Protein AF-A0A377GB53-F1 (afdb_monomer)

Solvent-accessible surface area (backbone atoms only — not comparable to full-atom values): 26520 Å² total; per-residue (Å²): 122,55,71,33,37,38,39,39,39,26,26,33,42,77,39,54,39,92,40,83,65,31,49,62,21,49,36,63,75,61,46,37,37,53,51,81,44,90,47,50,76,48,56,75,79,45,80,87,61,54,32,32,26,34,76,34,53,3,27,20,68,83,43,42,70,50,8,66,66,71,41,43,53,32,64,60,56,16,50,47,51,47,47,32,54,52,52,42,30,51,73,57,28,21,36,38,39,35,28,35,10,27,24,38,14,16,40,18,37,43,42,27,49,52,72,46,14,41,31,48,56,77,49,28,39,34,33,38,40,29,40,42,25,19,56,49,47,43,85,63,52,51,80,71,36,89,80,50,77,42,59,50,56,61,46,32,61,39,33,79,27,53,16,51,46,40,38,40,34,42,35,46,69,37,51,47,26,70,85,71,70,40,69,70,38,48,60,52,26,50,28,61,35,31,53,47,54,42,64,26,58,79,33,49,75,48,80,43,38,40,66,44,29,70,65,64,26,48,26,34,71,87,55,81,77,72,93,69,84,56,98,64,85,55,88,54,56,62,58,31,15,50,51,48,50,48,51,51,50,52,49,29,51,76,73,71,34,46,39,93,54,92,68,59,55,62,61,52,46,56,56,47,46,54,60,74,42,35,72,60,48,52,54,50,51,52,54,41,40,65,60,54,78,77,56,75,48,66,34,49,39,94,80,70,29,27,36,44,52,39,59,84,31,83,23,59,18,68,67,54,34,54,73,65,73,49,89,75,80,63,68,76,40,32,14,31,38,55,40,77,69,83,78,89,53,87,73,87,83,60,78,61,52,72,67,59,54,51,52,50,50,51,57,50,60,73,68,46,53,69,70,46,48,78,32,72,56,29,51,51,53,49,52,49,46,58,60,62,70,42,102,68,90,73,54,60,67,25,48,52,36,38,50,35,51,55,47,52,52,53,50,42,36,55,85,85,73,82,42,100,80,70,57,42,76,54,35,56,47,46,35,62,52,44,60,34,80,93,31,44,36,58,32,49,77,52,38,64,71,86,57,80,57,45,65,59,39,54,35,12,52,52,42,35,38,91,49,76,65,68,46,36,47,86,43,33,69,62,58,56,47,56,62,67,76,50,60,90,44,42,84,53,52,40,82,61,97

Organism: NCBI:txid463

Mean predicted aligned error: 7.35 Å

pLDDT: mean 85.86, std 11.63, range [42.31, 98.81]

Nearest PDB structures (foldseek):
  3lp5-assembly1_A  TM=4.871E-01  e=1.507E-02  Lactiplantibacillus plantarum
  6y1v-assembly1_A  TM=3.723E-01  e=1.341E+00  Mycobacterium tuberculosis CDC1551
  3tx2-assembly1_A  TM=6.033E-01  e=9.621E+00  Mycobacteroides abscessus ATCC 19977
  6r29-assembly1_B  TM=1.777E-01  e=2.078E+00  Mycolicibacterium smegmatis MC2 155
  6l7l-assembly2_E  TM=2.299E-01  e=4.471E+00  Homo sapiens

Radius of gyration: 25.06 Å; Cα contacts (8 Å, |Δi|>4): 929; chains: 1; bounding box: 63×48×69 Å

Structure (mmCIF, N/CA/C/O backbone):
data_AF-A0A377GB53-F1
#
_entry.id   AF-A0A377GB53-F1
#
loop_
_atom_site.group_PDB
_atom_site.id
_atom_site.type_symbol
_atom_site.label_atom_id
_atom_site.label_alt_id
_atom_site.label_comp_id
_atom_site.label_asym_id
_atom_site.label_entity_id
_atom_site.label_seq_id
_atom_site.pdbx_PDB_ins_code
_atom_site.Cartn_x
_atom_site.Cartn_y
_atom_site.Cartn_z
_atom_site.occupancy
_atom_site.B_iso_or_equiv
_atom_site.auth_seq_id
_atom_site.auth_comp_id
_atom_site.auth_asym_id
_atom_site.auth_atom_id
_atom_site.pdbx_PDB_model_num
ATOM 1 N N . MET A 1 1 ? -4.183 3.406 -19.493 1.00 86.50 1 MET A N 1
ATOM 2 C CA . MET A 1 1 ? -4.784 2.035 -19.412 1.00 86.50 1 MET A CA 1
ATOM 3 C C . MET A 1 1 ? -6.219 2.073 -18.859 1.00 86.50 1 MET A C 1
ATOM 5 O O . MET A 1 1 ? -6.615 3.114 -18.349 1.00 86.50 1 MET A O 1
ATOM 9 N N . LYS A 1 2 ? -7.015 0.985 -18.943 1.00 92.00 2 LYS A N 1
ATOM 10 C CA . LYS A 1 2 ? -8.310 0.899 -18.220 1.00 92.00 2 LYS A CA 1
ATOM 11 C C . LYS A 1 2 ? -8.056 0.663 -16.729 1.00 92.00 2 LYS A C 1
ATOM 13 O O . LYS A 1 2 ? -7.195 -0.144 -16.393 1.00 92.00 2 LYS A O 1
ATOM 18 N N . GLU A 1 3 ? -8.810 1.330 -15.862 1.00 95.50 3 GLU A N 1
ATOM 19 C CA . GLU A 1 3 ? -8.701 1.155 -14.409 1.00 95.50 3 GLU A CA 1
ATOM 20 C C . GLU A 1 3 ? -9.612 0.024 -13.908 1.00 95.50 3 GLU A C 1
ATOM 22 O O . GLU A 1 3 ? -10.731 -0.148 -14.401 1.00 95.50 3 GLU A O 1
ATOM 27 N N . ILE A 1 4 ? -9.130 -0.738 -12.926 1.00 97.62 4 ILE A N 1
ATOM 28 C CA . ILE A 1 4 ? -9.895 -1.752 -12.202 1.00 97.62 4 ILE A CA 1
ATOM 29 C C . ILE A 1 4 ? -9.610 -1.670 -10.703 1.00 97.62 4 ILE A C 1
ATOM 31 O O . ILE A 1 4 ? -8.466 -1.474 -10.297 1.00 97.62 4 ILE A O 1
ATOM 35 N N . THR A 1 5 ? -10.630 -1.863 -9.874 1.00 98.44 5 THR A N 1
ATOM 36 C CA . THR A 1 5 ? -10.499 -1.792 -8.414 1.00 98.44 5 THR A CA 1
ATOM 37 C C . THR A 1 5 ? -10.519 -3.186 -7.793 1.00 98.44 5 THR A C 1
ATOM 39 O O . THR A 1 5 ? -11.377 -4.001 -8.128 1.00 98.44 5 THR A O 1
ATOM 42 N N . LEU A 1 6 ? -9.610 -3.452 -6.855 1.00 98.69 6 LEU A N 1
ATOM 43 C CA . LEU A 1 6 ? -9.619 -4.625 -5.982 1.00 98.69 6 LEU A CA 1
ATOM 44 C C . LEU A 1 6 ? -9.659 -4.168 -4.523 1.00 98.69 6 LEU A C 1
ATOM 46 O O . LEU A 1 6 ? -8.695 -3.580 -4.042 1.00 98.69 6 LEU A O 1
ATOM 50 N N . THR A 1 7 ? -10.722 -4.512 -3.802 1.00 98.69 7 THR A N 1
ATOM 51 C CA . THR A 1 7 ? -10.842 -4.245 -2.362 1.00 98.69 7 THR A CA 1
ATOM 52 C C . THR A 1 7 ? -10.674 -5.538 -1.570 1.00 98.69 7 THR A C 1
ATOM 54 O O . THR A 1 7 ? -11.533 -6.417 -1.618 1.00 98.69 7 THR A O 1
ATOM 57 N N . ALA A 1 8 ? -9.566 -5.678 -0.845 1.00 98.69 8 ALA A N 1
ATOM 58 C CA . ALA A 1 8 ? -9.309 -6.828 0.018 1.00 98.69 8 ALA A CA 1
ATOM 59 C C . ALA A 1 8 ? -9.570 -6.470 1.480 1.00 98.69 8 ALA A C 1
ATOM 61 O O . ALA A 1 8 ? -9.051 -5.474 1.984 1.00 98.69 8 ALA A O 1
ATOM 62 N N . ILE A 1 9 ? -10.365 -7.297 2.153 1.00 98.56 9 ILE A N 1
ATOM 63 C CA . ILE A 1 9 ? -10.838 -7.064 3.514 1.00 98.56 9 ILE A CA 1
ATOM 64 C C . ILE A 1 9 ? -10.338 -8.205 4.397 1.00 98.56 9 ILE A C 1
ATOM 66 O O . ILE A 1 9 ? -10.679 -9.368 4.174 1.00 98.56 9 ILE A O 1
ATOM 70 N N . PHE A 1 10 ? -9.517 -7.869 5.388 1.00 98.19 10 PHE A N 1
ATOM 71 C CA . PHE A 1 10 ? -8.841 -8.816 6.267 1.00 98.19 10 PHE A CA 1
ATOM 72 C C . PHE A 1 10 ? -9.349 -8.677 7.700 1.00 98.19 10 PHE A C 1
ATOM 74 O O . PHE A 1 10 ? -9.144 -7.655 8.361 1.00 98.19 10 PHE A O 1
ATOM 81 N N . GLU A 1 11 ? -9.999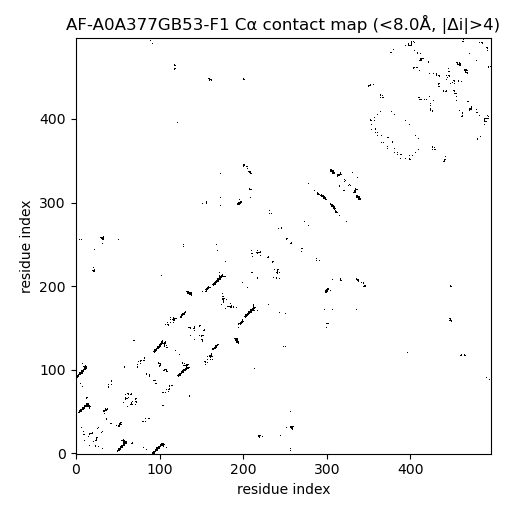 -9.725 8.186 1.00 96.12 11 GLU A N 1
ATOM 82 C CA . GLU A 1 11 ? -10.571 -9.753 9.524 1.00 96.12 11 GLU A CA 1
ATOM 83 C C . GLU A 1 11 ? -9.499 -9.855 10.632 1.00 96.12 11 GLU A C 1
ATOM 85 O O . GLU A 1 11 ? -8.357 -10.272 10.409 1.00 96.12 11 GLU A O 1
ATOM 90 N N . GLY A 1 12 ? -9.866 -9.463 11.856 1.00 91.62 12 GLY A N 1
ATOM 91 C CA . GLY A 1 12 ? -9.026 -9.618 13.040 1.00 91.62 12 GLY A CA 1
ATOM 92 C C . GLY A 1 12 ? -8.784 -11.083 13.411 1.00 91.62 12 GLY A C 1
ATOM 93 O O . GLY A 1 12 ? -9.568 -11.963 13.076 1.00 91.62 12 GLY A O 1
ATOM 94 N N . THR A 1 13 ? -7.712 -11.343 14.167 1.00 89.50 13 THR A N 1
ATOM 95 C CA . THR A 1 13 ? -7.124 -12.669 14.458 1.00 89.50 13 THR A CA 1
ATOM 96 C C . THR A 1 13 ? -8.112 -13.825 14.643 1.00 89.50 13 THR A C 1
ATOM 98 O O . THR A 1 13 ? -7.845 -14.914 14.144 1.00 89.50 13 THR A O 1
ATOM 101 N N . ILE A 1 14 ? -9.217 -13.615 15.362 1.00 90.06 14 ILE A N 1
ATOM 102 C CA . ILE A 1 14 ? -10.118 -14.674 15.847 1.00 90.06 14 ILE A CA 1
ATOM 103 C C . ILE A 1 14 ? -11.512 -14.673 15.212 1.00 90.06 14 ILE A C 1
ATOM 105 O O . ILE A 1 14 ? -12.341 -15.480 15.619 1.00 90.06 14 ILE A O 1
ATOM 109 N N . TYR A 1 15 ? -11.806 -13.770 14.275 1.00 91.56 15 TYR A N 1
ATOM 110 C CA . TYR A 1 15 ? -13.145 -13.666 13.695 1.00 91.56 15 TYR A CA 1
ATOM 111 C C . TYR A 1 15 ? -13.179 -14.195 12.266 1.00 91.56 15 TYR A C 1
ATOM 113 O O . TYR A 1 15 ? -12.224 -14.057 11.505 1.00 91.56 15 TYR A O 1
ATOM 121 N N . SER A 1 16 ? -14.296 -14.821 11.904 1.00 94.38 16 SER A N 1
ATOM 122 C CA . SER A 1 16 ? -14.578 -15.142 10.509 1.00 94.38 16 SER A CA 1
ATOM 123 C C . SER A 1 16 ? -15.167 -13.924 9.816 1.00 94.38 16 SER A C 1
ATOM 125 O O . SER A 1 16 ? -16.060 -13.280 10.368 1.00 94.38 16 SER A O 1
ATOM 127 N N . ILE A 1 17 ? -14.714 -13.667 8.588 1.00 95.31 17 ILE A N 1
ATOM 128 C CA . ILE A 1 17 ? -15.265 -12.611 7.734 1.00 95.31 17 ILE A CA 1
ATOM 129 C C . ILE A 1 17 ? -16.693 -12.938 7.260 1.00 95.31 17 ILE A C 1
ATOM 131 O O . ILE A 1 17 ? -17.423 -12.058 6.813 1.00 95.31 17 ILE A O 1
ATOM 135 N N . GLU A 1 18 ? -17.127 -14.196 7.392 1.00 94.69 18 GLU A N 1
ATOM 136 C CA . GLU A 1 18 ? -18.490 -14.636 7.061 1.00 94.69 18 GLU A CA 1
ATOM 137 C C . GLU A 1 18 ? -19.497 -14.381 8.184 1.00 94.69 18 GLU A C 1
ATOM 139 O O . GLU A 1 18 ? -20.688 -14.617 8.004 1.00 94.69 18 GLU A O 1
ATOM 144 N N . SER A 1 19 ? -19.046 -13.937 9.358 1.00 91.94 19 SER A N 1
ATOM 145 C CA . SER A 1 19 ? -19.912 -13.691 10.510 1.00 91.94 19 SER A CA 1
ATOM 146 C C . SER A 1 19 ? -19.934 -12.208 10.888 1.00 91.94 19 SER A C 1
ATOM 148 O O . SER A 1 19 ? -18.870 -11.589 10.895 1.00 91.94 19 SER A O 1
ATOM 150 N N . PRO A 1 20 ? -21.091 -11.648 11.296 1.00 90.44 20 PRO A N 1
ATOM 151 C CA . PRO A 1 20 ? -21.254 -10.236 11.665 1.00 90.44 20 PRO A CA 1
ATOM 152 C C . PRO A 1 20 ? -20.648 -9.915 13.046 1.00 90.44 20 PRO A C 1
ATOM 154 O O . PRO A 1 20 ? -21.307 -9.432 13.962 1.00 90.44 20 PRO A O 1
ATOM 157 N N . ASN A 1 21 ? -19.366 -10.232 13.232 1.00 86.94 21 ASN A N 1
ATOM 158 C CA . ASN A 1 21 ? -18.635 -9.966 14.470 1.00 86.94 21 ASN A CA 1
ATOM 159 C C . ASN A 1 21 ? -18.079 -8.541 14.519 1.00 86.94 21 ASN A C 1
ATOM 161 O O . ASN A 1 21 ? -17.989 -7.958 15.603 1.00 86.94 21 ASN A O 1
ATOM 165 N N . THR A 1 22 ? -17.683 -8.017 13.360 1.00 91.00 22 THR A N 1
ATOM 166 C CA . THR A 1 22 ? -17.086 -6.693 13.167 1.00 91.00 22 THR A CA 1
ATOM 167 C C . THR A 1 22 ? -17.749 -5.998 11.984 1.00 91.00 22 THR A C 1
ATOM 169 O O . THR A 1 22 ? -18.413 -6.642 11.167 1.00 91.00 22 THR A O 1
ATOM 172 N N . HIS A 1 23 ? -17.510 -4.694 11.841 1.00 90.12 23 HIS A N 1
ATOM 173 C CA . HIS A 1 23 ? -17.967 -3.938 10.675 1.00 90.12 23 HIS A CA 1
ATOM 174 C C . HIS A 1 23 ? -17.476 -4.515 9.336 1.00 90.12 23 HIS A C 1
ATOM 176 O O . HIS A 1 23 ? -18.085 -4.233 8.303 1.00 90.12 23 HIS A O 1
ATOM 182 N N . LEU A 1 24 ? -16.378 -5.286 9.328 1.00 94.62 24 LEU A N 1
ATOM 183 C CA . LEU A 1 24 ? -15.746 -5.788 8.107 1.00 94.62 24 LEU A CA 1
ATOM 184 C C . LEU A 1 24 ? -16.602 -6.818 7.372 1.00 94.62 24 LEU A C 1
ATOM 186 O O . LEU A 1 24 ? -16.560 -6.847 6.143 1.00 94.62 24 LEU A O 1
ATOM 190 N N . HIS A 1 25 ? -17.415 -7.598 8.090 1.00 93.88 25 HIS A N 1
ATOM 191 C CA . HIS A 1 25 ? -18.379 -8.507 7.469 1.00 93.88 25 HIS A CA 1
ATOM 192 C C . HIS A 1 25 ? -19.313 -7.745 6.530 1.00 93.88 25 HIS A C 1
ATOM 194 O O . HIS A 1 25 ? -19.392 -8.052 5.343 1.00 93.88 25 HIS A O 1
ATOM 200 N N . ARG A 1 26 ? -19.945 -6.686 7.046 1.00 91.44 26 ARG A N 1
ATOM 201 C CA . ARG A 1 26 ? -20.865 -5.854 6.272 1.00 91.44 26 ARG A CA 1
ATOM 202 C C . ARG A 1 26 ? -20.164 -5.071 5.170 1.00 91.44 26 ARG A C 1
ATOM 204 O O . ARG A 1 26 ? -20.696 -4.949 4.071 1.00 91.44 26 ARG A O 1
ATOM 211 N N . VAL A 1 27 ? -18.926 -4.633 5.410 1.00 92.56 27 VAL A N 1
ATOM 212 C CA . VAL A 1 27 ? -18.116 -4.033 4.342 1.00 92.56 27 VAL A CA 1
ATOM 213 C C . VAL A 1 27 ? -17.900 -5.015 3.198 1.00 92.56 27 VAL A C 1
ATOM 215 O O . VAL A 1 27 ? -18.019 -4.635 2.037 1.00 92.56 27 VAL A O 1
ATOM 218 N N . LEU A 1 28 ? -17.642 -6.287 3.492 1.00 95.25 28 LEU A N 1
ATOM 219 C CA . LEU A 1 28 ? -17.498 -7.296 2.453 1.00 95.25 28 LEU A CA 1
ATOM 220 C C . LEU A 1 28 ? -18.824 -7.619 1.764 1.00 95.25 28 LEU A C 1
ATOM 222 O O . LEU A 1 28 ? -18.834 -7.778 0.543 1.00 95.25 28 LEU A O 1
ATOM 226 N N . THR A 1 29 ? -19.923 -7.770 2.497 1.00 92.38 29 THR A N 1
ATOM 227 C CA . THR A 1 29 ? -21.191 -8.251 1.931 1.00 92.38 29 THR A CA 1
ATOM 228 C C . THR A 1 29 ? -21.964 -7.147 1.215 1.00 92.38 29 THR A C 1
ATOM 230 O O . THR A 1 29 ? -22.415 -7.367 0.089 1.00 92.38 29 THR A O 1
ATOM 233 N N . GLU A 1 30 ? -22.026 -5.952 1.799 1.00 90.06 30 GLU A N 1
ATOM 234 C CA . GLU A 1 30 ? -22.932 -4.871 1.400 1.00 90.06 30 GLU A CA 1
ATOM 235 C C . GLU A 1 30 ? -22.190 -3.598 0.977 1.00 90.06 30 GLU A C 1
ATOM 237 O O . GLU A 1 30 ? -22.413 -3.108 -0.130 1.00 90.06 30 GLU A O 1
ATOM 242 N N . ASP A 1 31 ? -21.292 -3.075 1.819 1.00 90.19 31 ASP A N 1
ATOM 243 C CA . ASP A 1 31 ? -20.837 -1.683 1.667 1.00 90.19 31 ASP A CA 1
ATOM 244 C C . ASP A 1 31 ? -19.781 -1.504 0.571 1.00 90.19 31 ASP A C 1
ATOM 246 O O . ASP A 1 31 ? -19.713 -0.447 -0.060 1.00 90.19 31 ASP A O 1
ATOM 250 N N . ALA A 1 32 ? -18.932 -2.511 0.337 1.00 92.88 32 ALA A N 1
ATOM 251 C CA . ALA A 1 32 ? -17.928 -2.467 -0.718 1.00 92.88 32 ALA A CA 1
ATOM 252 C C . ALA A 1 32 ? -18.501 -2.957 -2.055 1.00 92.88 32 ALA A C 1
ATOM 254 O O . ALA A 1 32 ? -19.017 -4.078 -2.183 1.00 92.88 32 ALA A O 1
ATOM 255 N N . LYS A 1 33 ? -18.330 -2.131 -3.087 1.00 93.19 33 LYS A N 1
ATOM 256 C CA . LYS A 1 33 ? -18.655 -2.443 -4.476 1.00 93.19 33 LYS A CA 1
ATOM 257 C C . LYS A 1 33 ? -17.800 -3.597 -4.990 1.00 93.19 33 LYS A C 1
ATOM 259 O O . LYS A 1 33 ? -16.610 -3.696 -4.701 1.00 93.19 33 LYS A O 1
ATOM 264 N N . GLY A 1 34 ? -18.403 -4.414 -5.844 1.00 94.50 34 GLY A N 1
ATOM 265 C CA . GLY A 1 34 ? -17.678 -5.352 -6.689 1.00 94.50 34 GLY A CA 1
ATOM 266 C C . GLY A 1 34 ? -18.108 -6.799 -6.543 1.00 94.50 34 GLY A C 1
ATOM 267 O O . GLY A 1 34 ? -18.869 -7.171 -5.651 1.00 94.50 34 GLY A O 1
ATOM 268 N N . VAL A 1 35 ? -17.607 -7.620 -7.459 1.00 96.38 35 VAL A N 1
ATOM 269 C CA . VAL A 1 35 ? -17.836 -9.063 -7.462 1.00 96.38 35 VAL A CA 1
ATOM 270 C C . VAL A 1 35 ? -16.859 -9.721 -6.500 1.00 96.38 35 VAL A C 1
ATOM 272 O O . VAL A 1 35 ? -15.656 -9.453 -6.535 1.00 96.38 35 VAL A O 1
ATOM 275 N N . ARG A 1 36 ? -17.381 -10.588 -5.633 1.00 96.88 36 ARG A N 1
ATOM 276 C CA . ARG A 1 36 ? -16.561 -11.344 -4.693 1.00 96.88 36 ARG A CA 1
ATOM 277 C C . ARG A 1 36 ? -15.772 -12.426 -5.432 1.00 96.88 36 ARG A C 1
ATOM 279 O O . ARG A 1 36 ? -16.365 -13.255 -6.114 1.00 96.88 36 ARG A O 1
ATOM 286 N N . ILE A 1 37 ? -14.455 -12.428 -5.258 1.00 97.81 37 ILE A N 1
ATOM 287 C CA . ILE A 1 37 ? -13.537 -13.450 -5.774 1.00 97.81 37 ILE A CA 1
ATOM 288 C C . ILE A 1 37 ? -12.705 -14.032 -4.629 1.00 97.81 37 ILE A C 1
ATOM 290 O O . ILE A 1 37 ? -12.553 -13.403 -3.582 1.00 97.81 37 ILE A O 1
ATOM 294 N N . THR A 1 38 ? -12.173 -15.239 -4.819 1.00 95.69 38 THR A N 1
ATOM 295 C CA . THR A 1 38 ? -11.352 -15.932 -3.807 1.00 95.69 38 THR A CA 1
ATOM 296 C C . THR A 1 38 ? -9.915 -16.160 -4.257 1.00 95.69 38 THR A C 1
ATOM 298 O O . THR A 1 38 ? -9.039 -16.391 -3.433 1.00 95.69 38 THR A O 1
ATOM 301 N N . SER A 1 39 ? -9.6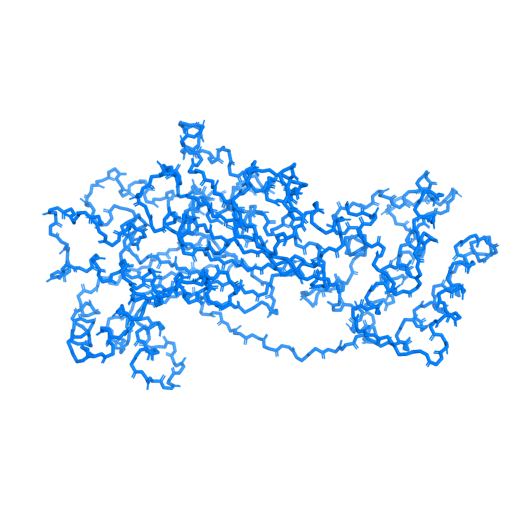42 -16.068 -5.559 1.00 96.31 39 SER A N 1
ATOM 302 C CA . SER A 1 39 ? -8.309 -16.297 -6.112 1.00 96.31 39 SER A CA 1
ATOM 303 C C . SER A 1 39 ? -8.093 -15.557 -7.432 1.00 96.31 39 SER A C 1
ATOM 305 O O . SER A 1 39 ? -9.034 -15.078 -8.068 1.00 96.31 39 SER A O 1
ATOM 307 N N . SER A 1 40 ? -6.844 -15.527 -7.902 1.00 96.19 40 SER A N 1
ATOM 308 C CA . SER A 1 40 ? -6.495 -14.999 -9.229 1.00 96.19 40 SER A CA 1
ATOM 309 C C . SER A 1 40 ? -7.138 -15.777 -10.383 1.00 96.19 40 SER A C 1
ATOM 311 O O . SER A 1 40 ? -7.317 -15.214 -11.461 1.00 96.19 40 SER A O 1
ATOM 313 N N . ALA A 1 41 ? -7.536 -17.035 -10.167 1.00 94.75 41 ALA A N 1
ATOM 314 C CA . ALA A 1 41 ? -8.240 -17.841 -11.164 1.00 94.75 41 ALA A CA 1
ATOM 315 C C . ALA A 1 41 ? -9.687 -17.367 -11.394 1.00 94.75 41 ALA A C 1
ATOM 317 O O . ALA A 1 41 ? -10.231 -17.536 -12.485 1.00 94.75 41 ALA A O 1
ATOM 318 N N . ASP A 1 42 ? -10.311 -16.733 -10.398 1.00 95.88 42 ASP A N 1
ATOM 319 C CA . ASP A 1 42 ? -11.682 -16.223 -10.518 1.00 95.88 42 ASP A CA 1
ATOM 320 C C . ASP A 1 42 ? -11.766 -14.956 -11.382 1.00 95.88 42 ASP A C 1
ATOM 322 O O . ASP A 1 42 ? -12.814 -14.667 -11.955 1.00 95.88 42 ASP A O 1
ATOM 326 N N . VAL A 1 43 ? -10.652 -14.235 -11.552 1.00 94.94 43 VAL A N 1
ATOM 327 C CA . VAL A 1 43 ? -10.560 -13.035 -12.405 1.00 94.94 43 VAL A CA 1
ATOM 328 C C . VAL A 1 43 ? -10.954 -13.340 -13.856 1.00 94.94 43 VAL A C 1
ATOM 330 O O . VAL A 1 43 ? -11.491 -12.486 -14.559 1.00 94.94 43 VAL A O 1
ATOM 333 N N . ASP A 1 44 ? -10.695 -14.558 -14.335 1.00 93.38 44 ASP A N 1
ATOM 334 C CA . ASP A 1 44 ? -11.023 -14.977 -15.702 1.00 93.38 44 ASP A CA 1
ATOM 335 C C . ASP A 1 44 ? -12.529 -15.237 -15.906 1.00 93.38 44 ASP A C 1
ATOM 337 O O . ASP A 1 44 ? -13.008 -15.169 -17.039 1.00 93.38 44 ASP A O 1
ATOM 341 N N . LYS A 1 45 ? -13.287 -15.446 -14.820 1.00 93.69 45 LYS A N 1
ATOM 342 C CA . LYS A 1 45 ? -14.738 -15.712 -14.841 1.00 93.69 45 LYS A CA 1
ATOM 343 C C . LYS A 1 45 ? -15.589 -14.439 -14.959 1.00 93.69 45 LYS A C 1
ATOM 345 O O . LYS A 1 45 ? -16.792 -14.529 -15.181 1.00 93.69 45 LYS A O 1
ATOM 350 N N . HIS A 1 46 ? -14.978 -13.263 -14.810 1.00 91.81 46 HIS A N 1
ATOM 351 C CA . HIS A 1 46 ? -15.670 -11.982 -14.649 1.00 91.81 46 HIS A CA 1
ATOM 352 C C . HIS A 1 46 ? -15.022 -10.874 -15.500 1.00 91.81 46 HIS A C 1
ATOM 354 O O . HIS A 1 46 ? -14.488 -9.902 -14.972 1.00 91.81 46 HIS A O 1
ATOM 360 N N . GLN A 1 47 ? -15.031 -11.033 -16.827 1.00 82.50 47 GLN A N 1
ATOM 361 C CA . GLN A 1 47 ? -14.257 -10.182 -17.749 1.00 82.50 47 GLN A CA 1
ATOM 362 C C . GLN A 1 47 ? -14.754 -8.728 -17.851 1.00 82.50 47 GLN A C 1
ATOM 364 O O . GLN A 1 47 ? -13.946 -7.830 -18.077 1.00 82.50 47 GLN A O 1
ATOM 369 N N . ASP A 1 48 ? -16.050 -8.492 -17.629 1.00 87.12 48 ASP A N 1
ATOM 370 C CA . ASP A 1 48 ? -16.663 -7.155 -17.705 1.00 87.12 48 ASP A CA 1
ATOM 371 C C . ASP A 1 48 ? -16.695 -6.420 -16.354 1.00 87.12 48 ASP A C 1
ATOM 373 O O . ASP A 1 48 ? -17.180 -5.292 -16.245 1.00 87.12 48 ASP A O 1
ATOM 377 N N . THR A 1 49 ? -16.180 -7.052 -15.300 1.00 93.12 49 THR A N 1
ATOM 378 C CA . THR A 1 49 ? -16.187 -6.487 -13.954 1.00 93.12 49 THR A CA 1
ATOM 379 C C . THR A 1 49 ? -15.101 -5.428 -13.804 1.00 93.12 49 THR A C 1
ATOM 381 O O . THR A 1 49 ? -13.935 -5.664 -14.102 1.00 93.12 49 THR A O 1
ATOM 384 N N . THR A 1 50 ? -15.470 -4.263 -13.269 1.00 94.38 50 THR A N 1
ATOM 385 C CA . THR A 1 50 ? -14.532 -3.165 -12.968 1.00 94.38 50 THR A CA 1
ATOM 386 C C . THR A 1 50 ? -14.141 -3.085 -11.491 1.00 94.38 50 THR A C 1
ATOM 388 O O . THR A 1 50 ? -13.238 -2.334 -11.133 1.00 94.38 50 THR A O 1
ATOM 391 N N . HIS A 1 51 ? -14.827 -3.837 -10.625 1.00 97.06 51 HIS A N 1
ATOM 392 C CA . HIS A 1 51 ? -14.624 -3.841 -9.177 1.00 97.06 51 HIS A CA 1
ATOM 393 C C . HIS A 1 51 ? -14.663 -5.273 -8.649 1.00 97.06 51 HIS A C 1
ATOM 395 O O . HIS A 1 51 ? -15.671 -5.967 -8.790 1.00 97.06 51 HIS A O 1
ATOM 401 N N . PHE A 1 52 ? -13.590 -5.695 -7.999 1.00 98.25 52 PHE A N 1
ATOM 402 C CA . PHE A 1 52 ? -13.478 -6.967 -7.307 1.00 98.25 52 PHE A CA 1
ATOM 403 C C . PHE A 1 52 ? -13.370 -6.747 -5.805 1.00 98.25 52 PHE A C 1
ATOM 405 O O . PHE A 1 52 ? -12.791 -5.757 -5.354 1.00 98.25 52 PHE A O 1
ATOM 412 N N . LYS A 1 53 ? -13.875 -7.706 -5.029 1.00 98.12 53 LYS A N 1
ATOM 413 C CA . LYS A 1 53 ? -13.666 -7.745 -3.582 1.00 98.12 53 LYS A CA 1
ATOM 414 C C . LYS A 1 53 ? -13.237 -9.121 -3.094 1.00 98.12 53 LYS A C 1
ATOM 416 O O . LYS A 1 53 ? -13.657 -10.139 -3.641 1.00 98.12 53 LYS A O 1
ATOM 421 N N . MET A 1 54 ? -12.400 -9.141 -2.065 1.00 98.56 54 MET A N 1
ATOM 422 C CA . MET A 1 54 ? -11.911 -10.349 -1.400 1.00 98.56 54 MET A CA 1
ATOM 423 C C . MET A 1 54 ? -12.116 -10.220 0.104 1.00 98.56 54 MET A C 1
ATOM 425 O O . MET A 1 54 ? -11.939 -9.139 0.662 1.00 98.56 54 MET A O 1
ATOM 429 N N . GLY A 1 55 ? -12.471 -11.325 0.750 1.00 98.12 55 GLY A N 1
ATOM 430 C CA . GLY A 1 55 ? -12.638 -11.403 2.196 1.00 98.12 55 GLY A CA 1
ATOM 431 C C . GLY A 1 55 ? -11.768 -12.503 2.771 1.00 98.12 55 GLY A C 1
ATOM 432 O O . GLY A 1 55 ? -11.772 -13.610 2.233 1.00 98.12 55 GLY A O 1
ATOM 433 N N . PHE A 1 56 ? -11.069 -12.206 3.861 1.00 98.25 56 PHE A N 1
ATOM 434 C CA . PHE A 1 56 ? -10.186 -13.143 4.546 1.00 98.25 56 PHE A CA 1
ATOM 435 C C . PHE A 1 56 ? -10.557 -13.250 6.020 1.00 98.25 56 PHE A C 1
ATOM 437 O O . PHE A 1 56 ? -10.747 -12.237 6.695 1.00 98.25 56 PHE A O 1
ATOM 444 N N . ASN A 1 57 ? -10.629 -14.482 6.522 1.00 97.44 57 ASN A N 1
ATOM 445 C CA . ASN A 1 57 ? -10.826 -14.740 7.942 1.00 97.44 57 ASN A CA 1
ATOM 446 C C . ASN A 1 57 ? -9.613 -14.295 8.765 1.00 97.44 57 ASN A C 1
ATOM 448 O O . ASN A 1 57 ? -8.489 -14.202 8.271 1.00 97.44 57 ASN A O 1
ATOM 452 N N . GLY A 1 58 ? -9.826 -14.136 10.066 1.00 94.94 58 GLY A N 1
ATOM 453 C CA . GLY A 1 58 ? -8.753 -14.060 11.037 1.00 94.94 58 GLY A CA 1
ATOM 454 C C . GLY A 1 58 ? -7.850 -15.285 10.971 1.00 94.94 58 GLY A C 1
ATOM 455 O O . GLY A 1 58 ? -8.315 -16.422 10.879 1.00 94.94 58 GLY A O 1
ATOM 456 N N . CYS A 1 59 ? -6.541 -15.069 11.071 1.00 92.38 59 CYS A N 1
ATOM 457 C CA . CYS A 1 59 ? -5.543 -16.126 10.924 1.00 92.38 59 CYS A CA 1
ATOM 458 C C . CYS A 1 59 ? -5.709 -17.305 11.910 1.00 92.38 59 CYS A C 1
ATOM 460 O O . CYS A 1 59 ? -5.286 -18.419 11.604 1.00 92.38 59 CYS A O 1
ATOM 462 N N . ALA A 1 60 ? -6.348 -17.111 13.071 1.00 91.62 60 ALA A N 1
ATOM 463 C CA . ALA A 1 60 ? -6.644 -18.182 14.026 1.00 91.62 60 ALA A CA 1
ATOM 464 C C . ALA A 1 60 ? -7.867 -19.038 13.663 1.00 91.62 60 ALA A C 1
ATOM 466 O O . ALA A 1 60 ? -7.964 -20.157 14.162 1.00 91.62 60 ALA A O 1
ATOM 467 N N . ILE A 1 61 ? -8.772 -18.560 12.803 1.00 92.56 61 ILE A N 1
ATOM 468 C CA . ILE A 1 61 ? -9.905 -19.366 12.319 1.00 92.56 61 ILE A CA 1
ATOM 469 C C . ILE A 1 61 ? -9.390 -20.557 11.510 1.00 92.56 61 ILE A C 1
ATOM 471 O O . ILE A 1 61 ? -9.840 -21.683 11.698 1.00 92.56 61 ILE A O 1
ATOM 475 N N . GLU A 1 62 ? -8.404 -20.312 10.651 1.00 88.06 62 GLU A N 1
ATOM 476 C CA . GLU A 1 62 ? -7.858 -21.327 9.747 1.00 88.06 62 GLU A CA 1
ATOM 477 C C . GLU A 1 62 ? -6.678 -22.087 10.371 1.00 88.06 62 GLU A C 1
ATOM 479 O O . GLU A 1 62 ? -6.503 -23.276 10.116 1.00 88.06 62 GLU A O 1
ATOM 484 N N . ASN A 1 63 ? -5.885 -21.432 11.232 1.00 89.31 63 ASN A N 1
ATOM 485 C CA . ASN A 1 63 ? -4.628 -21.988 11.757 1.00 89.31 63 ASN A CA 1
ATOM 486 C C . ASN A 1 63 ? -4.623 -22.218 13.281 1.00 89.31 63 ASN A C 1
ATOM 488 O O . ASN A 1 63 ? -3.574 -22.520 13.866 1.00 89.31 63 ASN A O 1
ATOM 492 N N . GLY A 1 64 ? -5.770 -22.056 13.948 1.00 90.12 64 GLY A N 1
ATOM 493 C CA . GLY A 1 64 ? -5.943 -22.285 15.382 1.00 90.12 64 GLY A CA 1
ATOM 494 C C . GLY A 1 64 ? -4.911 -21.549 16.241 1.00 90.12 64 GLY A C 1
ATOM 495 O O . GLY A 1 64 ? -4.588 -20.381 16.020 1.00 90.12 64 GLY A O 1
ATOM 496 N N . VAL A 1 65 ? -4.333 -22.262 17.212 1.00 85.12 65 VAL A N 1
ATOM 497 C CA . VAL A 1 65 ? -3.348 -21.719 18.168 1.00 85.12 65 VAL A CA 1
ATOM 498 C C . VAL A 1 65 ? -2.112 -21.135 17.476 1.00 85.12 65 VAL A C 1
ATOM 500 O O . VAL A 1 65 ? -1.577 -20.124 17.930 1.00 85.12 65 VAL A O 1
ATOM 503 N N . LYS A 1 66 ? -1.664 -21.712 16.353 1.00 84.62 66 LYS A N 1
ATOM 504 C CA . LYS A 1 66 ? -0.522 -21.168 15.596 1.00 84.62 66 LYS A CA 1
ATOM 505 C C . LYS A 1 66 ? -0.866 -19.819 14.966 1.00 84.62 66 LYS A C 1
ATOM 507 O O . LYS A 1 66 ? -0.036 -18.911 14.977 1.00 84.62 66 LYS A O 1
ATOM 512 N N . GLY A 1 67 ? -2.101 -19.675 14.489 1.00 82.25 67 GLY A N 1
ATOM 513 C CA . GLY A 1 67 ? -2.651 -18.404 14.029 1.00 82.25 67 GLY A CA 1
ATOM 514 C C . GLY A 1 67 ? -2.768 -17.368 15.149 1.00 82.25 67 GLY A C 1
ATOM 515 O O . GLY A 1 67 ? -2.528 -16.194 14.895 1.00 82.25 67 GLY A O 1
ATOM 516 N N . VAL A 1 68 ? -3.054 -17.776 16.393 1.00 82.38 68 VAL A N 1
ATOM 517 C CA . VAL A 1 68 ? -3.090 -16.874 17.566 1.00 82.38 68 VAL A CA 1
ATOM 518 C C . VAL A 1 68 ? -1.693 -16.443 18.007 1.00 82.38 68 VAL A C 1
ATOM 520 O O . VAL A 1 68 ? -1.459 -15.259 18.226 1.00 82.38 68 VAL A O 1
ATOM 523 N N . LEU A 1 69 ? -0.738 -17.365 18.117 1.00 80.00 69 LEU A N 1
ATOM 524 C CA . LEU A 1 69 ? 0.580 -17.052 18.678 1.00 80.00 69 LEU A CA 1
ATOM 525 C C . LEU A 1 69 ? 1.517 -16.421 17.644 1.00 80.00 69 LEU A C 1
ATOM 527 O O . LEU A 1 69 ? 2.126 -15.388 17.909 1.00 80.00 69 LEU A O 1
ATOM 531 N N . PHE A 1 70 ? 1.578 -16.979 16.436 1.00 82.69 70 PHE A N 1
ATOM 532 C CA . PHE A 1 70 ? 2.618 -16.642 15.455 1.00 82.69 70 PHE A CA 1
ATOM 533 C C . PHE A 1 70 ? 2.096 -15.930 14.206 1.00 82.69 70 PHE A C 1
ATOM 535 O O . PHE A 1 70 ? 2.891 -15.513 13.373 1.00 82.69 70 PHE A O 1
ATOM 542 N N . GLY A 1 71 ? 0.777 -15.787 14.059 1.00 85.06 71 GLY A N 1
ATOM 543 C CA . GLY A 1 71 ? 0.180 -15.142 12.888 1.00 85.06 71 GLY A CA 1
ATOM 544 C C . GLY A 1 71 ? 0.319 -15.976 11.617 1.00 85.06 71 GLY A C 1
ATOM 545 O O . GLY A 1 71 ? 0.335 -15.420 10.525 1.00 85.06 71 GLY A O 1
ATOM 546 N N . VAL A 1 72 ? 0.432 -17.304 11.751 1.00 88.81 72 VAL A N 1
ATOM 547 C CA . VAL A 1 72 ? 0.421 -18.229 10.605 1.00 88.81 72 VAL A CA 1
ATOM 548 C C . VAL A 1 72 ? -0.847 -17.994 9.784 1.00 88.81 72 VAL A C 1
ATOM 550 O O . VAL A 1 72 ? -1.928 -17.937 10.371 1.00 88.81 72 VAL A O 1
ATOM 553 N N . GLY A 1 73 ? -0.720 -17.840 8.464 1.00 91.00 73 GLY A N 1
ATOM 554 C CA . GLY A 1 73 ? -1.819 -17.506 7.553 1.00 91.00 73 GLY A CA 1
ATOM 555 C C . GLY A 1 73 ? -1.800 -16.057 7.053 1.00 91.00 73 GLY A C 1
ATOM 556 O O . GLY A 1 73 ? -2.286 -15.783 5.960 1.00 91.00 73 GLY A O 1
ATOM 557 N N . VAL A 1 74 ? -1.233 -15.114 7.819 1.00 94.00 74 VAL A N 1
ATOM 558 C CA . VAL A 1 74 ? -1.227 -13.677 7.458 1.00 94.00 74 VAL A CA 1
ATOM 559 C C . VAL A 1 74 ? -0.459 -13.437 6.155 1.00 94.00 74 VAL A C 1
ATOM 561 O O . VAL A 1 74 ? -0.850 -12.619 5.321 1.00 94.00 74 VAL A O 1
ATOM 564 N N . GLU A 1 75 ? 0.643 -14.160 5.968 1.00 94.31 75 GLU A N 1
ATOM 565 C CA . GLU A 1 75 ? 1.477 -14.017 4.785 1.00 94.31 75 GLU A CA 1
ATOM 566 C C . GLU A 1 75 ? 0.807 -14.617 3.547 1.00 94.31 75 GLU A C 1
ATOM 568 O O . GLU A 1 75 ? 0.751 -13.967 2.503 1.00 94.31 75 GLU A O 1
ATOM 573 N N . GLU A 1 76 ? 0.209 -15.794 3.688 1.00 95.50 76 GLU A N 1
ATOM 574 C CA . GLU A 1 76 ? -0.514 -16.484 2.627 1.00 95.50 76 GLU A CA 1
ATOM 575 C C . GLU A 1 76 ? -1.706 -15.655 2.124 1.00 95.50 76 GLU A C 1
ATOM 577 O O . GLU A 1 76 ? -1.942 -15.571 0.918 1.00 95.50 76 GLU A O 1
ATOM 582 N N . GLN A 1 77 ? -2.426 -14.981 3.026 1.00 96.62 77 GLN A N 1
ATOM 583 C CA . GLN A 1 77 ? -3.499 -14.047 2.667 1.00 96.62 77 GLN A CA 1
ATOM 584 C C . GLN A 1 77 ? -2.970 -12.866 1.840 1.00 96.62 77 GLN A C 1
ATOM 586 O O . GLN A 1 77 ? -3.567 -12.495 0.827 1.00 96.62 77 GLN A O 1
ATOM 591 N N . SER A 1 78 ? -1.815 -12.303 2.222 1.00 97.75 78 SER A N 1
ATOM 592 C CA . SER A 1 78 ? -1.168 -11.242 1.439 1.00 97.75 78 SER A CA 1
ATOM 593 C C . SER A 1 78 ? -0.750 -11.727 0.043 1.00 97.75 78 SER A C 1
ATOM 595 O O . SER A 1 78 ? -0.945 -11.011 -0.939 1.00 97.75 78 SER A O 1
ATOM 597 N N . ASP A 1 79 ? -0.242 -12.960 -0.075 1.00 97.56 79 ASP A N 1
ATOM 598 C CA . ASP A 1 79 ? 0.193 -13.539 -1.351 1.00 97.56 79 ASP A CA 1
ATOM 599 C C . ASP A 1 79 ? -0.968 -13.772 -2.317 1.00 97.56 79 ASP A C 1
ATOM 601 O O . ASP A 1 79 ? -0.825 -13.544 -3.521 1.00 97.56 79 ASP A O 1
ATOM 605 N N . GLN A 1 80 ? -2.139 -14.155 -1.805 1.00 98.06 80 GLN A N 1
ATOM 606 C CA . GLN A 1 80 ? -3.343 -14.301 -2.623 1.00 98.06 80 GLN A CA 1
ATOM 607 C C . GLN A 1 80 ? -3.758 -12.972 -3.264 1.00 98.06 80 GLN A C 1
ATOM 609 O O . GLN A 1 80 ? -4.044 -12.930 -4.463 1.00 98.06 80 GLN A O 1
ATOM 614 N N . VAL A 1 81 ? -3.722 -11.873 -2.506 1.00 98.50 81 VAL A N 1
ATOM 615 C CA . VAL A 1 81 ? -4.005 -10.533 -3.044 1.00 98.50 81 VAL A CA 1
ATOM 616 C C . VAL A 1 81 ? -2.954 -10.114 -4.068 1.00 98.50 81 VAL A C 1
ATOM 618 O O . VAL A 1 81 ? -3.307 -9.662 -5.158 1.00 98.50 81 VAL A O 1
ATOM 621 N N . VAL A 1 82 ? -1.668 -10.321 -3.768 1.00 98.00 82 VAL A N 1
ATOM 622 C CA . VAL A 1 82 ? -0.565 -10.028 -4.699 1.00 98.00 82 VAL A CA 1
ATOM 623 C C . VAL A 1 82 ? -0.758 -10.770 -6.023 1.00 98.00 82 VAL A C 1
ATOM 625 O O . VAL A 1 82 ? -0.580 -10.179 -7.090 1.00 98.00 82 VAL A O 1
ATOM 628 N N . ALA A 1 83 ? -1.157 -12.043 -5.977 1.00 97.56 83 ALA A N 1
ATOM 629 C CA . ALA A 1 83 ? -1.410 -12.840 -7.171 1.00 97.56 83 ALA A CA 1
ATOM 630 C C . ALA A 1 83 ? -2.562 -12.275 -8.021 1.00 97.56 83 ALA A C 1
ATOM 632 O O . ALA A 1 83 ? -2.452 -12.243 -9.248 1.00 97.56 83 ALA A O 1
ATOM 633 N N . VAL A 1 84 ? -3.646 -11.797 -7.396 1.00 98.31 84 VAL A N 1
ATOM 634 C CA . VAL A 1 84 ? -4.766 -11.152 -8.106 1.00 98.31 84 VAL A CA 1
ATOM 635 C C . VAL A 1 84 ? -4.325 -9.835 -8.742 1.00 98.31 84 VAL A C 1
ATOM 637 O O . VAL A 1 84 ? -4.567 -9.634 -9.932 1.00 98.31 84 VAL A O 1
ATOM 640 N N . VAL A 1 85 ? -3.637 -8.963 -7.996 1.00 98.06 85 VAL A N 1
ATOM 641 C CA . VAL A 1 85 ? -3.145 -7.674 -8.517 1.00 98.06 85 VAL A CA 1
ATOM 642 C C . VAL A 1 85 ? -2.240 -7.891 -9.729 1.00 98.06 85 VAL A C 1
ATOM 644 O O . VAL A 1 85 ? -2.458 -7.288 -10.778 1.00 98.06 85 VAL A O 1
ATOM 647 N N . LYS A 1 86 ? -1.272 -8.810 -9.632 1.00 96.50 86 LYS A N 1
ATOM 648 C CA . LYS A 1 86 ? -0.375 -9.128 -10.753 1.00 96.50 86 LYS A CA 1
ATOM 649 C C . LYS A 1 86 ? -1.129 -9.679 -11.960 1.00 96.50 86 LYS A C 1
ATOM 651 O O . LYS A 1 86 ? -0.876 -9.237 -13.075 1.00 96.50 86 LYS A O 1
ATOM 656 N N . LYS A 1 87 ? -2.092 -10.583 -11.752 1.00 95.88 87 LYS A N 1
ATOM 657 C CA . LYS A 1 87 ? -2.936 -11.124 -12.831 1.00 95.88 87 LYS A CA 1
ATOM 658 C C . LYS A 1 87 ? -3.736 -10.024 -13.541 1.00 95.88 87 LYS A C 1
ATOM 660 O O . LYS A 1 87 ? -3.888 -10.077 -14.758 1.00 95.88 87 LYS A O 1
ATOM 665 N N . LEU A 1 88 ? -4.239 -9.030 -12.808 1.00 96.56 88 LEU A N 1
ATOM 666 C CA . LEU A 1 88 ? -4.951 -7.887 -13.384 1.00 96.56 88 LEU A CA 1
ATOM 667 C C . LEU A 1 88 ? -4.019 -6.977 -14.198 1.00 96.56 88 LEU A C 1
ATOM 669 O O . LEU A 1 88 ? -4.366 -6.610 -15.319 1.00 96.56 88 LEU A O 1
ATOM 673 N N . ILE A 1 89 ? -2.813 -6.693 -13.704 1.00 95.88 89 ILE A N 1
ATOM 674 C CA . ILE A 1 89 ? -1.806 -5.934 -14.467 1.00 95.88 89 ILE A CA 1
ATOM 675 C C . ILE A 1 89 ? -1.410 -6.689 -15.744 1.00 95.88 89 ILE A C 1
ATOM 677 O O . ILE A 1 89 ? -1.384 -6.102 -16.819 1.00 95.88 89 ILE A O 1
ATOM 681 N N . GLN A 1 90 ? -1.203 -8.009 -15.672 1.00 93.31 90 GLN A N 1
ATOM 682 C CA . GLN A 1 90 ? -0.911 -8.850 -16.845 1.00 93.31 90 GLN A CA 1
ATOM 683 C C . GLN A 1 90 ? -2.018 -8.795 -17.911 1.00 93.31 90 GLN A C 1
ATOM 685 O O . GLN A 1 90 ? -1.746 -8.924 -19.104 1.00 93.31 90 GLN A O 1
ATOM 690 N N . LYS A 1 91 ? -3.272 -8.567 -17.503 1.00 92.69 91 LYS A N 1
ATOM 691 C CA . LYS A 1 91 ? -4.399 -8.343 -18.420 1.00 92.69 91 LYS A CA 1
ATOM 692 C C . LYS A 1 91 ? -4.443 -6.931 -19.026 1.00 92.69 91 LYS A C 1
ATOM 694 O O . LYS A 1 91 ? -5.301 -6.671 -19.866 1.00 92.69 91 LYS A O 1
ATOM 699 N N . GLY A 1 92 ? -3.526 -6.039 -18.651 1.00 92.88 92 GLY A N 1
ATOM 700 C CA . GLY A 1 92 ? -3.421 -4.668 -19.161 1.00 92.88 92 GLY A CA 1
ATOM 701 C C . GLY A 1 92 ? -4.273 -3.642 -18.409 1.00 92.88 92 GLY A C 1
ATOM 702 O O . GLY A 1 92 ? -4.619 -2.603 -18.979 1.00 92.88 92 GLY A O 1
ATOM 703 N N . TYR A 1 93 ? -4.657 -3.931 -17.162 1.00 95.12 93 TYR A N 1
ATOM 704 C CA . TYR A 1 93 ? -5.351 -2.966 -16.309 1.00 95.12 93 TYR A CA 1
ATOM 705 C C . TYR A 1 93 ? -4.370 -2.170 -15.444 1.00 95.12 93 TYR A C 1
ATOM 707 O O . TYR A 1 93 ? -3.415 -2.723 -14.902 1.00 95.12 93 TYR A O 1
ATOM 715 N N . LYS A 1 94 ? -4.696 -0.895 -15.218 1.00 96.06 94 LYS A N 1
ATOM 716 C CA . LYS A 1 94 ? -4.224 -0.158 -14.044 1.00 96.06 94 LYS A CA 1
ATOM 717 C C . LYS A 1 94 ? -5.053 -0.605 -12.844 1.00 96.06 94 LYS A C 1
ATOM 719 O O . LYS A 1 94 ? -6.279 -0.520 -12.885 1.00 96.06 94 LYS A O 1
ATOM 724 N N . VAL A 1 95 ? -4.411 -1.079 -11.785 1.00 98.12 95 VAL A N 1
ATOM 725 C CA . VAL A 1 95 ? -5.099 -1.611 -10.605 1.00 98.12 95 VAL A CA 1
ATOM 726 C C . VAL A 1 95 ? -5.150 -0.564 -9.500 1.00 98.12 95 VAL A C 1
ATOM 728 O O . VAL A 1 95 ? -4.132 0.017 -9.147 1.00 98.12 95 VAL A O 1
ATOM 731 N N . LYS A 1 96 ? -6.322 -0.363 -8.901 1.00 98.56 96 LYS A N 1
ATOM 732 C CA . LYS A 1 96 ? -6.492 0.323 -7.620 1.00 98.56 96 LYS A CA 1
ATOM 733 C C . LYS A 1 96 ? -6.722 -0.722 -6.535 1.00 98.56 96 LYS A C 1
ATOM 735 O O . LYS A 1 96 ? -7.790 -1.326 -6.464 1.00 98.56 96 LYS A O 1
ATOM 740 N N . PHE A 1 97 ? -5.705 -0.981 -5.728 1.00 98.75 97 PHE A N 1
ATOM 741 C CA . PHE A 1 97 ? -5.756 -1.919 -4.620 1.00 98.75 97 PHE A CA 1
ATOM 742 C C . PHE A 1 97 ? -6.121 -1.195 -3.321 1.00 98.75 97 PHE A C 1
ATOM 744 O O . PHE A 1 97 ? -5.364 -0.362 -2.833 1.00 98.75 97 PHE A O 1
ATOM 751 N N . ASN A 1 98 ? -7.256 -1.556 -2.729 1.00 98.81 98 ASN A N 1
ATOM 752 C CA . ASN A 1 98 ? -7.705 -1.046 -1.440 1.00 98.81 98 ASN A CA 1
ATOM 753 C C . ASN A 1 98 ? -7.610 -2.165 -0.395 1.00 98.81 98 ASN A C 1
ATOM 755 O O . ASN A 1 98 ? -8.375 -3.128 -0.437 1.00 98.81 98 ASN A O 1
ATOM 759 N N . GLY A 1 99 ? -6.661 -2.061 0.533 1.00 98.62 99 GLY A N 1
ATOM 760 C CA . GLY A 1 99 ? -6.494 -3.005 1.636 1.00 98.62 99 GLY A CA 1
ATOM 761 C C . GLY A 1 99 ? -7.152 -2.485 2.909 1.00 98.62 99 GLY A C 1
ATOM 762 O O . GLY A 1 99 ? -6.744 -1.452 3.427 1.00 98.62 99 GLY A O 1
ATOM 763 N N . ILE A 1 100 ? -8.137 -3.205 3.439 1.00 98.56 100 ILE A N 1
ATOM 764 C CA . ILE A 1 100 ? -8.799 -2.887 4.709 1.00 98.56 100 ILE A CA 1
ATOM 765 C C . ILE A 1 100 ? -8.487 -4.006 5.690 1.00 98.56 100 ILE A C 1
ATOM 767 O O . ILE A 1 100 ? -8.780 -5.160 5.394 1.00 98.56 100 ILE A O 1
ATOM 771 N N . GLY A 1 101 ? -7.912 -3.706 6.852 1.00 97.75 101 GLY A N 1
ATOM 772 C CA . GLY A 1 101 ? -7.523 -4.765 7.780 1.00 97.75 101 GLY A CA 1
ATOM 773 C C . GLY A 1 101 ? -7.622 -4.390 9.248 1.00 97.75 101 GLY A C 1
ATOM 774 O O . GLY A 1 101 ? -7.171 -3.319 9.647 1.00 97.75 101 GLY A O 1
ATOM 775 N N . LEU A 1 102 ? -8.159 -5.310 10.052 1.00 96.00 102 LEU A N 1
ATOM 776 C CA . LEU A 1 102 ? -8.221 -5.214 11.512 1.00 96.00 102 LEU A CA 1
ATOM 777 C C . LEU A 1 102 ? -7.121 -6.049 12.163 1.00 96.00 102 LEU A C 1
ATOM 779 O O . LEU A 1 102 ? -6.946 -7.215 11.819 1.00 96.00 102 LEU A O 1
ATOM 783 N N . SER A 1 103 ? -6.413 -5.507 13.158 1.00 94.38 103 SER A N 1
ATOM 784 C CA . SER A 1 103 ? -5.442 -6.275 13.950 1.00 94.38 103 SER A CA 1
ATOM 785 C C . SER A 1 103 ? -4.374 -6.932 13.059 1.00 94.38 103 SER A C 1
ATOM 787 O O . SER A 1 103 ? -3.709 -6.246 12.280 1.00 94.38 103 SER A O 1
ATOM 789 N N . ARG A 1 104 ? -4.217 -8.260 13.118 1.00 94.31 104 ARG A N 1
ATOM 790 C CA . ARG A 1 104 ? -3.356 -9.028 12.204 1.00 94.31 104 ARG A CA 1
ATOM 791 C C . ARG A 1 104 ? -3.793 -8.981 10.740 1.00 94.31 104 ARG A C 1
ATOM 793 O O . ARG A 1 104 ? -2.933 -9.055 9.868 1.00 94.31 104 ARG A O 1
ATOM 800 N N . GLY A 1 105 ? -5.075 -8.776 10.455 1.00 96.88 105 GLY A N 1
ATOM 801 C CA . GLY A 1 105 ? -5.545 -8.479 9.104 1.00 96.88 105 GLY A CA 1
ATOM 802 C C . GLY A 1 105 ? -4.976 -7.160 8.568 1.00 96.88 105 GLY A C 1
ATOM 803 O O . GLY A 1 105 ? -4.601 -7.069 7.402 1.00 96.88 105 GLY A O 1
ATOM 804 N N . GLY A 1 106 ? -4.786 -6.158 9.435 1.00 97.38 106 GLY A N 1
ATOM 805 C CA . GLY A 1 106 ? -4.065 -4.926 9.088 1.00 97.38 106 GLY A CA 1
ATOM 806 C C . GLY A 1 106 ? -2.611 -5.196 8.686 1.00 97.38 106 GLY A C 1
ATOM 807 O O . GLY A 1 106 ? -2.098 -4.596 7.744 1.00 97.38 106 GLY A O 1
ATOM 808 N N . ILE A 1 107 ? -1.963 -6.165 9.339 1.00 97.62 107 ILE A N 1
ATOM 809 C CA . ILE A 1 107 ? -0.613 -6.616 8.977 1.00 97.62 107 ILE A CA 1
ATOM 810 C C . ILE A 1 107 ? -0.612 -7.337 7.626 1.00 97.62 107 ILE A C 1
ATOM 812 O O . ILE A 1 107 ? 0.278 -7.076 6.822 1.00 97.62 107 ILE A O 1
ATOM 816 N N . ALA A 1 108 ? -1.612 -8.175 7.329 1.00 97.75 108 ALA A N 1
ATOM 817 C CA . ALA A 1 108 ? -1.750 -8.804 6.010 1.00 97.75 108 ALA A CA 1
ATOM 818 C C . ALA A 1 108 ? -1.857 -7.752 4.890 1.00 97.75 108 ALA A C 1
ATOM 820 O O . ALA A 1 108 ? -1.158 -7.852 3.878 1.00 97.75 108 ALA A O 1
ATOM 821 N N . ALA A 1 109 ? -2.661 -6.704 5.103 1.00 98.56 109 ALA A N 1
ATOM 822 C CA . ALA A 1 109 ? -2.799 -5.590 4.165 1.00 98.56 109 ALA A CA 1
ATOM 823 C C . ALA A 1 109 ? -1.474 -4.828 3.962 1.00 98.56 109 ALA A C 1
ATOM 825 O O . ALA A 1 109 ? -1.084 -4.556 2.824 1.00 98.56 109 ALA A O 1
ATOM 826 N N . ILE A 1 110 ? -0.740 -4.542 5.047 1.00 98.50 110 ILE A N 1
ATOM 827 C CA . ILE A 1 110 ? 0.592 -3.919 4.976 1.00 98.50 110 ILE A CA 1
ATOM 828 C C . ILE A 1 110 ? 1.577 -4.811 4.209 1.00 98.50 110 ILE A C 1
ATOM 830 O O . ILE A 1 110 ? 2.289 -4.322 3.335 1.00 98.50 110 ILE A O 1
ATOM 834 N N . LEU A 1 111 ? 1.617 -6.116 4.492 1.00 97.62 111 LEU A N 1
ATOM 835 C CA . LEU A 1 111 ? 2.513 -7.049 3.804 1.00 97.62 111 LEU A CA 1
ATOM 836 C C . LEU A 1 111 ? 2.197 -7.145 2.307 1.00 97.62 111 LEU A C 1
ATOM 838 O O . LEU A 1 111 ? 3.125 -7.183 1.499 1.00 97.62 111 LEU A O 1
ATOM 842 N N . ALA A 1 112 ? 0.917 -7.121 1.921 1.00 98.25 112 ALA A N 1
ATOM 843 C CA . ALA A 1 112 ? 0.521 -7.054 0.516 1.00 98.25 112 ALA A CA 1
ATOM 844 C C . ALA A 1 112 ? 1.055 -5.770 -0.144 1.00 98.25 112 ALA A C 1
ATOM 846 O O . ALA A 1 112 ? 1.684 -5.838 -1.201 1.00 98.25 112 ALA A O 1
ATOM 847 N N . ALA A 1 113 ? 0.902 -4.616 0.513 1.00 98.00 113 ALA A N 1
ATOM 848 C CA . ALA A 1 113 ? 1.442 -3.345 0.030 1.00 98.00 113 ALA A CA 1
ATOM 849 C C . ALA A 1 113 ? 2.980 -3.356 -0.086 1.00 98.00 113 ALA A C 1
ATOM 851 O O . ALA A 1 113 ? 3.523 -2.860 -1.071 1.00 98.00 113 ALA A O 1
ATOM 852 N N . ILE A 1 114 ? 3.697 -3.977 0.859 1.00 95.81 114 ILE A N 1
ATOM 853 C CA . ILE A 1 114 ? 5.159 -4.151 0.786 1.00 95.81 114 ILE A CA 1
ATOM 854 C C . ILE A 1 114 ? 5.544 -5.017 -0.417 1.00 95.81 114 ILE A C 1
ATOM 856 O O . ILE A 1 114 ? 6.428 -4.641 -1.188 1.00 95.81 114 ILE A O 1
ATOM 860 N N . LYS A 1 115 ? 4.870 -6.152 -0.625 1.00 94.75 115 LYS A N 1
ATOM 861 C CA . LYS A 1 115 ? 5.135 -7.064 -1.753 1.00 94.75 115 LYS A CA 1
ATOM 862 C C . LYS A 1 115 ? 4.842 -6.426 -3.116 1.00 94.75 115 LYS A C 1
ATOM 864 O O . LYS A 1 115 ? 5.446 -6.819 -4.113 1.00 94.75 115 LYS A O 1
ATOM 869 N N . LEU A 1 116 ? 3.947 -5.440 -3.154 1.00 95.56 116 LEU A N 1
ATOM 870 C CA . LEU A 1 116 ? 3.585 -4.679 -4.350 1.00 95.56 116 LEU A CA 1
ATOM 871 C C . LEU A 1 116 ? 4.347 -3.350 -4.489 1.00 95.56 116 LEU A C 1
ATOM 873 O O . LEU A 1 116 ? 4.221 -2.692 -5.515 1.00 95.56 116 LEU A O 1
ATOM 877 N N . SER A 1 117 ? 5.158 -2.957 -3.503 1.00 93.69 117 SER A N 1
ATOM 878 C CA . SER A 1 117 ? 5.798 -1.630 -3.392 1.00 93.69 117 SER A CA 1
ATOM 879 C C . SER A 1 117 ? 6.641 -1.204 -4.601 1.00 93.69 117 SER A C 1
ATOM 881 O O . SER A 1 117 ? 6.798 -0.011 -4.859 1.00 93.69 117 SER A O 1
ATOM 883 N N . HIS A 1 118 ? 7.178 -2.169 -5.351 1.00 90.50 118 HIS A N 1
ATOM 884 C CA . HIS A 1 118 ? 8.046 -1.932 -6.508 1.00 90.50 118 HIS A CA 1
ATOM 885 C C . HIS A 1 118 ? 7.296 -1.661 -7.810 1.00 90.50 118 HIS A C 1
ATOM 887 O O . HIS A 1 118 ? 7.918 -1.200 -8.767 1.00 90.50 118 HIS A O 1
ATOM 893 N N . ILE A 1 119 ? 5.994 -1.942 -7.847 1.00 92.50 119 ILE A N 1
ATOM 894 C CA . ILE A 1 119 ? 5.138 -1.606 -8.981 1.00 92.50 119 ILE A CA 1
ATOM 895 C C . ILE A 1 119 ? 4.944 -0.088 -8.986 1.00 92.50 119 ILE A C 1
ATOM 897 O O . ILE A 1 119 ? 4.718 0.523 -7.944 1.00 92.50 119 ILE A O 1
ATOM 901 N N . ASP A 1 120 ? 5.084 0.544 -10.141 1.00 90.44 120 ASP A N 1
ATOM 902 C CA . ASP A 1 120 ? 4.943 1.992 -10.270 1.00 90.44 120 ASP A CA 1
ATOM 903 C C . ASP A 1 120 ? 3.475 2.448 -10.228 1.00 90.44 120 ASP A C 1
ATOM 905 O O . ASP A 1 120 ? 2.544 1.670 -10.448 1.00 90.44 120 ASP A O 1
ATOM 909 N N . HIS A 1 121 ? 3.290 3.746 -9.988 1.00 91.19 121 HIS A N 1
ATOM 910 C CA . HIS A 1 121 ? 1.978 4.372 -9.840 1.00 91.19 121 HIS A CA 1
ATOM 911 C C . HIS A 1 121 ? 1.117 4.388 -11.118 1.00 91.19 121 HIS A C 1
ATOM 913 O O . HIS A 1 121 ? -0.087 4.647 -11.038 1.00 91.19 121 HIS A O 1
ATOM 919 N N . PHE A 1 122 ? 1.695 4.125 -12.298 1.00 92.81 122 PHE A N 1
ATOM 920 C CA . PHE A 1 122 ? 0.913 4.025 -13.532 1.00 92.81 122 PHE A CA 1
ATOM 921 C C . PHE A 1 122 ? 0.181 2.685 -13.617 1.00 92.81 122 PHE A C 1
ATOM 923 O O . PHE A 1 122 ? -0.939 2.644 -14.118 1.00 92.81 122 PHE A O 1
ATOM 930 N N . HIS A 1 123 ? 0.754 1.612 -13.064 1.00 95.25 123 HIS A N 1
ATOM 931 C CA . HIS A 1 123 ? 0.138 0.279 -13.059 1.00 95.25 123 HIS A CA 1
ATOM 932 C C . HIS A 1 123 ? -0.632 -0.044 -11.781 1.00 95.25 123 HIS A C 1
ATOM 934 O O . HIS A 1 123 ? -1.580 -0.829 -11.828 1.00 95.25 123 HIS A O 1
ATOM 940 N N . LEU A 1 124 ? -0.236 0.528 -10.643 1.00 97.00 124 LEU A N 1
ATOM 941 C CA . LEU A 1 124 ? -0.854 0.247 -9.353 1.00 97.00 124 LEU A CA 1
ATOM 942 C C . LEU A 1 124 ? -1.031 1.522 -8.535 1.00 97.00 124 LEU A C 1
ATOM 944 O O . LEU A 1 124 ? -0.111 2.314 -8.401 1.00 97.00 124 LEU A O 1
ATOM 948 N N . GLU A 1 125 ? -2.189 1.667 -7.913 1.00 97.88 125 GLU A N 1
ATOM 949 C CA . GLU A 1 125 ? -2.437 2.591 -6.813 1.00 97.88 125 GLU A CA 1
ATOM 950 C C . GLU A 1 125 ? -2.848 1.764 -5.595 1.00 97.88 125 GLU A C 1
ATOM 952 O O . GLU A 1 125 ? -3.800 0.994 -5.675 1.00 97.88 125 GLU A O 1
ATOM 957 N N . THR A 1 126 ? -2.141 1.902 -4.477 1.00 98.62 126 THR A N 1
ATOM 958 C CA . THR A 1 126 ? -2.457 1.209 -3.225 1.00 98.62 126 THR A CA 1
ATOM 959 C C . THR A 1 126 ? -3.018 2.195 -2.213 1.00 98.62 126 THR A C 1
ATOM 961 O O . THR A 1 126 ? -2.392 3.215 -1.921 1.00 98.62 126 THR A O 1
ATOM 964 N N . ASN A 1 127 ? -4.161 1.858 -1.622 1.00 98.75 127 ASN A N 1
ATOM 965 C CA . ASN A 1 127 ? -4.770 2.586 -0.519 1.00 98.75 127 ASN A CA 1
ATOM 966 C C . ASN A 1 127 ? -5.006 1.640 0.664 1.00 98.75 127 ASN A C 1
ATOM 968 O O . ASN A 1 127 ? -5.435 0.503 0.469 1.00 98.75 127 ASN A O 1
ATOM 972 N N . LEU A 1 128 ? -4.741 2.088 1.891 1.00 98.69 128 LEU A N 1
ATOM 973 C CA . LEU A 1 128 ? -4.858 1.255 3.091 1.00 98.69 128 LEU A CA 1
ATOM 974 C C . LEU A 1 128 ? -5.796 1.879 4.126 1.00 98.69 128 LEU A C 1
ATOM 976 O O . LEU A 1 128 ? -5.640 3.049 4.461 1.00 98.69 128 LEU A O 1
ATOM 980 N N . LEU A 1 129 ? -6.705 1.076 4.678 1.00 98.25 129 LEU A N 1
ATOM 981 C CA . LEU A 1 129 ? -7.449 1.370 5.900 1.00 98.25 129 LEU A CA 1
ATOM 982 C C . LEU A 1 129 ? -7.041 0.370 6.981 1.00 98.25 129 LEU A C 1
ATOM 984 O O . LEU A 1 129 ? -7.366 -0.817 6.916 1.00 98.25 129 LEU A O 1
ATOM 988 N N . LEU A 1 130 ? -6.313 0.852 7.978 1.00 97.94 130 LEU A N 1
ATOM 989 C CA . LEU A 1 130 ? -5.720 0.035 9.027 1.00 97.94 130 LEU A CA 1
ATOM 990 C C . LEU A 1 130 ? -6.464 0.272 10.344 1.00 97.94 130 LEU A C 1
ATOM 992 O O . LEU A 1 130 ? -6.456 1.372 10.890 1.00 97.94 130 LEU A O 1
ATOM 996 N N . LEU A 1 131 ? -7.109 -0.766 10.864 1.00 95.69 131 LEU A N 1
ATOM 997 C CA . LEU A 1 131 ? -7.861 -0.726 12.115 1.00 95.69 131 LEU A CA 1
ATOM 998 C C . LEU A 1 131 ? -7.020 -1.414 13.196 1.00 95.69 131 LEU A C 1
ATOM 1000 O O . LEU A 1 131 ? -6.906 -2.637 13.217 1.00 95.69 131 LEU A O 1
ATOM 1004 N N . ASP A 1 132 ? -6.367 -0.622 14.044 1.00 94.25 132 ASP A N 1
ATOM 1005 C CA . ASP A 1 132 ? -5.410 -1.053 15.073 1.00 94.25 132 ASP A CA 1
ATOM 1006 C C . ASP A 1 132 ? -4.470 -2.189 14.608 1.00 94.25 132 ASP A C 1
ATOM 1008 O O . ASP A 1 132 ? -4.580 -3.317 15.096 1.00 94.25 132 ASP A O 1
ATOM 1012 N N . PRO A 1 133 ? -3.584 -1.955 13.620 1.00 95.50 133 PRO A N 1
ATOM 1013 C CA . PRO A 1 133 ? -2.782 -3.015 13.011 1.00 95.50 133 PRO A CA 1
ATOM 1014 C C . PRO A 1 133 ? -1.780 -3.595 14.023 1.00 95.50 133 PRO A C 1
ATOM 1016 O O . PRO A 1 133 ? -0.831 -2.927 14.425 1.00 95.50 133 PRO A O 1
ATOM 1019 N N . VAL A 1 134 ? -1.968 -4.852 14.434 1.00 93.31 134 VAL A N 1
ATOM 1020 C CA . VAL A 1 134 ? -1.210 -5.494 15.525 1.00 93.31 134 VAL A CA 1
ATOM 1021 C C . VAL A 1 134 ? -0.467 -6.735 15.007 1.00 93.31 134 VAL A C 1
ATOM 1023 O O . VAL A 1 134 ? -1.109 -7.693 14.579 1.00 93.31 134 VAL A O 1
ATOM 1026 N N . PRO A 1 135 ? 0.878 -6.789 15.089 1.00 91.00 135 PRO A N 1
ATOM 1027 C CA . PRO A 1 135 ? 1.662 -7.957 14.672 1.00 91.00 135 PRO A CA 1
ATOM 1028 C C . PRO A 1 135 ? 1.630 -9.115 15.683 1.00 91.00 135 PRO A C 1
ATOM 1030 O O . PRO A 1 135 ? 1.866 -10.271 15.327 1.00 91.00 135 PRO A O 1
ATOM 1033 N N . GLY A 1 136 ? 1.295 -8.850 16.948 1.00 84.81 136 GLY A N 1
ATOM 1034 C CA . GLY A 1 136 ? 1.329 -9.858 18.014 1.00 84.81 136 GLY A CA 1
ATOM 1035 C C . GLY A 1 136 ? 2.723 -10.075 18.618 1.00 84.81 136 GLY A C 1
ATOM 1036 O O . GLY A 1 136 ? 2.961 -11.087 19.271 1.00 84.81 136 GLY A O 1
ATOM 1037 N N . ASN A 1 137 ? 3.666 -9.160 18.368 1.00 85.88 137 ASN A N 1
ATOM 1038 C CA . ASN A 1 137 ? 5.002 -9.169 18.963 1.00 85.88 137 ASN A CA 1
ATOM 1039 C C . ASN A 1 137 ? 5.045 -8.272 20.212 1.00 85.88 137 ASN A C 1
ATOM 1041 O O . ASN A 1 137 ? 4.448 -7.193 20.217 1.00 85.88 137 ASN A O 1
ATOM 1045 N N . LEU A 1 138 ? 5.809 -8.677 21.235 1.00 82.31 138 LEU A N 1
ATOM 1046 C CA . LEU A 1 138 ? 6.127 -7.814 22.383 1.00 82.31 138 LEU A CA 1
ATOM 1047 C C . LEU A 1 138 ? 6.939 -6.601 21.929 1.00 82.31 138 LEU A C 1
ATOM 1049 O O . LEU A 1 138 ? 7.688 -6.706 20.962 1.00 82.31 138 LEU A O 1
ATOM 1053 N N . PHE A 1 139 ? 6.864 -5.486 22.664 1.00 82.31 139 PHE A N 1
ATOM 1054 C CA . PHE A 1 139 ? 7.520 -4.219 22.293 1.00 82.31 139 PHE A CA 1
ATOM 1055 C C . PHE A 1 139 ? 9.005 -4.363 21.933 1.00 82.31 139 PHE A C 1
ATOM 1057 O O . PHE A 1 139 ? 9.482 -3.772 20.975 1.00 82.31 139 PHE A O 1
ATOM 1064 N N . TYR A 1 140 ? 9.736 -5.166 22.705 1.00 81.94 140 TYR A N 1
ATOM 1065 C CA . TYR A 1 140 ? 11.179 -5.338 22.556 1.00 81.94 140 TYR A CA 1
ATOM 1066 C C . TYR A 1 140 ? 11.566 -6.456 21.580 1.00 81.94 140 TYR A C 1
ATOM 1068 O O . TYR A 1 140 ? 12.728 -6.533 21.192 1.00 81.94 140 TYR A O 1
ATOM 1076 N N . THR A 1 141 ? 10.633 -7.325 21.170 1.00 83.12 141 THR A N 1
ATOM 1077 C CA . THR A 1 141 ? 10.927 -8.416 20.224 1.00 83.12 141 THR A CA 1
ATOM 1078 C C . THR A 1 141 ? 11.554 -7.908 18.921 1.00 83.12 141 THR A C 1
ATOM 1080 O O . THR A 1 141 ? 12.558 -8.486 18.512 1.00 83.12 141 THR A O 1
ATOM 1083 N N . PRO A 1 142 ? 11.062 -6.824 18.290 1.00 82.06 142 PRO A N 1
ATOM 1084 C CA . PRO A 1 142 ? 11.638 -6.327 17.043 1.00 82.06 142 PRO A CA 1
ATOM 1085 C C . PRO A 1 142 ? 13.041 -5.733 17.234 1.00 82.06 142 PRO A C 1
ATOM 1087 O O . PRO A 1 142 ? 13.863 -5.800 16.326 1.00 82.06 142 PRO A O 1
ATOM 1090 N N . LEU A 1 143 ? 13.359 -5.223 18.431 1.00 83.44 143 LEU A N 1
ATOM 1091 C CA . LEU A 1 143 ? 14.695 -4.705 18.758 1.00 83.44 143 LEU A CA 1
ATOM 1092 C C . LEU A 1 143 ? 15.761 -5.811 18.808 1.00 83.44 143 LEU A C 1
ATOM 1094 O O . LEU A 1 143 ? 16.942 -5.531 18.631 1.00 83.44 143 LEU A O 1
ATOM 1098 N N . LEU A 1 144 ? 15.347 -7.057 19.058 1.00 85.50 144 LEU A N 1
ATOM 1099 C CA . LEU A 1 144 ? 16.220 -8.234 19.123 1.00 85.50 144 LEU A CA 1
ATOM 1100 C C . LEU A 1 144 ? 16.215 -9.050 17.819 1.00 85.50 144 LEU A C 1
ATOM 1102 O O . LEU A 1 144 ? 16.908 -10.061 17.711 1.00 85.50 144 LEU A O 1
ATOM 1106 N N . ASP A 1 145 ? 15.427 -8.633 16.831 1.00 85.62 145 ASP A N 1
ATOM 1107 C CA . ASP A 1 145 ? 15.209 -9.349 15.580 1.00 85.62 145 ASP A CA 1
ATOM 1108 C C . ASP A 1 145 ? 16.123 -8.817 14.463 1.00 85.62 145 ASP A C 1
ATOM 1110 O O . ASP A 1 145 ? 15.696 -8.176 13.502 1.00 85.62 145 ASP A O 1
ATOM 1114 N N . PHE A 1 146 ? 17.419 -9.108 14.602 1.00 81.06 146 PHE A N 1
ATOM 1115 C CA . PHE A 1 146 ? 18.476 -8.681 13.673 1.00 81.06 146 PHE A CA 1
ATOM 1116 C C . PHE A 1 146 ? 18.298 -9.191 12.235 1.00 81.06 146 PHE A C 1
ATOM 1118 O O . PHE A 1 146 ? 18.876 -8.628 11.307 1.00 81.06 146 PHE A O 1
ATOM 1125 N N . PHE A 1 147 ? 17.514 -10.255 12.046 1.00 85.00 147 PHE A N 1
ATOM 1126 C CA . PHE A 1 147 ? 17.284 -10.894 10.750 1.00 85.00 147 PHE A CA 1
ATOM 1127 C C . PHE A 1 147 ? 15.913 -10.572 10.145 1.00 85.00 147 PHE A C 1
ATOM 1129 O O . PHE A 1 147 ? 15.589 -11.101 9.084 1.00 85.00 147 PHE A O 1
ATOM 1136 N N . ASN A 1 148 ? 15.133 -9.687 10.775 1.00 84.00 148 ASN A N 1
ATOM 1137 C CA . ASN A 1 148 ? 13.839 -9.236 10.267 1.00 84.00 148 ASN A CA 1
ATOM 1138 C C . ASN A 1 148 ? 12.820 -10.386 10.073 1.00 84.00 148 ASN A C 1
ATOM 1140 O O . ASN A 1 148 ? 12.114 -10.459 9.067 1.00 84.00 148 ASN A O 1
ATOM 1144 N N . TYR A 1 149 ? 12.765 -11.321 11.025 1.00 86.31 149 TYR A N 1
ATOM 1145 C CA . TYR A 1 149 ? 11.812 -12.433 11.034 1.00 86.31 149 TYR A CA 1
ATOM 1146 C C . TYR A 1 149 ? 10.485 -12.092 11.719 1.00 86.31 149 TYR A C 1
ATOM 1148 O O . TYR A 1 149 ? 9.460 -12.708 11.422 1.00 86.31 149 TYR A O 1
ATOM 1156 N N . SER A 1 150 ? 10.475 -11.128 12.639 1.00 88.44 150 SER A N 1
ATOM 1157 C CA . SER A 1 150 ? 9.267 -10.715 13.350 1.00 88.44 150 SER A CA 1
ATOM 1158 C C . SER A 1 150 ? 8.291 -10.007 12.410 1.00 88.44 150 SER A C 1
ATOM 1160 O O . SER A 1 150 ? 8.682 -9.185 11.582 1.00 88.44 150 SER A O 1
ATOM 1162 N N . LEU A 1 151 ? 6.991 -10.283 12.562 1.00 89.12 151 LEU A N 1
ATOM 1163 C CA . LEU A 1 151 ? 5.948 -9.618 11.772 1.00 89.12 151 LEU A CA 1
ATOM 1164 C C . LEU A 1 151 ? 6.010 -8.092 11.913 1.00 89.12 151 LEU A C 1
ATOM 1166 O O . LEU A 1 151 ? 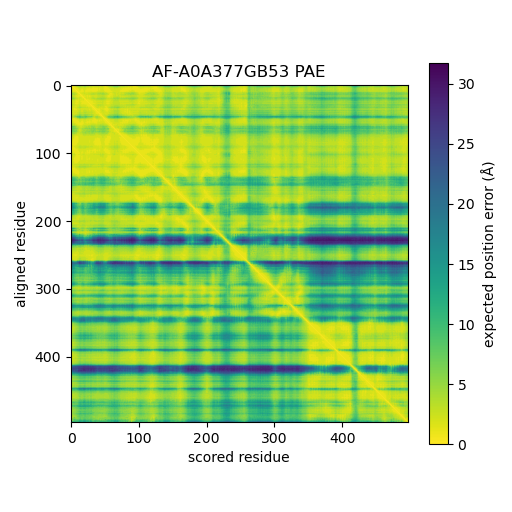5.784 -7.383 10.939 1.00 89.12 151 LEU A O 1
ATOM 1170 N N . ALA A 1 152 ? 6.368 -7.594 13.098 1.00 91.50 152 ALA A N 1
ATOM 1171 C CA . ALA A 1 152 ? 6.594 -6.175 13.330 1.00 91.50 152 ALA A CA 1
ATOM 1172 C C . ALA A 1 152 ? 7.689 -5.594 12.416 1.00 91.50 152 ALA A C 1
ATOM 1174 O O . ALA A 1 152 ? 7.390 -4.690 11.643 1.00 91.50 152 ALA A O 1
ATOM 1175 N N . ASN A 1 153 ? 8.926 -6.111 12.431 1.00 90.88 153 ASN A N 1
ATOM 1176 C CA . ASN A 1 153 ? 9.989 -5.558 11.576 1.00 90.88 153 ASN A CA 1
ATOM 1177 C C . ASN A 1 153 ? 9.680 -5.730 10.081 1.00 90.88 153 ASN A C 1
ATOM 1179 O O . ASN A 1 153 ? 9.991 -4.846 9.277 1.00 90.88 153 ASN A O 1
ATOM 1183 N N . ARG A 1 154 ? 8.995 -6.818 9.714 1.00 91.94 154 ARG A N 1
ATOM 1184 C CA . ARG A 1 154 ? 8.590 -7.084 8.329 1.00 91.94 154 ARG A CA 1
ATOM 1185 C C . ARG A 1 154 ? 7.515 -6.124 7.822 1.00 91.94 154 ARG A C 1
ATOM 1187 O O . ARG A 1 154 ? 7.422 -5.940 6.615 1.00 91.94 154 ARG A O 1
ATOM 1194 N N . ALA A 1 155 ? 6.725 -5.522 8.714 1.00 94.56 155 ALA A N 1
ATOM 1195 C CA . ALA A 1 155 ? 5.613 -4.631 8.378 1.00 94.56 155 ALA A CA 1
ATOM 1196 C C . ALA A 1 155 ? 5.865 -3.148 8.727 1.00 94.56 155 ALA A C 1
ATOM 1198 O O . ALA A 1 155 ? 5.080 -2.285 8.343 1.00 94.56 155 ALA A O 1
ATOM 1199 N N . VAL A 1 156 ? 6.942 -2.805 9.446 1.00 94.06 156 VAL A N 1
ATOM 1200 C CA . VAL A 1 156 ? 7.151 -1.434 9.965 1.00 94.06 156 VAL A CA 1
ATOM 1201 C C . VAL A 1 156 ? 7.568 -0.425 8.895 1.00 94.06 156 VAL A C 1
ATOM 1203 O O . VAL A 1 156 ? 7.604 0.772 9.167 1.00 94.06 156 VAL A O 1
ATOM 1206 N N . ASN A 1 157 ? 7.917 -0.866 7.687 1.00 93.12 157 ASN A N 1
ATOM 1207 C CA . ASN A 1 157 ? 8.490 0.014 6.677 1.00 93.12 157 ASN A CA 1
ATOM 1208 C C . ASN A 1 157 ? 7.814 -0.133 5.309 1.00 93.12 157 ASN A C 1
ATOM 1210 O O . ASN A 1 157 ? 8.025 -1.109 4.597 1.00 93.12 157 ASN A O 1
ATOM 1214 N N . LEU A 1 158 ? 7.059 0.898 4.935 1.00 94.00 158 LEU A N 1
ATOM 1215 C CA . LEU A 1 158 ? 6.437 1.106 3.628 1.00 94.00 158 LEU A CA 1
ATOM 1216 C C . LEU A 1 158 ? 7.082 2.269 2.855 1.00 94.00 158 LEU A C 1
ATOM 1218 O O . LEU A 1 158 ? 6.598 2.614 1.781 1.00 94.00 158 LEU A O 1
ATOM 1222 N N . SER A 1 159 ? 8.163 2.875 3.366 1.00 91.25 159 SER A N 1
ATOM 1223 C CA . SER A 1 159 ? 8.769 4.071 2.762 1.00 91.25 159 SER A CA 1
ATOM 1224 C C . SER A 1 159 ? 9.202 3.854 1.315 1.00 91.25 159 SER A C 1
ATOM 1226 O O . SER A 1 159 ? 9.160 4.778 0.522 1.00 91.25 159 SER A O 1
ATOM 1228 N N . GLU A 1 160 ? 9.580 2.638 0.924 1.00 87.75 160 GLU A N 1
ATOM 1229 C CA . GLU A 1 160 ? 9.983 2.318 -0.456 1.00 87.75 160 GLU A CA 1
ATOM 1230 C C . GLU A 1 160 ? 8.805 2.079 -1.414 1.00 87.75 160 GLU A C 1
ATOM 1232 O O . GLU A 1 160 ? 9.029 1.766 -2.582 1.00 87.75 160 GLU A O 1
ATOM 1237 N N . SER A 1 161 ? 7.556 2.212 -0.954 1.00 91.94 161 SER A N 1
ATOM 1238 C CA . SER A 1 161 ? 6.397 2.037 -1.828 1.00 91.94 161 SER A CA 1
ATOM 1239 C C . SER A 1 161 ? 6.262 3.181 -2.822 1.00 91.94 161 SER A C 1
ATOM 1241 O O . SER A 1 161 ? 6.201 4.349 -2.443 1.00 91.94 161 SER A O 1
ATOM 1243 N N . LYS A 1 162 ? 6.215 2.828 -4.109 1.00 90.25 162 LYS A N 1
ATOM 1244 C CA . LYS A 1 162 ? 6.050 3.761 -5.235 1.00 90.25 162 LYS A CA 1
ATOM 1245 C C . LYS A 1 162 ? 4.590 4.021 -5.594 1.00 90.25 162 LYS A C 1
ATOM 1247 O O . LYS A 1 162 ? 4.303 4.952 -6.337 1.00 90.25 162 LYS A O 1
ATOM 1252 N N . ASN A 1 163 ? 3.700 3.154 -5.125 1.00 94.38 163 ASN A N 1
ATOM 1253 C CA . ASN A 1 163 ? 2.279 3.160 -5.459 1.00 94.38 163 ASN A CA 1
ATOM 1254 C C . ASN A 1 163 ? 1.374 3.421 -4.251 1.00 94.38 163 ASN A C 1
ATOM 1256 O O . ASN A 1 163 ? 0.159 3.466 -4.418 1.00 94.38 163 ASN A O 1
ATOM 1260 N N . LEU A 1 164 ? 1.923 3.568 -3.040 1.00 95.81 164 LEU A N 1
ATOM 1261 C CA . LEU A 1 164 ? 1.112 3.859 -1.861 1.00 95.81 164 LEU A CA 1
ATOM 1262 C C . LEU A 1 164 ? 0.616 5.305 -1.923 1.00 95.81 164 LEU A C 1
ATOM 1264 O O . LEU A 1 164 ? 1.385 6.241 -1.734 1.00 95.81 164 LEU A O 1
ATOM 1268 N N . ASN A 1 165 ? -0.675 5.468 -2.181 1.00 95.00 165 ASN A N 1
ATOM 1269 C CA . ASN A 1 165 ? -1.299 6.760 -2.426 1.00 95.00 165 ASN A CA 1
ATOM 1270 C C . ASN A 1 165 ? -1.957 7.324 -1.162 1.00 95.00 165 ASN A C 1
ATOM 1272 O O . ASN A 1 165 ? -1.661 8.447 -0.753 1.00 95.00 165 ASN A O 1
ATOM 1276 N N . TYR A 1 166 ? -2.816 6.533 -0.515 1.00 95.88 166 TYR A N 1
ATOM 1277 C CA . TYR A 1 166 ? -3.563 6.965 0.663 1.00 95.88 166 TYR A CA 1
ATOM 1278 C C . TYR A 1 166 ? -3.514 5.933 1.787 1.00 95.88 166 TYR A C 1
ATOM 1280 O O . TYR A 1 166 ? -3.707 4.740 1.565 1.00 95.88 166 TYR A O 1
ATOM 1288 N N . VAL A 1 167 ? -3.293 6.393 3.015 1.00 96.44 167 VAL A N 1
ATOM 1289 C CA . VAL A 1 167 ? -3.390 5.560 4.213 1.00 96.44 167 VAL A CA 1
ATOM 1290 C C . VAL A 1 167 ? -4.264 6.241 5.244 1.00 96.44 167 VAL A C 1
ATOM 1292 O O . VAL A 1 167 ? -4.031 7.390 5.604 1.00 96.44 167 VAL A O 1
ATOM 1295 N N . GLU A 1 168 ? -5.221 5.495 5.765 1.00 95.50 168 GLU A N 1
ATOM 1296 C CA . GLU A 1 168 ? -6.026 5.849 6.918 1.00 95.50 168 GLU A CA 1
ATOM 1297 C C . GLU A 1 168 ? -5.777 4.820 8.014 1.00 95.50 168 GLU A C 1
ATOM 1299 O O . GLU A 1 168 ? -5.794 3.615 7.766 1.00 95.50 168 GLU A O 1
ATOM 1304 N N . THR A 1 169 ? -5.466 5.264 9.225 1.00 95.62 169 THR A N 1
ATOM 1305 C CA . THR A 1 169 ? -5.216 4.359 10.348 1.00 95.62 169 THR A CA 1
ATOM 1306 C C . THR A 1 169 ? -5.941 4.828 11.589 1.00 95.62 169 THR A C 1
ATOM 1308 O O . THR A 1 169 ? -5.773 5.973 12.004 1.00 95.62 169 THR A O 1
ATOM 1311 N N . LEU A 1 170 ? -6.702 3.920 12.197 1.00 93.75 170 LEU A N 1
ATOM 1312 C CA . LEU A 1 170 ? -7.427 4.149 13.438 1.00 93.75 170 LEU A CA 1
ATOM 1313 C C . LEU A 1 170 ? -6.756 3.379 14.571 1.00 93.75 170 LEU A C 1
ATOM 1315 O O . LEU A 1 170 ? -6.664 2.153 14.521 1.00 93.75 170 LEU A O 1
ATOM 1319 N N . TYR A 1 171 ? -6.330 4.092 15.608 1.00 92.94 171 TYR A N 1
ATOM 1320 C CA . TYR A 1 171 ? -5.760 3.511 16.816 1.00 92.94 171 TYR A CA 1
ATOM 1321 C C . TYR A 1 171 ? -6.712 3.709 18.002 1.00 92.94 171 TYR A C 1
ATOM 1323 O O . TYR A 1 171 ? -6.915 4.839 18.446 1.00 92.94 171 TYR A O 1
ATOM 1331 N N . PRO A 1 172 ? -7.292 2.643 18.563 1.00 89.62 172 PRO A N 1
ATOM 1332 C CA . PRO A 1 172 ? -7.984 2.694 19.837 1.00 89.62 172 PRO A CA 1
ATOM 1333 C C . PRO A 1 172 ? -7.030 3.141 20.948 1.00 89.62 172 PRO A C 1
ATOM 1335 O O . PRO A 1 172 ? -5.900 2.659 21.074 1.00 89.62 172 PRO A O 1
ATOM 1338 N N . TYR A 1 173 ? -7.482 4.084 21.761 1.00 86.12 173 TYR A N 1
ATOM 1339 C CA . TYR A 1 173 ? -6.711 4.606 22.881 1.00 86.12 173 TYR A CA 1
ATOM 1340 C C . TYR A 1 173 ? -6.594 3.588 24.036 1.00 86.12 173 TYR A C 1
ATOM 1342 O O . TYR A 1 173 ? -5.540 3.486 24.676 1.00 86.12 173 TYR A O 1
ATOM 1350 N N . LEU A 1 174 ? -7.649 2.810 24.305 1.00 80.19 174 LEU A N 1
ATOM 1351 C CA . LEU A 1 174 ? -7.610 1.782 25.345 1.00 80.19 174 LEU A CA 1
ATOM 1352 C C . LEU A 1 174 ? -6.849 0.554 24.841 1.00 80.19 174 LEU A C 1
ATOM 1354 O O . LEU A 1 174 ? -7.008 0.113 23.701 1.00 80.19 174 LEU A O 1
ATOM 1358 N N . GLU A 1 175 ? -6.009 0.004 25.710 1.00 75.25 175 GLU A N 1
ATOM 1359 C CA . GLU A 1 175 ? -5.323 -1.254 25.453 1.00 75.25 175 GLU A CA 1
ATOM 1360 C C . GLU A 1 175 ? -6.286 -2.423 25.677 1.00 75.25 175 GLU A C 1
ATOM 1362 O O . GLU A 1 175 ? -7.329 -2.294 26.321 1.00 75.25 175 GLU A O 1
ATOM 1367 N N . VAL A 1 176 ? -5.936 -3.590 25.135 1.00 72.50 176 VAL A N 1
ATOM 1368 C CA . VAL A 1 176 ? -6.655 -4.831 25.446 1.00 72.50 176 VAL A CA 1
ATOM 1369 C C . VAL A 1 176 ? -6.624 -5.053 26.961 1.00 72.50 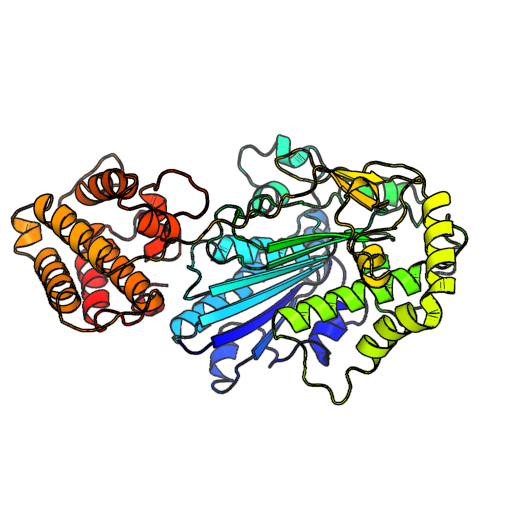176 VAL A C 1
ATOM 1371 O O . VAL A 1 176 ? -5.554 -5.025 27.557 1.00 72.50 176 VAL A O 1
ATOM 1374 N N . GLY A 1 177 ? -7.782 -5.269 27.587 1.00 67.62 177 GLY A N 1
ATOM 1375 C CA . GLY A 1 177 ? -7.878 -5.530 29.027 1.00 67.62 177 GLY A CA 1
ATOM 1376 C C . GLY A 1 177 ? -8.116 -4.299 29.901 1.00 67.62 177 GLY A C 1
ATOM 1377 O O . GLY A 1 177 ? -8.481 -4.458 31.068 1.00 67.62 177 GLY A O 1
ATOM 1378 N N . ASP A 1 178 ? -8.001 -3.082 29.359 1.00 71.56 178 ASP A N 1
ATOM 1379 C CA . ASP A 1 178 ? -8.436 -1.864 30.062 1.00 71.56 178 ASP A CA 1
ATOM 1380 C C . ASP A 1 178 ? -9.956 -1.823 30.266 1.00 71.56 178 ASP A C 1
ATOM 1382 O O . ASP A 1 178 ? -10.452 -1.210 31.211 1.00 71.56 178 ASP A O 1
ATOM 1386 N N . ASP A 1 179 ? -10.691 -2.468 29.363 1.00 65.31 179 ASP A N 1
ATOM 1387 C CA . ASP A 1 179 ? -12.146 -2.541 29.328 1.00 65.31 179 ASP A CA 1
ATOM 1388 C C . ASP A 1 179 ? -12.717 -3.696 30.161 1.00 65.31 179 ASP A C 1
ATOM 1390 O O . ASP A 1 179 ? -13.876 -3.636 30.564 1.00 65.31 179 ASP A O 1
ATOM 1394 N N . THR A 1 180 ? -11.926 -4.738 30.432 1.00 66.44 180 THR A N 1
ATOM 1395 C CA . THR A 1 180 ? -12.355 -5.899 31.233 1.00 66.44 180 THR A CA 1
ATOM 1396 C C . THR A 1 180 ? -11.820 -5.876 32.662 1.00 66.44 180 THR A C 1
ATOM 1398 O O . THR A 1 180 ? -12.384 -6.539 33.534 1.00 66.44 180 THR A O 1
ATOM 1401 N N . GLY A 1 181 ? -10.713 -5.167 32.912 1.00 66.19 181 GLY A N 1
ATOM 1402 C CA . GLY A 1 181 ? -10.023 -5.143 34.204 1.00 66.19 181 GLY A CA 1
ATOM 1403 C C . GLY A 1 181 ? -9.378 -6.478 34.602 1.00 66.19 181 GLY A C 1
ATOM 1404 O O . GLY A 1 181 ? -8.880 -6.608 35.721 1.00 66.19 181 GLY A O 1
ATOM 1405 N N . LYS A 1 182 ? -9.378 -7.488 33.721 1.00 73.62 182 LYS A N 1
ATOM 1406 C CA . LYS A 1 182 ? -8.827 -8.816 34.016 1.00 73.62 182 LYS A CA 1
ATOM 1407 C C . LYS A 1 182 ? -7.306 -8.807 33.874 1.00 73.62 182 LYS A C 1
ATOM 1409 O O . LYS A 1 182 ? -6.772 -8.421 32.838 1.00 73.62 182 LYS A O 1
ATOM 1414 N N . TYR A 1 183 ? -6.605 -9.335 34.878 1.00 76.31 183 TYR A N 1
ATOM 1415 C CA . TYR A 1 183 ? -5.137 -9.418 34.879 1.00 76.31 183 TYR A CA 1
ATOM 1416 C C . TYR A 1 183 ? -4.574 -10.156 33.653 1.00 76.31 183 TYR A C 1
ATOM 1418 O O . TYR A 1 183 ? -3.589 -9.722 33.063 1.00 76.31 183 TYR A O 1
ATOM 1426 N N . LEU A 1 184 ? -5.211 -11.258 33.240 1.00 75.38 184 LEU A N 1
ATOM 1427 C CA . LEU A 1 184 ? -4.770 -12.020 32.071 1.00 75.38 184 LEU A CA 1
ATOM 1428 C C . LEU A 1 184 ? -4.843 -11.182 30.785 1.00 75.38 184 LEU A C 1
ATOM 1430 O O . LEU A 1 184 ? -3.915 -11.222 29.981 1.00 75.38 184 LEU A O 1
ATOM 1434 N N . ASP A 1 185 ? -5.893 -10.374 30.630 1.00 71.88 185 ASP A N 1
ATOM 1435 C CA . ASP A 1 185 ? -6.064 -9.506 29.463 1.00 71.88 185 ASP A CA 1
ATOM 1436 C C . ASP A 1 185 ? -5.006 -8.392 29.456 1.00 71.88 185 ASP A C 1
ATOM 1438 O O . ASP A 1 185 ? -4.424 -8.110 28.412 1.00 71.88 185 ASP A O 1
ATOM 1442 N N . GLN A 1 186 ? -4.652 -7.850 30.628 1.00 73.12 186 GLN A N 1
ATOM 1443 C CA . GLN A 1 186 ? -3.547 -6.890 30.777 1.00 73.12 186 GLN A CA 1
ATOM 1444 C C . GLN A 1 186 ? -2.178 -7.497 30.430 1.00 73.12 186 GLN A C 1
ATOM 1446 O O . GLN A 1 186 ? -1.299 -6.819 29.896 1.00 73.12 186 GLN A O 1
ATOM 1451 N N . VAL A 1 187 ? -1.963 -8.787 30.707 1.00 75.94 187 VAL A N 1
ATOM 1452 C CA . VAL A 1 187 ? -0.744 -9.488 30.271 1.00 75.94 187 VAL A CA 1
ATOM 1453 C C . VAL A 1 187 ? -0.744 -9.659 28.751 1.00 75.94 187 VAL A C 1
ATOM 1455 O O . VAL A 1 187 ? 0.278 -9.406 28.108 1.00 75.94 187 VAL A O 1
ATOM 1458 N N . LEU A 1 188 ? -1.884 -10.033 28.163 1.00 73.75 188 LEU A N 1
ATOM 1459 C CA . LEU A 1 188 ? -2.044 -10.156 26.712 1.00 73.75 188 LEU A CA 1
ATOM 1460 C C . LEU A 1 188 ? -1.903 -8.807 25.993 1.00 73.75 188 LEU A C 1
ATOM 1462 O O . LEU A 1 188 ? -1.405 -8.783 24.866 1.00 73.75 188 LEU A O 1
ATOM 1466 N N . ALA A 1 189 ? -2.246 -7.690 26.641 1.00 74.69 189 ALA A N 1
ATOM 1467 C CA . ALA A 1 189 ? -2.063 -6.331 26.126 1.00 74.69 189 ALA A CA 1
ATOM 1468 C C . ALA A 1 189 ? -0.631 -6.062 25.646 1.00 74.69 189 ALA A C 1
ATOM 1470 O O . ALA A 1 189 ? -0.422 -5.405 24.628 1.00 74.69 189 ALA A O 1
ATOM 1471 N N . LYS A 1 190 ? 0.367 -6.663 26.309 1.00 79.81 190 LYS A N 1
ATOM 1472 C CA . LYS A 1 190 ? 1.788 -6.523 25.949 1.00 79.81 190 LYS A CA 1
ATOM 1473 C C . LYS A 1 190 ? 2.128 -7.092 24.571 1.00 79.81 190 LYS A C 1
ATOM 1475 O O . LYS A 1 190 ? 3.119 -6.679 23.974 1.00 79.81 190 LYS A O 1
ATOM 1480 N N . PHE A 1 191 ? 1.323 -8.028 24.072 1.00 79.12 191 PHE A N 1
ATOM 1481 C CA . PHE A 1 191 ? 1.423 -8.580 22.720 1.00 79.12 191 PHE A CA 1
ATOM 1482 C C . PHE A 1 191 ? 0.533 -7.822 21.719 1.00 79.12 191 PHE A C 1
ATOM 1484 O O . PHE A 1 191 ? 0.679 -8.007 20.515 1.00 79.12 191 PHE A O 1
ATOM 1491 N N . HIS A 1 192 ? -0.353 -6.942 22.193 1.00 82.38 192 HIS A N 1
ATOM 1492 C CA . HIS A 1 192 ? -1.289 -6.152 21.386 1.00 82.38 192 HIS A CA 1
ATOM 1493 C C . HIS A 1 192 ? -0.812 -4.710 21.187 1.00 82.38 192 HIS A C 1
ATOM 1495 O O . HIS A 1 192 ? -1.567 -3.741 21.311 1.00 82.38 192 HIS A O 1
ATOM 1501 N N . ILE A 1 193 ? 0.473 -4.570 20.878 1.00 90.12 193 ILE A N 1
ATOM 1502 C CA . ILE A 1 193 ? 1.078 -3.279 20.568 1.00 90.12 193 ILE A CA 1
ATOM 1503 C C . ILE A 1 193 ? 0.897 -3.019 19.069 1.00 90.12 193 ILE A C 1
ATOM 1505 O O . ILE A 1 193 ? 1.336 -3.855 18.274 1.00 90.12 193 ILE A O 1
ATOM 1509 N N . PRO A 1 194 ? 0.265 -1.906 18.657 1.00 93.44 194 PRO A N 1
ATOM 1510 C CA . PRO A 1 194 ? 0.048 -1.618 17.249 1.00 93.44 194 PRO A CA 1
ATOM 1511 C C . PRO A 1 194 ? 1.350 -1.229 16.563 1.00 93.44 194 PRO A C 1
ATOM 1513 O O . PRO A 1 194 ? 2.298 -0.757 17.197 1.00 93.44 194 PRO A O 1
ATOM 1516 N N . ILE A 1 195 ? 1.368 -1.369 15.246 1.00 94.75 195 ILE A N 1
ATOM 1517 C CA . ILE A 1 195 ? 2.430 -0.856 14.396 1.00 94.75 195 ILE A CA 1
ATOM 1518 C C . ILE A 1 195 ? 2.047 0.496 13.808 1.00 94.75 195 ILE A C 1
ATOM 1520 O O . ILE A 1 195 ? 0.910 0.707 13.400 1.00 94.75 195 ILE A O 1
ATOM 1524 N N . ARG A 1 196 ? 3.023 1.399 13.729 1.00 95.38 196 ARG A N 1
ATOM 1525 C CA . ARG A 1 196 ? 2.930 2.655 12.986 1.00 95.38 196 ARG A CA 1
ATOM 1526 C C . ARG A 1 196 ? 3.997 2.638 11.885 1.00 95.38 196 ARG A C 1
ATOM 1528 O O . ARG A 1 196 ? 5.139 3.019 12.157 1.00 95.38 196 ARG A O 1
ATOM 1535 N N . PRO A 1 197 ? 3.672 2.166 10.666 1.00 95.25 197 PRO A N 1
ATOM 1536 C CA . PRO A 1 197 ? 4.651 2.010 9.594 1.00 95.25 197 PRO A CA 1
ATOM 1537 C C . PRO A 1 197 ? 5.271 3.335 9.152 1.00 95.25 197 PRO A C 1
ATOM 1539 O O . PRO A 1 197 ? 4.611 4.369 9.138 1.00 95.25 197 PRO A O 1
ATOM 1542 N N . THR A 1 198 ? 6.522 3.335 8.711 1.00 93.56 198 THR A N 1
ATOM 1543 C CA . THR A 1 198 ? 7.088 4.479 7.984 1.00 93.56 198 THR A CA 1
ATOM 1544 C C . THR A 1 198 ? 6.534 4.483 6.560 1.00 93.56 198 THR A C 1
ATOM 1546 O O . THR A 1 198 ? 6.679 3.491 5.855 1.00 93.56 198 THR A O 1
ATOM 1549 N N . TYR A 1 199 ? 5.906 5.578 6.134 1.00 92.50 199 TYR A N 1
ATOM 1550 C CA . TYR A 1 199 ? 5.277 5.731 4.815 1.00 92.50 199 TYR A CA 1
ATOM 1551 C C . TYR A 1 199 ? 6.163 6.569 3.877 1.00 92.50 199 TYR A C 1
ATOM 1553 O O . TYR A 1 199 ? 7.023 7.306 4.372 1.00 92.50 199 TYR A O 1
ATOM 1561 N N . PRO A 1 200 ? 5.990 6.472 2.545 1.00 90.00 200 PRO A N 1
ATOM 1562 C CA . PRO A 1 200 ? 6.713 7.321 1.608 1.00 90.00 200 PRO A CA 1
ATOM 1563 C C . PRO A 1 200 ? 6.225 8.768 1.731 1.00 90.00 200 PRO A C 1
ATOM 1565 O O . PRO A 1 200 ? 5.070 9.016 2.074 1.00 90.00 200 PRO A O 1
ATOM 1568 N N . LYS A 1 201 ? 7.093 9.736 1.419 1.00 86.31 201 LYS A N 1
ATOM 1569 C CA . LYS A 1 201 ? 6.789 11.170 1.597 1.00 86.31 201 LYS A CA 1
ATOM 1570 C C . LYS A 1 201 ? 5.598 11.662 0.769 1.00 86.31 201 LYS A C 1
ATOM 1572 O O . LYS A 1 201 ? 4.944 12.607 1.181 1.00 86.31 201 LYS A O 1
ATOM 1577 N N . HIS A 1 202 ? 5.344 11.038 -0.380 1.00 86.50 202 HIS A N 1
ATOM 1578 C CA . HIS A 1 202 ? 4.251 11.408 -1.279 1.00 86.50 202 HIS A CA 1
ATOM 1579 C C . HIS A 1 202 ? 2.893 10.818 -0.871 1.00 86.50 202 HIS A C 1
ATOM 1581 O O . HIS A 1 202 ? 1.872 11.268 -1.384 1.00 86.50 202 HIS A O 1
ATOM 1587 N N . ALA A 1 203 ? 2.858 9.805 0.006 1.00 90.75 203 ALA A N 1
ATOM 1588 C CA . ALA A 1 203 ? 1.597 9.212 0.433 1.00 90.75 203 ALA A CA 1
ATOM 1589 C C . ALA A 1 203 ? 0.837 10.187 1.333 1.00 90.75 203 ALA A C 1
ATOM 1591 O O . ALA A 1 203 ? 1.387 10.731 2.294 1.00 90.75 203 ALA A O 1
ATOM 1592 N N . ARG A 1 204 ? -0.463 10.337 1.083 1.00 92.25 204 ARG A N 1
ATOM 1593 C CA . ARG A 1 204 ? -1.354 11.043 1.999 1.00 92.25 204 ARG A CA 1
ATOM 1594 C C . ARG A 1 204 ? -1.679 10.124 3.173 1.00 92.25 204 ARG A C 1
ATOM 1596 O O . ARG A 1 204 ? -2.290 9.076 2.983 1.00 92.25 204 ARG A O 1
ATOM 1603 N N . VAL A 1 205 ? -1.311 10.527 4.385 1.00 92.31 205 VAL A N 1
ATOM 1604 C CA . VAL A 1 205 ? -1.489 9.709 5.593 1.00 92.31 205 VAL A CA 1
ATOM 1605 C C . VAL A 1 205 ? -2.409 10.420 6.581 1.00 92.31 205 VAL A C 1
ATOM 1607 O O . VAL A 1 205 ? -2.114 11.528 7.025 1.00 92.31 205 VAL A O 1
ATOM 1610 N N . ASN A 1 206 ? -3.505 9.764 6.955 1.00 90.69 206 ASN A N 1
ATOM 1611 C CA . ASN A 1 206 ? -4.372 10.160 8.056 1.00 90.69 206 ASN A CA 1
ATOM 1612 C C . ASN A 1 206 ? -4.255 9.137 9.191 1.00 90.69 206 ASN A C 1
ATOM 1614 O O . ASN A 1 206 ? -4.633 7.978 9.044 1.00 90.69 206 ASN A O 1
ATOM 1618 N N . GLU A 1 207 ? -3.711 9.560 10.326 1.00 92.06 207 GLU A N 1
ATOM 1619 C CA . GLU A 1 207 ? -3.637 8.746 11.539 1.00 92.06 207 GLU A CA 1
ATOM 1620 C C . GLU A 1 207 ? -4.532 9.384 12.595 1.00 92.06 207 GLU A C 1
ATOM 1622 O O . GLU A 1 207 ? -4.343 10.551 12.960 1.00 92.06 207 GLU A O 1
ATOM 1627 N N . GLU A 1 208 ? -5.488 8.607 13.089 1.00 89.31 208 GLU A N 1
ATOM 1628 C CA . GLU A 1 208 ? -6.453 9.045 14.080 1.00 89.31 208 GLU A CA 1
ATOM 1629 C C . GLU A 1 208 ? -6.452 8.117 15.289 1.00 89.31 208 GLU A C 1
ATOM 1631 O O . GLU A 1 208 ? -6.362 6.894 15.178 1.00 89.31 208 GLU A O 1
ATOM 1636 N N . VAL A 1 209 ? -6.560 8.722 16.469 1.00 90.19 209 VAL A N 1
ATOM 1637 C CA . VAL A 1 209 ? -6.773 7.992 17.711 1.00 90.19 209 VAL A CA 1
ATOM 1638 C C . VAL A 1 209 ? -8.254 8.083 18.063 1.00 90.19 209 VAL A C 1
ATOM 1640 O O . VAL A 1 209 ? -8.828 9.172 18.124 1.00 90.19 209 VAL A O 1
ATOM 1643 N N . ILE A 1 210 ? -8.879 6.930 18.276 1.00 86.25 210 ILE A N 1
ATOM 1644 C CA . ILE A 1 210 ? -10.293 6.814 18.635 1.00 86.25 210 ILE A CA 1
ATOM 1645 C C . ILE A 1 210 ? -10.431 6.292 20.063 1.00 86.25 210 ILE A C 1
ATOM 1647 O O . ILE A 1 210 ? -9.538 5.639 20.604 1.00 86.25 210 ILE A O 1
ATOM 1651 N N . LEU A 1 211 ? -11.565 6.575 20.693 1.00 79.88 211 LEU A N 1
ATOM 1652 C CA . LEU A 1 211 ? -11.899 5.962 21.975 1.00 79.88 211 LEU A CA 1
ATOM 1653 C C . LEU A 1 211 ? -12.207 4.470 21.805 1.00 79.88 211 LEU A C 1
ATOM 1655 O O . LEU A 1 211 ? -12.538 4.010 20.717 1.00 79.88 211 LEU A O 1
ATOM 1659 N N . GLY A 1 212 ? -12.142 3.727 22.909 1.00 78.12 212 GLY A N 1
ATOM 1660 C CA . GLY A 1 212 ? -12.436 2.295 22.940 1.00 78.12 212 GLY A CA 1
ATOM 1661 C C . GLY A 1 212 ? -11.190 1.423 22.944 1.00 78.12 212 GLY A C 1
ATOM 1662 O O . GLY A 1 212 ? -10.067 1.916 22.840 1.00 78.12 212 GLY A O 1
ATOM 1663 N N . ALA A 1 213 ? -11.421 0.122 23.123 1.00 78.88 213 ALA A N 1
ATOM 1664 C CA . ALA A 1 213 ? -10.400 -0.919 23.124 1.00 78.88 213 ALA A CA 1
ATOM 1665 C C . ALA A 1 213 ? -10.385 -1.678 21.791 1.00 78.88 213 ALA A C 1
ATOM 1667 O O . ALA A 1 213 ? -11.379 -1.680 21.059 1.00 78.88 213 ALA A O 1
ATOM 1668 N N . HIS A 1 214 ? -9.267 -2.360 21.528 1.00 80.31 214 HIS A N 1
ATOM 1669 C CA . HIS A 1 214 ? -8.933 -3.060 20.281 1.00 80.31 214 HIS A CA 1
ATOM 1670 C C . HIS A 1 214 ? -10.117 -3.711 19.550 1.00 80.31 214 HIS A C 1
ATOM 1672 O O . HIS A 1 214 ? -10.339 -3.426 18.382 1.00 80.31 214 HIS A O 1
ATOM 1678 N N . LEU A 1 215 ? -10.885 -4.582 20.215 1.00 76.56 215 LEU A N 1
ATOM 1679 C CA . LEU A 1 215 ? -11.980 -5.309 19.561 1.00 76.56 215 LEU A CA 1
ATOM 1680 C C . LEU A 1 215 ? -13.300 -4.535 19.599 1.00 76.56 215 LEU A C 1
ATOM 1682 O O . LEU A 1 215 ? -14.026 -4.514 18.609 1.00 76.56 215 LEU A O 1
ATOM 1686 N N . LYS A 1 216 ? -13.623 -3.888 20.724 1.00 78.38 216 LYS A N 1
ATOM 1687 C CA . LYS A 1 216 ? -14.926 -3.233 20.926 1.00 78.38 216 LYS A CA 1
ATOM 1688 C C . LYS A 1 216 ? -15.143 -2.033 20.007 1.00 78.38 216 LYS A C 1
ATOM 1690 O O . LYS A 1 216 ? -16.284 -1.763 19.643 1.00 78.38 216 LYS A O 1
ATOM 1695 N N . ALA A 1 217 ? -14.063 -1.351 19.619 1.00 82.12 217 ALA A N 1
ATOM 1696 C CA . ALA A 1 217 ? -14.124 -0.164 18.771 1.00 82.12 217 ALA A CA 1
ATOM 1697 C C . ALA A 1 217 ? -14.548 -0.446 17.316 1.00 82.12 217 ALA A C 1
ATOM 1699 O O . ALA A 1 217 ? -14.999 0.469 16.628 1.00 82.12 217 ALA A O 1
ATOM 1700 N N . PHE A 1 218 ? -14.418 -1.695 16.857 1.00 87.94 218 PHE A N 1
ATOM 1701 C CA . PHE A 1 218 ? -14.692 -2.095 15.468 1.00 87.94 218 PHE A CA 1
ATOM 1702 C C . PHE A 1 218 ? -15.761 -3.196 15.348 1.00 87.94 218 PHE A C 1
ATOM 1704 O O . PHE A 1 218 ? -15.977 -3.748 14.268 1.00 87.94 218 PHE A O 1
ATOM 1711 N N . GLN A 1 219 ? -16.407 -3.549 16.461 1.00 84.94 219 GLN A N 1
ATOM 1712 C CA . GLN A 1 219 ? -17.578 -4.426 16.478 1.00 84.94 219 GLN A CA 1
ATOM 1713 C C . GLN A 1 219 ? -18.778 -3.746 15.832 1.00 84.94 219 GLN A C 1
ATOM 1715 O O . GLN A 1 219 ? -18.899 -2.529 15.924 1.00 84.94 219 GLN A O 1
ATOM 1720 N N . ASP A 1 220 ? -19.689 -4.530 15.251 1.00 78.12 220 ASP A N 1
ATOM 1721 C CA . ASP A 1 220 ? -20.835 -3.933 14.572 1.00 78.12 220 ASP A CA 1
ATOM 1722 C C . ASP A 1 220 ? -21.752 -3.126 15.502 1.00 78.12 220 ASP A C 1
ATOM 1724 O O . ASP A 1 220 ? -21.818 -3.381 16.710 1.00 78.12 220 ASP A O 1
ATOM 1728 N N . VAL A 1 221 ? -22.433 -2.125 14.937 1.00 68.88 221 VAL A N 1
ATOM 1729 C CA . VAL A 1 221 ? -23.258 -1.168 15.694 1.00 68.88 221 VAL A CA 1
ATOM 1730 C C . VAL A 1 221 ? -24.370 -1.897 16.452 1.00 68.88 221 VAL A C 1
ATOM 1732 O O . VAL A 1 221 ? -24.613 -1.580 17.614 1.00 68.88 221 VAL A O 1
ATOM 1735 N N . ASP A 1 222 ? -24.945 -2.929 15.834 1.00 69.19 222 ASP A N 1
ATOM 1736 C CA . ASP A 1 222 ? -26.076 -3.704 16.359 1.00 69.19 222 ASP A CA 1
ATOM 1737 C C . ASP A 1 222 ? -25.679 -4.783 17.379 1.00 69.19 222 ASP A C 1
ATOM 1739 O O . ASP A 1 222 ? -26.534 -5.492 17.910 1.00 69.19 222 ASP A O 1
ATOM 1743 N N . LYS A 1 223 ? -24.383 -4.945 17.669 1.00 70.19 223 LYS A N 1
ATOM 1744 C CA . LYS A 1 223 ? -23.926 -5.946 18.635 1.00 70.19 223 LYS A CA 1
ATOM 1745 C C . LYS A 1 223 ? -24.322 -5.529 20.050 1.00 70.19 223 LYS A C 1
ATOM 1747 O O . LYS A 1 223 ? -23.920 -4.447 20.486 1.00 70.19 223 LYS A O 1
ATOM 1752 N N . GLU A 1 224 ? -25.036 -6.407 20.763 1.00 62.59 224 GLU A N 1
ATOM 1753 C CA . GLU A 1 224 ? -25.445 -6.194 22.160 1.00 62.59 224 GLU A CA 1
ATOM 1754 C C . GLU A 1 224 ? -24.278 -5.639 22.993 1.00 62.59 224 GLU A C 1
ATOM 1756 O O . GLU A 1 224 ? -23.135 -6.106 22.899 1.00 62.59 224 GLU A O 1
ATOM 1761 N N . SER A 1 225 ? -24.547 -4.569 23.741 1.00 58.84 225 SER A N 1
ATOM 1762 C CA . SER A 1 225 ? -23.568 -3.970 24.638 1.00 58.84 225 SER A CA 1
ATOM 1763 C C . SER A 1 225 ? -23.306 -4.925 25.799 1.00 58.84 225 SER A C 1
ATOM 1765 O O . SER A 1 225 ? -24.238 -5.396 26.447 1.00 58.84 225 SER A O 1
ATOM 1767 N N . ASP A 1 226 ? -22.029 -5.218 26.066 1.00 56.34 226 ASP A N 1
ATOM 1768 C CA . ASP A 1 226 ? -21.652 -5.978 27.258 1.00 56.34 226 ASP A CA 1
ATOM 1769 C C . ASP A 1 226 ? -22.227 -5.267 28.499 1.00 56.34 226 ASP A C 1
ATOM 1771 O O . ASP A 1 226 ? -22.003 -4.070 28.674 1.00 56.34 226 ASP A O 1
ATOM 1775 N N . GLU A 1 227 ? -22.906 -5.998 29.389 1.00 49.59 227 GLU A N 1
ATOM 1776 C CA . GLU A 1 227 ? -23.560 -5.470 30.606 1.00 49.59 227 GLU A CA 1
ATOM 1777 C C . GLU A 1 227 ? -22.598 -4.812 31.626 1.00 49.59 227 GLU A C 1
ATOM 1779 O O . GLU A 1 227 ? -23.015 -4.365 32.696 1.00 49.59 227 GLU A O 1
ATOM 1784 N N . VAL A 1 228 ? -21.293 -4.753 31.340 1.00 52.69 228 VAL A N 1
ATOM 1785 C CA . VAL A 1 228 ? -20.280 -4.247 32.270 1.00 52.69 228 VAL A CA 1
ATOM 1786 C C . VAL A 1 228 ? -20.171 -2.718 32.154 1.00 52.69 228 VAL A C 1
ATOM 1788 O O . VAL A 1 228 ? -19.816 -2.210 31.087 1.00 52.69 228 VAL A O 1
ATOM 1791 N N . PRO A 1 229 ? -20.414 -1.961 33.242 1.00 44.44 229 PRO A N 1
ATOM 1792 C CA . PRO A 1 229 ? -20.384 -0.508 33.209 1.00 44.44 229 PRO A CA 1
ATOM 1793 C C . PRO A 1 229 ? -18.969 -0.004 32.911 1.00 44.44 229 PRO A C 1
ATOM 1795 O O . PRO A 1 229 ? -18.003 -0.358 33.589 1.00 44.44 229 PRO A O 1
ATOM 1798 N N . LEU A 1 230 ? -18.842 0.845 31.891 1.00 50.94 230 LEU A N 1
ATOM 1799 C CA . LEU A 1 230 ? -17.569 1.450 31.509 1.00 50.94 230 LEU A CA 1
ATOM 1800 C C . LEU A 1 230 ? -17.107 2.471 32.552 1.00 50.94 230 LEU A C 1
ATOM 1802 O O . LEU A 1 230 ? -17.867 3.321 33.016 1.00 50.94 230 LEU A O 1
ATOM 1806 N N . ARG A 1 231 ? -15.798 2.436 32.811 1.00 52.56 231 ARG A N 1
ATOM 1807 C CA . ARG A 1 231 ? -14.995 3.278 33.718 1.00 52.56 231 ARG A CA 1
ATOM 1808 C C . ARG A 1 231 ? -15.169 4.805 33.546 1.00 52.56 231 ARG A C 1
ATOM 1810 O O . ARG A 1 231 ? -14.652 5.556 34.364 1.00 52.56 231 ARG A O 1
ATOM 1817 N N . TYR A 1 232 ? -15.893 5.265 32.517 1.00 53.41 232 TYR A N 1
ATOM 1818 C CA . TYR A 1 232 ? -15.987 6.668 32.083 1.00 53.41 232 TYR A CA 1
ATOM 1819 C C . TYR A 1 232 ? -17.409 7.274 32.125 1.00 53.41 232 TYR A C 1
ATOM 1821 O O . TYR A 1 232 ? -17.611 8.381 31.628 1.00 53.41 232 TYR A O 1
ATOM 1829 N N . GLY A 1 233 ? -18.397 6.588 32.720 1.00 42.31 233 GLY A N 1
ATOM 1830 C CA . GLY A 1 233 ? -19.698 7.183 33.089 1.00 42.31 233 GLY A CA 1
ATOM 1831 C C . GLY A 1 233 ? -20.705 7.448 31.954 1.00 42.31 233 GLY A C 1
ATOM 1832 O O . GLY A 1 233 ? -21.753 8.036 32.207 1.00 42.31 233 GLY A O 1
ATOM 1833 N N . VAL A 1 234 ? -20.420 7.012 30.723 1.00 48.59 234 VAL A N 1
ATOM 1834 C CA . VAL A 1 234 ? -21.324 7.031 29.555 1.00 48.59 234 VAL A CA 1
ATOM 1835 C C . VAL A 1 234 ? -21.136 5.710 28.801 1.00 48.59 234 VAL A C 1
ATOM 1837 O O . VAL A 1 234 ? -20.006 5.217 28.734 1.00 48.59 234 VAL A O 1
ATOM 1840 N N . ASP A 1 235 ? -22.197 5.140 28.216 1.00 58.03 235 ASP A N 1
ATOM 1841 C CA . ASP A 1 235 ? -22.041 4.043 27.250 1.00 58.03 235 ASP A CA 1
ATOM 1842 C C . ASP A 1 235 ? -21.439 4.600 25.950 1.00 58.03 235 ASP A C 1
ATOM 1844 O O . ASP A 1 235 ? -22.123 5.047 25.029 1.00 58.03 235 ASP A O 1
ATOM 1848 N N . ILE A 1 236 ? -20.110 4.689 25.941 1.00 65.62 236 ILE A N 1
ATOM 1849 C CA . ILE A 1 236 ? -19.318 5.252 24.848 1.00 65.62 236 ILE A CA 1
ATOM 1850 C C . ILE A 1 236 ? -19.197 4.287 23.664 1.00 65.62 236 ILE A C 1
ATOM 1852 O O . ILE A 1 236 ? -18.817 4.716 22.576 1.00 65.62 236 ILE A O 1
ATOM 1856 N N . ILE A 1 237 ? -19.517 3.001 23.846 1.00 67.88 237 ILE A N 1
ATOM 1857 C CA . ILE A 1 237 ? -19.289 1.959 22.836 1.00 67.88 237 ILE A CA 1
ATOM 1858 C C . ILE A 1 237 ? -20.116 2.203 21.562 1.00 67.88 237 ILE A C 1
ATOM 1860 O O . ILE A 1 237 ? -19.510 2.225 20.488 1.00 67.88 237 ILE A O 1
ATOM 1864 N N . PRO A 1 238 ? -21.440 2.461 21.621 1.00 72.62 238 PRO A N 1
ATOM 1865 C CA . PRO A 1 238 ? -22.226 2.746 20.420 1.00 72.62 238 PRO A CA 1
ATOM 1866 C C . PRO A 1 238 ? -21.705 3.957 19.639 1.00 72.62 238 PRO A C 1
ATOM 1868 O O . PRO A 1 238 ? -21.680 3.948 18.411 1.00 72.62 238 PRO A O 1
ATOM 1871 N N . VAL A 1 239 ? -21.239 4.990 20.345 1.00 71.88 239 VAL A N 1
ATOM 1872 C CA . VAL A 1 239 ? -20.679 6.208 19.740 1.00 71.88 239 VAL A CA 1
ATOM 1873 C C . VAL A 1 239 ? -19.390 5.891 18.988 1.00 71.88 239 VAL A C 1
ATOM 1875 O O . VAL A 1 239 ? -19.218 6.312 17.847 1.00 71.88 239 VAL A O 1
ATOM 1878 N N . ILE A 1 240 ? -18.502 5.118 19.614 1.00 74.38 240 ILE A N 1
ATOM 1879 C CA . ILE A 1 240 ? -17.227 4.696 19.028 1.00 74.38 240 ILE A CA 1
ATOM 1880 C C . ILE A 1 240 ? -17.460 3.878 17.761 1.00 74.38 240 ILE A C 1
ATOM 1882 O O . ILE A 1 240 ? -16.841 4.167 16.741 1.00 74.38 240 ILE A O 1
ATOM 1886 N N . ARG A 1 241 ? -18.365 2.894 17.815 1.00 81.56 241 ARG A N 1
ATOM 1887 C CA . ARG A 1 241 ? -18.696 2.030 16.672 1.00 81.56 241 ARG A CA 1
ATOM 1888 C C . ARG A 1 241 ? -19.298 2.832 15.516 1.00 81.56 241 ARG A C 1
ATOM 1890 O O . ARG A 1 241 ? -18.913 2.655 14.367 1.00 81.56 241 ARG A O 1
ATOM 1897 N N . LYS A 1 242 ? -20.189 3.786 15.809 1.00 78.38 242 LYS A N 1
ATOM 1898 C CA . LYS A 1 242 ? -20.725 4.706 14.791 1.00 78.38 242 LYS A CA 1
ATOM 1899 C C . LYS A 1 242 ? -19.622 5.545 14.138 1.00 78.38 242 LYS A C 1
ATOM 1901 O O . LYS A 1 242 ? -19.596 5.671 12.916 1.00 78.38 242 LYS A O 1
ATOM 1906 N N . LEU A 1 243 ? -18.706 6.106 14.931 1.00 76.50 243 LEU A N 1
ATOM 1907 C CA . LEU A 1 243 ? -17.596 6.917 14.417 1.00 76.50 243 LEU A CA 1
ATOM 1908 C C . LEU A 1 243 ? -16.616 6.089 13.577 1.00 76.50 243 LEU A C 1
ATOM 1910 O O . LEU A 1 243 ? -16.255 6.511 12.480 1.00 76.50 243 LEU A O 1
ATOM 1914 N N . SER A 1 244 ? -16.214 4.907 14.051 1.00 84.56 244 SER A N 1
ATOM 1915 C CA . SER A 1 244 ? -15.310 4.030 13.302 1.00 84.56 244 SER A CA 1
ATOM 1916 C C . SER A 1 244 ? -15.951 3.569 11.990 1.00 84.56 244 SER A C 1
ATOM 1918 O O . SER A 1 244 ? -15.302 3.633 10.946 1.00 84.56 244 SER A O 1
ATOM 1920 N N . LYS A 1 245 ? -17.247 3.231 11.993 1.00 85.00 245 LYS A N 1
ATOM 1921 C CA . LYS A 1 245 ? -18.002 2.919 10.771 1.00 85.00 245 LYS A CA 1
ATOM 1922 C C . LYS A 1 245 ? -18.083 4.109 9.805 1.00 85.00 245 LYS A C 1
ATOM 1924 O O . LYS A 1 245 ? -17.875 3.933 8.606 1.00 85.00 245 LYS A O 1
ATOM 1929 N N . ALA A 1 246 ? -18.326 5.325 10.301 1.00 80.62 246 ALA A N 1
ATOM 1930 C CA . ALA A 1 246 ? -18.357 6.527 9.465 1.00 80.62 246 ALA A CA 1
ATOM 1931 C C . ALA A 1 246 ? -17.013 6.775 8.756 1.00 80.62 246 ALA A C 1
ATOM 1933 O O . ALA A 1 246 ? -16.999 7.069 7.560 1.00 80.62 246 ALA A O 1
ATOM 1934 N N . LEU A 1 247 ? -15.895 6.586 9.461 1.00 84.50 247 LEU A N 1
ATOM 1935 C CA . LEU A 1 247 ? -14.546 6.685 8.892 1.00 84.50 247 LEU A CA 1
ATOM 1936 C C . LEU A 1 247 ? -14.300 5.622 7.812 1.00 84.50 247 LEU A C 1
ATOM 1938 O O . LEU A 1 247 ? -13.771 5.932 6.746 1.00 84.50 247 LEU A O 1
ATOM 1942 N N . MET A 1 248 ? -14.772 4.388 8.019 1.00 88.94 248 MET A N 1
ATOM 1943 C CA . MET A 1 248 ? -14.715 3.346 6.985 1.00 88.94 248 MET A CA 1
ATOM 1944 C C . MET A 1 248 ? -15.497 3.742 5.721 1.00 88.94 248 MET A C 1
ATOM 1946 O O . MET A 1 248 ? -15.013 3.528 4.609 1.00 88.94 248 MET A O 1
ATOM 1950 N N . TYR A 1 249 ? -16.676 4.358 5.861 1.00 86.81 249 TYR A N 1
ATOM 1951 C CA . TYR A 1 249 ? -17.440 4.856 4.711 1.00 86.81 249 TYR A CA 1
ATOM 1952 C C . TYR A 1 249 ? -16.748 6.015 3.995 1.00 86.81 249 TYR A C 1
ATOM 1954 O O . TYR A 1 249 ? -16.753 6.064 2.764 1.00 86.81 249 TYR A O 1
ATOM 1962 N N . GLN A 1 250 ? -16.135 6.938 4.739 1.00 85.69 250 GLN A N 1
ATOM 1963 C CA . GLN A 1 250 ? -15.344 8.020 4.152 1.00 85.69 250 GLN A CA 1
ATOM 1964 C C . GLN A 1 250 ? -14.161 7.471 3.351 1.00 85.69 250 GLN A C 1
ATOM 1966 O O . GLN A 1 250 ? -13.945 7.911 2.219 1.00 85.69 250 GLN A O 1
ATOM 1971 N N . PHE A 1 251 ? -13.458 6.467 3.885 1.00 92.25 251 PHE A N 1
ATOM 1972 C CA . PHE A 1 251 ? -12.406 5.755 3.166 1.00 92.25 251 PHE A CA 1
ATOM 1973 C C . PHE A 1 251 ? -12.941 5.130 1.872 1.00 92.25 251 PHE A C 1
ATOM 1975 O O . PHE A 1 251 ? -12.440 5.448 0.794 1.00 92.25 251 PHE A O 1
ATOM 1982 N N . LEU A 1 252 ? -13.987 4.293 1.955 1.00 93.19 252 LEU A N 1
ATOM 1983 C CA . LEU A 1 252 ? -14.578 3.606 0.797 1.00 93.19 252 LEU A CA 1
ATOM 1984 C C . LEU A 1 252 ? -15.048 4.589 -0.281 1.00 93.19 252 LEU A C 1
ATOM 1986 O O . LEU A 1 252 ? -14.823 4.347 -1.466 1.00 93.19 252 LEU A O 1
ATOM 1990 N N . SER A 1 253 ? -15.665 5.699 0.125 1.00 90.44 253 SER A N 1
ATOM 1991 C CA . SER A 1 253 ? -16.080 6.776 -0.776 1.00 90.44 253 SER A CA 1
ATOM 1992 C C . SER A 1 253 ? -14.875 7.415 -1.469 1.00 90.44 253 SER A C 1
ATOM 1994 O O . SER A 1 253 ? -14.829 7.486 -2.698 1.00 90.44 253 SER A O 1
ATOM 1996 N N . ARG A 1 254 ? -13.844 7.794 -0.700 1.00 91.69 254 ARG A N 1
ATOM 1997 C CA . ARG A 1 254 ? -12.618 8.420 -1.219 1.00 91.69 254 ARG A CA 1
ATOM 1998 C C . ARG A 1 254 ? -11.901 7.544 -2.243 1.00 91.69 254 ARG A C 1
ATOM 2000 O O . ARG A 1 254 ? -11.397 8.069 -3.230 1.00 91.69 254 ARG A O 1
ATOM 2007 N N . VAL A 1 255 ? -11.857 6.232 -2.021 1.00 94.06 255 VAL A N 1
ATOM 2008 C CA . VAL A 1 255 ? -11.179 5.284 -2.923 1.00 94.06 255 VAL A CA 1
ATOM 2009 C C . VAL A 1 255 ? -12.102 4.714 -4.010 1.00 94.06 255 VAL A C 1
ATOM 2011 O O . VAL A 1 255 ? -11.709 3.798 -4.734 1.00 94.06 255 VAL A O 1
ATOM 2014 N N . GLY A 1 256 ? -13.331 5.231 -4.137 1.00 93.50 256 GLY A N 1
ATOM 2015 C CA . GLY A 1 256 ? -14.295 4.819 -5.163 1.00 93.50 256 GLY A CA 1
ATOM 2016 C C . GLY A 1 256 ? -14.774 3.369 -5.030 1.00 93.50 256 GLY A C 1
ATOM 2017 O O . GLY A 1 256 ? -15.114 2.743 -6.027 1.00 93.50 256 GLY A O 1
ATOM 2018 N N . SER A 1 257 ? -14.758 2.811 -3.818 1.00 93.88 257 SER A N 1
ATOM 2019 C CA . SER A 1 257 ? -15.161 1.425 -3.527 1.00 93.88 257 SER A CA 1
ATOM 2020 C C . SER A 1 257 ? -16.475 1.301 -2.772 1.00 93.88 257 SER A C 1
ATOM 2022 O O . SER A 1 257 ? -16.878 0.183 -2.467 1.00 93.88 257 SER A O 1
ATOM 2024 N N . LEU A 1 258 ? -17.142 2.407 -2.454 1.00 91.94 258 LEU A N 1
ATOM 2025 C CA . LEU A 1 258 ? -18.462 2.381 -1.831 1.00 91.94 258 LEU A CA 1
ATOM 2026 C C . LEU A 1 258 ? -19.510 1.875 -2.838 1.00 91.94 258 LEU A C 1
ATOM 2028 O O . LEU A 1 258 ? -19.507 2.284 -3.999 1.00 91.94 258 LEU A O 1
ATOM 2032 N N . ALA A 1 259 ? -20.377 0.959 -2.415 1.00 86.56 259 ALA A N 1
ATOM 2033 C CA . ALA A 1 259 ? -21.460 0.445 -3.242 1.00 86.56 259 ALA A CA 1
ATOM 2034 C C . ALA A 1 259 ? -22.520 1.523 -3.518 1.00 86.56 259 ALA A C 1
ATOM 2036 O O . ALA A 1 259 ? -22.858 2.328 -2.650 1.00 86.56 259 ALA A O 1
ATOM 2037 N N . ASP A 1 260 ? -23.073 1.499 -4.732 1.00 75.75 260 ASP A N 1
ATOM 2038 C CA . ASP A 1 260 ? -24.171 2.368 -5.152 1.00 75.75 260 ASP A CA 1
ATOM 2039 C C . ASP A 1 260 ? -25.484 1.876 -4.501 1.00 75.75 260 ASP A C 1
ATOM 2041 O O . ASP A 1 260 ? -26.284 1.188 -5.137 1.00 75.75 260 ASP A O 1
ATOM 2045 N N . SER A 1 261 ? -25.704 2.153 -3.212 1.00 58.66 261 SER A N 1
ATOM 2046 C CA . SER A 1 261 ? -26.996 1.890 -2.566 1.00 58.66 261 SER A CA 1
ATOM 2047 C C . SER A 1 261 ? -27.954 3.065 -2.790 1.00 58.66 261 SER A C 1
ATOM 2049 O O . SER A 1 261 ? -27.573 4.237 -2.717 1.00 58.66 261 SER A O 1
ATOM 2051 N N . LYS A 1 262 ? -29.222 2.759 -3.109 1.00 49.53 262 LYS A N 1
ATOM 2052 C CA . LYS A 1 262 ? -30.303 3.756 -3.123 1.00 49.53 262 LYS A CA 1
ATOM 2053 C C . LYS A 1 262 ? -30.471 4.250 -1.691 1.00 49.53 262 LYS A C 1
ATOM 2055 O O . LYS A 1 262 ? -31.055 3.552 -0.877 1.00 49.53 262 LYS A O 1
ATOM 2060 N N . GLU A 1 263 ? -29.904 5.426 -1.446 1.00 47.50 263 GLU A N 1
ATOM 2061 C CA . GLU A 1 263 ? -29.712 6.047 -0.141 1.00 47.50 263 GLU A CA 1
ATOM 2062 C C . GLU A 1 263 ? -28.824 5.203 0.782 1.00 47.50 263 GLU A C 1
ATOM 2064 O O . GLU A 1 263 ? -29.245 4.224 1.391 1.00 47.50 263 GLU A O 1
ATOM 2069 N N . ASN A 1 264 ? -27.578 5.637 0.959 1.00 54.72 264 ASN A N 1
ATOM 2070 C CA . ASN A 1 264 ? -26.731 5.175 2.053 1.00 54.72 264 ASN A CA 1
ATOM 2071 C C . ASN A 1 264 ? -27.233 5.807 3.369 1.00 54.72 264 ASN A C 1
ATOM 2073 O O . ASN A 1 264 ? -26.554 6.618 4.003 1.00 54.72 264 ASN A O 1
ATOM 2077 N N . VAL A 1 265 ? -28.495 5.502 3.708 1.00 55.62 265 VAL A N 1
ATOM 2078 C CA . VAL A 1 265 ? -29.305 6.128 4.760 1.00 55.62 265 VAL A CA 1
ATOM 2079 C C . VAL A 1 265 ? -28.542 6.130 6.072 1.00 55.62 265 VAL A C 1
ATOM 2081 O O . VAL A 1 265 ? -28.556 7.129 6.773 1.00 55.62 265 VAL A O 1
ATOM 2084 N N . GLU A 1 266 ? -27.823 5.055 6.378 1.00 61.38 266 GLU A N 1
ATOM 2085 C CA . GLU A 1 266 ? -27.086 4.901 7.627 1.00 61.38 266 GLU A CA 1
ATOM 2086 C C . GLU A 1 266 ? -25.832 5.782 7.707 1.00 61.38 266 GLU A C 1
ATOM 2088 O O . GLU A 1 266 ? -25.605 6.420 8.733 1.00 61.38 266 GLU A O 1
ATOM 2093 N N . GLN A 1 267 ? -25.048 5.902 6.627 1.00 59.66 267 GLN A N 1
ATOM 2094 C CA . GLN A 1 267 ? -23.921 6.844 6.572 1.00 59.66 267 GLN A CA 1
ATOM 2095 C C . GLN A 1 267 ? -24.418 8.275 6.798 1.00 59.66 267 GLN A C 1
ATOM 2097 O O . GLN A 1 267 ? -23.881 9.007 7.635 1.00 59.66 267 GLN A O 1
ATOM 2102 N N . SER A 1 268 ? -25.460 8.663 6.058 1.00 58.09 268 SER A N 1
ATOM 2103 C CA . SER A 1 268 ? -26.087 9.970 6.209 1.00 58.09 268 SER A CA 1
ATOM 2104 C C . SER A 1 268 ? -26.693 10.132 7.600 1.00 58.09 268 SER A C 1
ATOM 2106 O O . SER A 1 268 ? -26.527 11.183 8.194 1.00 58.09 268 SER A O 1
ATOM 2108 N N . GLN A 1 269 ? -27.329 9.115 8.177 1.00 65.81 269 GLN A N 1
ATOM 2109 C CA . GLN A 1 269 ? -27.902 9.179 9.522 1.00 65.81 269 GLN A CA 1
ATOM 2110 C C . GLN A 1 269 ? -26.837 9.350 10.598 1.00 65.81 269 GLN A C 1
ATOM 2112 O O . GLN A 1 269 ? -27.021 10.205 11.456 1.00 65.81 269 GLN A O 1
ATOM 2117 N N . ILE A 1 270 ? -25.730 8.605 10.548 1.00 66.44 270 ILE A N 1
ATOM 2118 C CA . ILE A 1 270 ? -24.653 8.722 11.538 1.00 66.44 270 ILE A CA 1
ATOM 2119 C C . ILE A 1 270 ? -24.033 10.123 11.472 1.00 66.44 270 ILE A C 1
ATOM 2121 O O . ILE A 1 270 ? -23.941 10.801 12.493 1.00 66.44 270 ILE A O 1
ATOM 2125 N N . ILE A 1 271 ? -23.666 10.604 10.279 1.00 63.75 271 ILE A N 1
ATOM 2126 C CA . ILE A 1 271 ? -23.057 11.936 10.113 1.00 63.75 271 ILE A CA 1
ATOM 2127 C C . ILE A 1 271 ? -24.059 13.050 10.461 1.00 63.75 271 ILE A C 1
ATOM 2129 O O . ILE A 1 271 ? -23.725 13.979 11.201 1.00 63.75 271 ILE A O 1
ATOM 2133 N N . ASN A 1 272 ? -25.303 12.941 9.988 1.00 67.44 272 ASN A N 1
ATOM 2134 C CA . ASN A 1 272 ? -26.344 13.933 10.252 1.00 67.44 272 ASN A CA 1
ATOM 2135 C C . ASN A 1 272 ? -26.780 13.927 11.722 1.00 67.44 272 ASN A C 1
ATOM 2137 O O . ASN A 1 272 ? -27.186 14.970 12.219 1.00 67.44 272 ASN A O 1
ATOM 2141 N N . GLU A 1 273 ? -26.696 12.804 12.442 1.00 71.38 273 GLU A N 1
ATOM 2142 C CA . GLU A 1 273 ? -26.946 12.745 13.889 1.00 71.38 273 GLU A CA 1
ATOM 2143 C C . GLU A 1 273 ? -25.913 13.577 14.654 1.00 71.38 273 GLU A C 1
ATOM 2145 O O . GLU A 1 273 ? -26.291 14.363 15.524 1.00 71.38 273 GLU A O 1
ATOM 2150 N N . PHE A 1 274 ? -24.625 13.472 14.305 1.00 66.31 274 PHE A N 1
ATOM 2151 C CA . PHE A 1 274 ? -23.581 14.282 14.940 1.00 66.31 274 PHE A CA 1
ATOM 2152 C C . PHE A 1 274 ? -23.756 15.782 14.676 1.00 66.31 274 PHE A C 1
ATOM 2154 O O . PHE A 1 274 ? -23.524 16.592 15.574 1.00 66.31 274 PHE A O 1
ATOM 2161 N N . GLN A 1 275 ? -24.204 16.154 13.474 1.00 67.44 275 GLN A N 1
ATOM 2162 C CA . GLN A 1 275 ? -24.467 17.551 13.116 1.00 67.44 275 GLN A CA 1
ATOM 2163 C C . GLN A 1 275 ? -25.759 18.093 13.741 1.00 67.44 275 GLN A C 1
ATOM 2165 O O . GLN A 1 275 ? -25.755 19.186 14.307 1.00 67.44 275 GLN A O 1
ATOM 2170 N N . ARG A 1 276 ? -26.860 17.336 13.668 1.00 73.19 276 ARG A N 1
ATOM 2171 C CA . ARG A 1 276 ? -28.169 17.720 14.220 1.00 73.19 276 ARG A CA 1
ATOM 2172 C C . ARG A 1 276 ? -28.109 17.866 15.736 1.00 73.19 276 ARG A C 1
ATOM 2174 O O . ARG A 1 276 ? -28.628 18.836 16.276 1.00 73.19 276 ARG A O 1
ATOM 2181 N N . ASP A 1 277 ? -27.428 16.941 16.410 1.00 73.12 277 ASP A N 1
ATOM 2182 C CA . ASP A 1 277 ? -27.368 16.884 17.871 1.00 73.12 277 ASP A CA 1
ATOM 2183 C C . ASP A 1 277 ? -26.025 17.435 18.401 1.00 73.12 277 ASP A C 1
ATOM 2185 O O . ASP A 1 277 ? -25.527 17.015 19.450 1.00 73.12 277 ASP A O 1
ATOM 2189 N N . ARG A 1 278 ? -25.420 18.389 17.676 1.00 71.94 278 ARG A N 1
ATOM 2190 C CA . ARG A 1 278 ? -24.063 18.910 17.922 1.00 71.94 278 ARG A CA 1
ATOM 2191 C C . ARG A 1 278 ? -23.819 19.319 19.373 1.00 71.94 278 ARG A C 1
ATOM 2193 O O . ARG A 1 278 ? -22.840 18.887 19.966 1.00 71.94 278 ARG A O 1
ATOM 2200 N N . GLU A 1 279 ? -24.714 20.094 19.987 1.00 74.62 279 GLU A N 1
ATOM 2201 C CA . GLU A 1 279 ? -24.545 20.548 21.379 1.00 74.62 279 GLU A CA 1
ATOM 2202 C C . GLU A 1 279 ? -24.550 19.403 22.403 1.00 74.62 279 GLU A C 1
ATOM 2204 O O . GLU A 1 279 ? -23.864 19.471 23.429 1.00 74.62 279 GLU A O 1
ATOM 2209 N N . LYS A 1 280 ? -25.344 18.354 22.149 1.00 79.81 280 LYS A N 1
ATOM 2210 C CA . LYS A 1 280 ? -25.382 17.140 22.974 1.00 79.81 280 LYS A CA 1
ATOM 2211 C C . LYS A 1 280 ? -24.051 16.405 22.850 1.00 79.81 280 LYS A C 1
ATOM 2213 O O . LYS A 1 280 ? -23.464 16.034 23.869 1.00 79.81 280 LYS A O 1
ATOM 2218 N N . TRP A 1 281 ? -23.556 16.230 21.626 1.00 73.12 281 TRP A N 1
ATOM 2219 C CA . TRP A 1 281 ? -22.291 15.546 21.369 1.00 73.12 281 TRP A CA 1
ATOM 2220 C C . TRP A 1 281 ? -21.092 16.317 21.904 1.00 73.12 281 TRP A C 1
ATOM 2222 O O . TRP A 1 281 ? -20.265 15.718 22.582 1.00 73.12 281 TRP A O 1
ATOM 2232 N N . THR A 1 282 ? -21.039 17.638 21.729 1.00 73.94 282 THR A N 1
ATOM 2233 C CA . THR A 1 282 ? -19.982 18.478 22.307 1.00 73.94 282 THR A CA 1
ATOM 2234 C C . THR A 1 282 ? -19.924 18.326 23.827 1.00 73.94 282 THR A C 1
ATOM 2236 O O . THR A 1 282 ? -18.851 18.061 24.366 1.00 73.94 282 THR A O 1
ATOM 2239 N N . ARG A 1 283 ? -21.064 18.402 24.532 1.00 77.88 283 ARG A N 1
ATOM 2240 C CA . ARG A 1 283 ? -21.112 18.183 25.991 1.00 77.88 283 ARG A CA 1
ATOM 2241 C C . ARG A 1 283 ? -20.674 16.773 26.385 1.00 77.88 283 ARG A C 1
ATOM 2243 O O . ARG A 1 283 ? -19.912 16.613 27.335 1.00 77.88 283 ARG A O 1
ATOM 2250 N N . THR A 1 284 ? -21.131 15.765 25.644 1.00 78.38 284 THR A N 1
ATOM 2251 C CA . THR A 1 284 ? -20.784 14.357 25.890 1.00 78.38 284 THR A CA 1
ATOM 2252 C C . THR A 1 284 ? -19.280 14.128 25.728 1.00 78.38 284 THR A C 1
ATOM 2254 O O . THR A 1 284 ? -18.635 13.591 26.626 1.00 78.38 284 THR A O 1
ATOM 2257 N N . LEU A 1 285 ? -18.695 14.596 24.623 1.00 78.94 285 LEU A N 1
ATOM 2258 C CA . LEU A 1 285 ? -17.275 14.439 24.313 1.00 78.94 285 LEU A CA 1
ATOM 2259 C C . LEU A 1 285 ? -16.387 15.237 25.275 1.00 78.94 285 LEU A C 1
ATOM 2261 O O . LEU A 1 285 ? -15.378 14.711 25.731 1.00 78.94 285 LEU A O 1
ATOM 2265 N N . GLN A 1 286 ? -16.784 16.451 25.671 1.00 78.38 286 GLN A N 1
ATOM 2266 C CA . GLN A 1 286 ? -16.088 17.215 26.716 1.00 78.38 286 GLN A CA 1
ATOM 2267 C C . GLN A 1 286 ? -16.115 16.507 28.075 1.00 78.38 286 GLN A C 1
ATOM 2269 O O . GLN A 1 286 ? -15.117 16.522 28.796 1.00 78.38 286 GLN A O 1
ATOM 2274 N N . GLY A 1 287 ? -17.242 15.881 28.429 1.00 78.75 287 GLY A N 1
ATOM 2275 C CA . GLY A 1 287 ? -17.346 15.047 29.624 1.00 78.75 287 GLY A CA 1
ATOM 2276 C C . GLY A 1 287 ? -16.374 13.869 29.580 1.00 78.75 287 GLY A C 1
ATOM 2277 O O . GLY A 1 287 ? -15.683 13.614 30.563 1.00 78.75 287 GLY A O 1
ATOM 2278 N N . ILE A 1 288 ? -16.257 13.209 28.424 1.00 79.06 288 ILE A N 1
ATOM 2279 C CA . ILE A 1 288 ? -15.296 12.118 28.235 1.00 79.06 288 ILE A CA 1
ATOM 2280 C C . ILE A 1 288 ? -13.861 12.629 28.387 1.00 79.06 288 ILE A C 1
ATOM 2282 O O . ILE A 1 288 ? -13.133 12.083 29.206 1.00 79.06 288 ILE A O 1
ATOM 2286 N N . ILE A 1 289 ? -13.472 13.698 27.679 1.00 83.94 289 ILE A N 1
ATOM 2287 C CA . ILE A 1 289 ? -12.111 14.272 27.726 1.00 83.94 289 ILE A CA 1
ATOM 2288 C C . ILE A 1 289 ? -11.664 14.544 29.169 1.00 83.94 289 ILE A C 1
ATOM 2290 O O . ILE A 1 289 ? -10.555 14.171 29.548 1.00 83.94 289 ILE A O 1
ATOM 2294 N N . LYS A 1 290 ? -12.537 15.141 29.993 1.00 81.44 290 LYS A N 1
ATOM 2295 C CA . LYS A 1 290 ? -12.241 15.453 31.403 1.00 81.44 290 LYS A CA 1
ATOM 2296 C C . LYS A 1 290 ? -12.012 14.216 32.274 1.00 81.44 290 LYS A C 1
ATOM 2298 O O . LYS A 1 290 ? -11.291 14.309 33.262 1.00 81.44 290 LYS A O 1
ATOM 2303 N N . ASN A 1 291 ? -12.629 13.091 31.918 1.00 78.12 291 ASN A N 1
ATOM 2304 C CA . ASN A 1 291 ? -12.614 11.852 32.696 1.00 78.12 291 ASN A CA 1
ATOM 2305 C C . ASN A 1 291 ? -11.609 10.811 32.168 1.00 78.12 291 ASN A C 1
ATOM 2307 O O . ASN A 1 291 ? -11.510 9.725 32.740 1.00 78.12 291 ASN A O 1
ATOM 2311 N N . LEU A 1 292 ? -10.885 11.099 31.080 1.00 80.38 292 LEU A N 1
ATOM 2312 C CA . LEU A 1 292 ? -9.843 10.207 30.572 1.00 80.38 292 LEU A CA 1
ATOM 2313 C C . LEU A 1 292 ? -8.623 10.209 31.495 1.00 80.38 292 LEU A C 1
ATOM 2315 O O . LEU A 1 292 ? -8.170 11.260 31.942 1.00 80.38 292 LEU A O 1
ATOM 2319 N N . ASP A 1 293 ? -8.070 9.020 31.726 1.00 78.12 293 ASP A N 1
ATOM 2320 C CA . ASP A 1 293 ? -6.868 8.814 32.534 1.00 78.12 293 ASP A CA 1
ATOM 2321 C C . ASP A 1 293 ? -5.611 8.983 31.659 1.00 78.12 293 ASP A C 1
ATOM 2323 O O . ASP A 1 293 ? -5.381 8.164 30.765 1.00 78.12 293 ASP A O 1
ATOM 2327 N N . PRO A 1 294 ? -4.793 10.036 31.820 1.00 81.69 294 PRO A N 1
ATOM 2328 C CA . PRO A 1 294 ? -3.669 10.269 30.923 1.00 81.69 294 PRO A CA 1
ATOM 2329 C C . PRO A 1 294 ? -2.663 9.110 30.954 1.00 81.69 294 PRO A C 1
ATOM 2331 O O . PRO A 1 294 ? -1.953 8.895 31.934 1.00 81.69 294 PRO A O 1
ATOM 2334 N N . LYS A 1 295 ? -2.560 8.380 29.839 1.00 82.88 295 LYS A N 1
ATOM 2335 C CA . LYS A 1 295 ? -1.583 7.302 29.648 1.00 82.88 295 LYS A CA 1
ATOM 2336 C C . LYS A 1 295 ? -0.953 7.388 28.267 1.00 82.88 295 LYS A C 1
ATOM 2338 O O . LYS A 1 295 ? -1.573 7.872 27.319 1.00 82.88 295 LYS A O 1
ATOM 2343 N N . ASN A 1 296 ? 0.263 6.860 28.161 1.00 85.81 296 ASN A N 1
ATOM 2344 C CA . ASN A 1 296 ? 0.961 6.712 26.892 1.00 85.81 296 ASN A CA 1
ATOM 2345 C C . ASN A 1 296 ? 0.924 5.249 26.452 1.00 85.81 296 ASN A C 1
ATOM 2347 O O . ASN A 1 296 ? 1.338 4.379 27.216 1.00 85.81 296 ASN A O 1
ATOM 2351 N N . ARG A 1 297 ? 0.499 4.992 25.212 1.00 86.56 297 ARG A N 1
ATOM 2352 C CA . ARG A 1 297 ? 0.573 3.664 24.579 1.00 86.56 297 ARG A CA 1
ATOM 2353 C C . ARG A 1 297 ? 1.642 3.703 23.494 1.00 86.56 297 ARG A C 1
ATOM 2355 O O . ARG A 1 297 ? 1.501 4.431 22.514 1.00 86.56 297 ARG A O 1
ATOM 2362 N N . TYR A 1 298 ? 2.733 2.969 23.682 1.00 90.06 298 TYR A N 1
ATOM 2363 C CA . TYR A 1 298 ? 3.813 2.900 22.693 1.00 90.06 298 TYR A CA 1
ATOM 2364 C C . TYR A 1 298 ? 3.371 2.145 21.439 1.00 90.06 298 TYR A C 1
ATOM 2366 O O . TYR A 1 298 ? 2.527 1.254 21.514 1.00 90.06 298 TYR A O 1
ATOM 2374 N N . LEU A 1 299 ? 3.965 2.493 20.296 1.00 93.00 299 LEU A N 1
ATOM 2375 C CA . LEU A 1 299 ? 3.731 1.846 19.007 1.00 93.00 299 LEU A CA 1
ATOM 2376 C C . LEU A 1 299 ? 5.031 1.229 18.486 1.00 93.00 299 LEU A C 1
ATOM 2378 O O . LEU A 1 299 ? 6.104 1.830 18.604 1.00 93.00 299 LEU A O 1
ATOM 2382 N N . HIS A 1 300 ? 4.934 0.076 17.826 1.00 94.06 300 HIS A N 1
ATOM 2383 C CA . HIS A 1 300 ? 6.025 -0.458 17.009 1.00 94.06 300 HIS A CA 1
ATOM 2384 C C . HIS A 1 300 ? 6.290 0.512 15.856 1.00 94.06 300 HIS A C 1
ATOM 2386 O O . HIS A 1 300 ? 5.479 0.637 14.941 1.00 94.06 300 HIS A O 1
ATOM 2392 N N . SER A 1 301 ? 7.389 1.261 15.926 1.00 93.12 301 SER A N 1
ATOM 2393 C CA . SER A 1 301 ? 7.674 2.358 14.997 1.00 93.12 301 SER A CA 1
ATOM 2394 C C . SER A 1 301 ? 9.161 2.702 14.974 1.00 93.12 301 SER A C 1
ATOM 2396 O O . SER A 1 301 ? 9.871 2.510 15.960 1.00 93.12 301 SER A O 1
ATOM 2398 N N . GLN A 1 302 ? 9.636 3.251 13.855 1.00 89.00 302 GLN A N 1
ATOM 2399 C CA . GLN A 1 302 ? 11.050 3.617 13.690 1.00 89.00 302 GLN A CA 1
ATOM 2400 C C . GLN A 1 302 ? 11.437 4.925 14.400 1.00 89.00 302 GLN A C 1
ATOM 2402 O O . GLN A 1 302 ? 12.615 5.177 14.624 1.00 89.00 302 GLN A O 1
ATOM 2407 N N . ASN A 1 303 ? 10.461 5.762 14.754 1.00 89.19 303 ASN A N 1
ATOM 2408 C CA . ASN A 1 303 ? 10.659 7.085 15.355 1.00 89.19 303 ASN A CA 1
ATOM 2409 C C . ASN A 1 303 ? 10.197 7.160 16.825 1.00 89.19 303 ASN A C 1
ATOM 2411 O O . ASN A 1 303 ? 10.026 8.259 17.347 1.00 89.19 303 ASN A O 1
ATOM 2415 N N . GLY A 1 304 ? 9.963 6.016 17.482 1.00 89.88 304 GLY A N 1
ATOM 2416 C CA . GLY A 1 304 ? 9.562 5.973 18.895 1.00 89.88 304 GLY A CA 1
ATOM 2417 C C . GLY A 1 304 ? 8.163 6.534 19.163 1.00 89.88 304 GLY A C 1
ATOM 2418 O O . GLY A 1 304 ? 7.924 7.134 20.210 1.00 89.88 304 GLY A O 1
ATOM 2419 N N . SER A 1 305 ? 7.250 6.360 18.208 1.00 94.00 305 SER A N 1
ATOM 2420 C CA . SER A 1 305 ? 5.883 6.858 18.288 1.00 94.00 305 SER A CA 1
ATOM 2421 C C . SER A 1 305 ? 5.100 6.296 19.466 1.00 94.00 305 SER A C 1
ATOM 2423 O O . SER A 1 305 ? 5.232 5.128 19.840 1.00 94.00 305 SER A O 1
ATOM 2425 N N . LYS A 1 306 ? 4.197 7.123 19.983 1.00 93.69 306 LYS A N 1
ATOM 2426 C CA . LYS A 1 306 ? 3.260 6.767 21.046 1.00 93.69 306 LYS A CA 1
ATOM 2427 C C . LYS A 1 306 ? 1.929 7.482 20.851 1.00 93.69 306 LYS A C 1
ATOM 2429 O O . LYS A 1 306 ? 1.882 8.568 20.284 1.00 93.69 306 LYS A O 1
ATOM 2434 N N . ILE A 1 307 ? 0.860 6.887 21.349 1.00 92.38 307 ILE A N 1
ATOM 2435 C CA . ILE A 1 307 ? -0.424 7.556 21.541 1.00 92.38 307 ILE A CA 1
ATOM 2436 C C . ILE A 1 307 ? -0.355 8.319 22.861 1.00 92.38 307 ILE A C 1
ATOM 2438 O O . ILE A 1 307 ? 0.081 7.748 23.865 1.00 92.38 307 ILE A O 1
ATOM 2442 N N . THR A 1 308 ? -0.778 9.580 22.857 1.00 90.50 308 THR A N 1
ATOM 2443 C CA . THR A 1 308 ? -0.823 10.452 24.037 1.00 90.50 308 THR A CA 1
ATOM 2444 C C . THR A 1 308 ? -2.225 10.999 24.273 1.00 90.50 308 THR A C 1
ATOM 2446 O O . THR A 1 308 ? -3.066 11.016 23.368 1.00 90.50 308 THR A O 1
ATOM 2449 N N . VAL A 1 309 ? -2.470 11.421 25.519 1.00 89.00 309 VAL A N 1
ATOM 2450 C CA . VAL A 1 309 ? -3.739 12.005 25.964 1.00 89.00 309 VAL A CA 1
ATOM 2451 C C . VAL A 1 309 ? -3.510 13.336 26.661 1.00 89.00 309 VAL A C 1
ATOM 2453 O O . VAL A 1 309 ? -2.671 13.429 27.555 1.00 89.00 309 VAL A O 1
ATOM 2456 N N . SER A 1 310 ? -4.310 14.336 26.297 1.00 87.00 310 SER A N 1
ATOM 2457 C CA . SER A 1 310 ? -4.400 15.625 26.981 1.00 87.00 310 SER A CA 1
ATOM 2458 C C . SER A 1 310 ? -5.842 15.921 27.392 1.00 87.00 310 SER A C 1
ATOM 2460 O O . SER A 1 310 ? -6.712 16.121 26.548 1.00 87.00 310 SER A O 1
ATOM 2462 N N . ASN A 1 311 ? -6.111 15.981 28.694 1.00 84.56 311 ASN A N 1
ATOM 2463 C CA . ASN A 1 311 ? -7.443 16.280 29.235 1.00 84.56 311 ASN A CA 1
ATOM 2464 C C . ASN A 1 311 ? -7.808 17.780 29.201 1.00 84.56 311 ASN A C 1
ATOM 2466 O O . ASN A 1 311 ? -8.932 18.146 29.539 1.00 84.56 311 ASN A O 1
ATOM 2470 N N . SER A 1 312 ? -6.876 18.646 28.793 1.00 83.56 312 SER A N 1
ATOM 2471 C CA . SER A 1 312 ? -7.096 20.086 28.601 1.00 83.56 312 SER A CA 1
ATOM 2472 C C . SER A 1 312 ? -7.418 20.466 27.153 1.00 83.56 312 SER A C 1
ATOM 2474 O O . SER A 1 312 ? -7.640 21.639 26.859 1.00 83.56 312 SER A O 1
ATOM 2476 N N . ALA A 1 313 ? -7.434 19.490 26.246 1.00 86.31 313 ALA A N 1
ATOM 2477 C CA . ALA A 1 313 ? -7.687 19.710 24.833 1.00 86.31 313 ALA A CA 1
ATOM 2478 C C . ALA A 1 313 ? -9.158 20.051 24.539 1.00 86.31 313 ALA A C 1
ATOM 2480 O O . ALA A 1 313 ? -10.077 19.637 25.249 1.00 86.31 313 ALA A O 1
ATOM 2481 N N . GLN A 1 314 ? -9.379 20.783 23.448 1.00 86.50 314 GLN A N 1
ATOM 2482 C CA . GLN A 1 314 ? -10.709 21.221 23.026 1.00 86.50 314 GLN A CA 1
ATOM 2483 C C . GLN A 1 314 ? -11.489 20.112 22.313 1.00 86.50 314 GLN A C 1
ATOM 2485 O O . GLN A 1 314 ? -12.710 20.011 22.463 1.00 86.50 314 GLN A O 1
ATOM 2490 N N . TYR A 1 315 ? -10.792 19.268 21.552 1.00 86.31 315 TYR A N 1
ATOM 2491 C CA . TYR A 1 315 ? -11.398 18.225 20.739 1.00 86.31 315 TYR A CA 1
ATOM 2492 C C . TYR A 1 315 ? -10.870 16.849 21.122 1.00 86.31 315 TYR A C 1
ATOM 2494 O O . TYR A 1 315 ? -9.690 16.693 21.404 1.00 86.31 315 TYR A O 1
ATOM 2502 N N . LEU A 1 316 ? -11.725 15.823 21.087 1.00 84.62 316 LEU A N 1
ATOM 2503 C CA . LEU A 1 316 ? -11.306 14.451 21.344 1.00 84.62 316 LEU A CA 1
ATOM 2504 C C . LEU A 1 316 ? -10.223 13.984 20.354 1.00 84.62 316 LEU A C 1
ATOM 2506 O O . LEU A 1 316 ? -9.215 13.433 20.774 1.00 84.62 316 LEU A O 1
ATOM 2510 N N . ASN A 1 317 ? -10.437 14.212 19.059 1.00 85.38 317 ASN A N 1
ATOM 2511 C CA . ASN A 1 317 ? -9.561 13.826 17.953 1.00 85.38 317 ASN A CA 1
ATOM 2512 C C . ASN A 1 317 ? -9.867 14.684 16.705 1.00 85.38 317 ASN A C 1
ATOM 2514 O O . ASN A 1 317 ? -10.638 15.649 16.786 1.00 85.38 317 ASN A O 1
ATOM 2518 N N . LYS A 1 318 ? -9.254 14.352 15.560 1.00 84.44 318 LYS A N 1
ATOM 2519 C CA . LYS A 1 318 ? -9.383 15.104 14.300 1.00 84.44 318 LYS A CA 1
ATOM 2520 C C . LYS A 1 318 ? -10.817 15.096 13.776 1.00 84.44 318 LYS A C 1
ATOM 2522 O O . LYS A 1 318 ? -11.342 16.162 13.471 1.00 84.44 318 LYS A O 1
ATOM 2527 N N . THR A 1 319 ? -11.481 13.942 13.790 1.00 78.44 319 THR A N 1
ATOM 2528 C CA . THR A 1 319 ? -12.877 13.810 13.360 1.00 78.44 319 THR A CA 1
ATOM 2529 C C . THR A 1 319 ? -13.808 14.696 14.184 1.00 78.44 319 THR A C 1
ATOM 2531 O O . THR A 1 319 ? -14.639 15.410 13.627 1.00 78.44 319 THR A O 1
ATOM 2534 N N . HIS A 1 320 ? -13.652 14.736 15.513 1.00 78.69 320 HIS A N 1
ATOM 2535 C CA . HIS A 1 320 ? -14.455 15.637 16.348 1.00 78.69 320 HIS A CA 1
ATOM 2536 C C . HIS A 1 320 ? -14.220 17.121 16.016 1.00 78.69 320 HIS A C 1
ATOM 2538 O O . HIS A 1 320 ? -15.171 17.909 16.032 1.00 78.69 320 HIS A O 1
ATOM 2544 N N . ARG A 1 321 ? -12.977 17.510 15.707 1.00 83.44 321 ARG A N 1
ATOM 2545 C CA . ARG A 1 321 ? -12.637 18.881 15.298 1.00 83.44 321 ARG A CA 1
ATOM 2546 C C . ARG A 1 321 ? -13.289 19.254 13.964 1.00 83.44 321 ARG A C 1
ATOM 2548 O O . ARG A 1 321 ? -13.905 20.313 13.872 1.00 83.44 321 ARG A O 1
ATOM 2555 N N . GLU A 1 322 ? -13.223 18.363 12.977 1.00 77.56 322 GLU A N 1
ATOM 2556 C CA . GLU A 1 322 ? -13.825 18.558 11.650 1.00 77.56 322 GLU A CA 1
ATOM 2557 C C . GLU A 1 322 ? -15.357 18.639 11.719 1.00 77.56 322 GLU A C 1
ATOM 2559 O O . GLU A 1 322 ? -15.949 19.568 11.178 1.00 77.56 322 GLU A O 1
ATOM 2564 N N . ILE A 1 323 ? -16.009 17.743 12.471 1.00 70.94 323 ILE A N 1
ATOM 2565 C CA . ILE A 1 323 ? -17.467 17.783 12.709 1.00 70.94 323 ILE A CA 1
ATOM 2566 C C . ILE A 1 323 ? -17.883 19.076 13.426 1.00 70.94 323 ILE A C 1
ATOM 2568 O O . ILE A 1 323 ? -18.986 19.589 13.232 1.00 70.94 323 ILE A O 1
ATOM 2572 N N . SER A 1 324 ? -16.995 19.632 14.251 1.00 70.44 324 SER A N 1
ATOM 2573 C CA . SER A 1 324 ? -17.215 20.912 14.921 1.00 70.44 324 SER A CA 1
ATOM 2574 C C . SER A 1 324 ? -17.036 22.122 13.989 1.00 70.44 324 SER A C 1
ATOM 2576 O O . SER A 1 324 ? -17.128 23.252 14.470 1.00 70.44 324 SER A O 1
ATOM 2578 N N . ASN A 1 325 ? -16.826 21.925 12.680 1.00 68.75 325 ASN A N 1
ATOM 2579 C CA . ASN A 1 325 ? -16.600 22.982 11.687 1.00 68.75 325 ASN A CA 1
ATOM 2580 C C . ASN A 1 325 ? -15.516 23.976 12.135 1.00 68.75 325 ASN A C 1
ATOM 2582 O O . ASN A 1 325 ? -15.709 25.190 12.069 1.00 68.75 325 ASN A O 1
ATOM 2586 N N . SER A 1 326 ? -14.414 23.461 12.682 1.00 71.25 326 SER A N 1
ATOM 2587 C CA . SER A 1 326 ? -13.259 24.273 13.050 1.00 71.25 326 SER A CA 1
ATOM 2588 C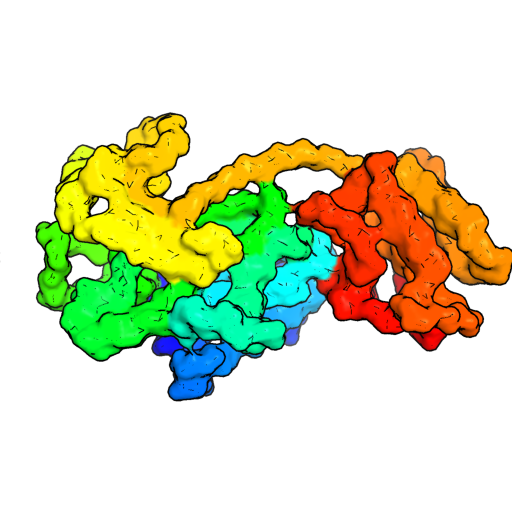 C . SER A 1 326 ? -12.227 24.243 11.929 1.00 71.25 326 SER A C 1
ATOM 2590 O O . SER A 1 326 ? -11.805 23.167 11.518 1.00 71.25 326 SER A O 1
ATOM 2592 N N . ASP A 1 327 ? -11.769 25.420 11.504 1.00 78.69 327 ASP A N 1
ATOM 2593 C CA . ASP A 1 327 ? -10.656 25.558 10.553 1.00 78.69 327 ASP A CA 1
ATOM 2594 C C . ASP A 1 327 ? -9.279 25.399 11.227 1.00 78.69 327 ASP A C 1
ATOM 2596 O O . ASP A 1 327 ? -8.237 25.523 10.581 1.00 78.69 327 ASP A O 1
ATOM 2600 N N . SER A 1 328 ? -9.251 25.151 12.543 1.00 80.38 328 SER A N 1
ATOM 2601 C CA . SER A 1 328 ? -8.007 24.971 13.285 1.00 80.38 328 SER A CA 1
ATOM 2602 C C . SER A 1 328 ? -7.293 23.691 12.858 1.00 80.38 328 SER A C 1
ATOM 2604 O O . SER A 1 328 ? -7.874 22.605 12.801 1.00 80.38 328 SER A O 1
ATOM 2606 N N . ILE A 1 329 ? -5.989 23.816 12.630 1.00 81.69 329 ILE A N 1
ATOM 2607 C CA . ILE A 1 329 ? -5.083 22.691 12.391 1.00 81.69 329 ILE A CA 1
ATOM 2608 C C . ILE A 1 329 ? -4.183 22.407 13.598 1.00 81.69 329 ILE A C 1
ATOM 2610 O O . ILE A 1 329 ? -3.349 21.506 13.522 1.00 81.69 329 ILE A O 1
ATOM 2614 N N . ASP A 1 330 ? -4.360 23.120 14.719 1.00 84.62 330 ASP A N 1
ATOM 2615 C CA . ASP A 1 330 ? -3.499 22.972 15.892 1.00 84.62 330 ASP A CA 1
ATOM 2616 C C . ASP A 1 330 ? -3.670 21.590 16.544 1.00 84.62 330 ASP A C 1
ATOM 2618 O O . ASP A 1 330 ? -4.750 21.160 16.952 1.00 84.62 330 ASP A O 1
ATOM 2622 N N . VAL A 1 331 ? -2.554 20.879 16.623 1.00 81.81 331 VAL A N 1
ATOM 2623 C CA . VAL A 1 331 ? -2.407 19.539 17.190 1.00 81.81 331 VAL A CA 1
ATOM 2624 C C . VAL A 1 331 ? -2.548 19.546 18.714 1.00 81.81 331 VAL A C 1
ATOM 2626 O O . VAL A 1 331 ? -2.883 18.530 19.333 1.00 81.81 331 VAL A O 1
ATOM 2629 N N . HIS A 1 332 ? -2.260 20.672 19.363 1.00 86.31 332 HIS A N 1
ATOM 2630 C CA . HIS A 1 332 ? -2.391 20.819 20.811 1.00 86.31 332 HIS A CA 1
ATOM 2631 C C . HIS A 1 332 ? -3.850 20.908 21.264 1.00 86.31 332 HIS A C 1
ATOM 2633 O O . HIS A 1 332 ? -4.143 20.599 22.418 1.00 86.31 332 HIS A O 1
ATOM 2639 N N . GLU A 1 333 ? -4.770 21.208 20.347 1.00 88.44 333 GLU A N 1
ATOM 2640 C CA . GLU A 1 333 ? -6.211 21.185 20.602 1.00 88.44 333 GLU A CA 1
ATOM 2641 C C . GLU A 1 333 ? -6.808 19.769 20.589 1.00 88.44 333 GLU A C 1
ATOM 2643 O O . GLU A 1 333 ? -7.990 19.609 20.904 1.00 88.44 333 GLU A O 1
ATOM 2648 N N . LEU A 1 334 ? -6.020 18.742 20.239 1.00 89.00 334 LEU A N 1
ATOM 2649 C CA . LEU A 1 334 ? -6.448 17.343 20.200 1.00 89.00 334 LEU A CA 1
ATOM 2650 C C . LEU A 1 334 ? -6.120 16.621 21.513 1.00 89.00 334 LEU A C 1
ATOM 2652 O O . LEU A 1 334 ? -4.975 16.606 21.968 1.00 89.00 334 LEU A O 1
ATOM 2656 N N . CYS A 1 335 ? -7.135 15.984 22.096 1.00 89.50 335 CYS A N 1
ATOM 2657 C CA . CYS A 1 335 ? -7.038 15.190 23.314 1.00 89.50 335 CYS A CA 1
ATOM 2658 C C . CYS A 1 335 ? -6.270 13.907 23.038 1.00 89.50 335 CYS A C 1
ATOM 2660 O O . CYS A 1 335 ? -5.269 13.655 23.695 1.00 89.50 335 CYS A O 1
ATOM 2662 N N . LEU A 1 336 ? -6.720 13.127 22.058 1.00 90.62 336 LEU A N 1
ATOM 2663 C CA . LEU A 1 336 ? -6.122 11.872 21.636 1.00 90.62 336 LEU A CA 1
ATOM 2664 C C . LEU A 1 336 ? -5.340 12.090 20.343 1.00 90.62 336 LEU A C 1
ATOM 2666 O O . LEU A 1 336 ? -5.899 12.528 19.334 1.00 90.62 336 LEU A O 1
ATOM 2670 N N . LYS A 1 337 ? -4.050 11.755 20.354 1.00 91.94 337 LYS A N 1
ATOM 2671 C CA . LYS A 1 337 ? -3.188 11.895 19.173 1.00 91.94 337 LYS A CA 1
ATOM 2672 C C . LYS A 1 337 ? -2.007 10.939 19.198 1.00 91.94 337 LYS A C 1
ATOM 2674 O O . LYS A 1 337 ? -1.686 10.350 20.227 1.00 91.94 337 LYS A O 1
ATOM 2679 N N . VAL A 1 338 ? -1.356 10.804 18.047 1.00 92.69 338 VAL A N 1
ATOM 2680 C CA . VAL A 1 338 ? -0.077 10.102 17.922 1.00 92.69 338 VAL A CA 1
ATOM 2681 C C . VAL A 1 338 ? 1.053 11.127 17.926 1.00 92.69 338 VAL A C 1
ATOM 2683 O O . VAL A 1 338 ? 1.046 12.064 17.131 1.00 92.69 338 VAL A O 1
ATOM 2686 N N . GLU A 1 339 ? 2.046 10.926 18.786 1.00 92.31 339 GLU A N 1
ATOM 2687 C CA . GLU A 1 339 ? 3.257 11.738 18.867 1.00 92.31 339 GLU A CA 1
ATOM 2688 C C . GLU A 1 339 ? 4.484 10.954 18.374 1.00 92.31 339 GLU A C 1
ATOM 2690 O O . GLU A 1 339 ? 4.654 9.799 18.771 1.00 92.31 339 GLU A O 1
ATOM 2695 N N . PRO A 1 340 ? 5.362 11.563 17.552 1.00 90.81 340 PRO A N 1
ATOM 2696 C CA . PRO A 1 340 ? 5.180 12.871 16.917 1.00 90.81 340 PRO A CA 1
ATOM 2697 C C . PRO A 1 340 ? 4.076 12.824 15.848 1.00 90.81 340 PRO A C 1
ATOM 2699 O O . PRO A 1 340 ? 3.880 11.793 15.195 1.00 90.81 340 PRO A O 1
ATOM 2702 N N . GLU A 1 341 ? 3.369 13.933 15.640 1.00 86.88 341 GLU A N 1
ATOM 2703 C CA . GLU A 1 341 ? 2.432 14.026 14.519 1.00 86.88 341 GLU A CA 1
ATOM 2704 C C . GLU A 1 341 ? 3.198 13.989 13.188 1.00 86.88 341 GLU A C 1
ATOM 2706 O O . GLU A 1 341 ? 4.310 14.511 13.077 1.00 86.88 341 GLU A O 1
ATOM 2711 N N . ARG A 1 342 ? 2.628 13.326 12.176 1.00 84.31 342 ARG A N 1
ATOM 2712 C CA . ARG A 1 342 ? 3.197 13.364 10.828 1.00 84.31 342 ARG A CA 1
ATOM 2713 C C . ARG A 1 342 ? 2.915 14.706 10.185 1.00 84.31 342 ARG A C 1
ATOM 2715 O O . ARG A 1 342 ? 1.781 15.170 10.166 1.00 84.31 342 ARG A O 1
ATOM 2722 N N . ILE A 1 343 ? 3.953 15.265 9.585 1.00 71.38 343 ILE A N 1
ATOM 2723 C CA . ILE A 1 343 ? 3.841 16.434 8.727 1.00 71.38 343 ILE A CA 1
ATOM 2724 C C . ILE A 1 343 ? 3.562 15.922 7.314 1.00 71.38 343 ILE A C 1
ATOM 2726 O O . ILE A 1 343 ? 4.357 15.151 6.772 1.00 71.38 343 ILE A O 1
ATOM 2730 N N . ASN A 1 344 ? 2.436 16.334 6.730 1.00 66.81 344 ASN A N 1
ATOM 2731 C CA . ASN A 1 344 ? 2.164 16.089 5.316 1.00 66.81 344 ASN A CA 1
ATOM 2732 C C . ASN A 1 344 ? 3.136 16.931 4.487 1.00 66.81 344 ASN A C 1
ATOM 2734 O O . ASN A 1 344 ? 3.193 18.150 4.645 1.00 66.81 344 ASN A O 1
ATOM 2738 N N . PHE A 1 345 ? 3.918 16.275 3.633 1.00 66.00 345 PHE A N 1
ATOM 2739 C CA . PHE A 1 345 ? 4.860 16.946 2.751 1.00 66.00 345 PHE A CA 1
ATOM 2740 C C . PHE A 1 345 ? 4.353 16.860 1.316 1.00 66.00 345 PHE A C 1
ATOM 2742 O O . PHE A 1 345 ? 4.405 15.804 0.693 1.00 66.00 345 PHE A O 1
ATOM 2749 N N . GLU A 1 346 ? 3.880 17.979 0.779 1.00 66.38 346 GLU A N 1
ATOM 2750 C CA . GLU A 1 346 ? 3.605 18.089 -0.650 1.00 66.38 346 GLU A CA 1
ATOM 2751 C C . GLU A 1 346 ? 4.902 18.478 -1.362 1.00 66.38 346 GLU A C 1
ATOM 2753 O O . GLU A 1 346 ? 5.357 19.621 -1.290 1.00 66.38 346 GLU A O 1
ATOM 2758 N N . LYS A 1 347 ? 5.536 17.508 -2.030 1.00 67.94 347 LYS A N 1
ATOM 2759 C CA . LYS A 1 347 ? 6.659 17.788 -2.929 1.00 67.94 347 LYS A CA 1
ATOM 2760 C C . LYS A 1 347 ? 6.097 18.186 -4.299 1.00 67.94 347 LYS A C 1
ATOM 2762 O O . LYS A 1 347 ? 5.319 17.408 -4.856 1.00 67.94 347 LYS A O 1
ATOM 2767 N N . PRO A 1 348 ? 6.492 19.333 -4.879 1.00 68.94 348 PRO A N 1
ATOM 2768 C CA . PRO A 1 348 ? 6.199 19.628 -6.277 1.00 68.94 348 PRO A CA 1
ATOM 2769 C C . PRO A 1 348 ? 6.756 18.511 -7.166 1.00 68.94 348 PRO A C 1
ATOM 2771 O O . PRO A 1 348 ? 7.931 18.161 -7.045 1.00 68.94 348 PRO A O 1
ATOM 2774 N N . LYS A 1 349 ? 5.916 17.935 -8.031 1.00 74.56 349 LYS A N 1
ATOM 2775 C CA . LYS A 1 349 ? 6.325 16.874 -8.959 1.00 74.56 349 LYS A CA 1
ATOM 2776 C C . LYS A 1 349 ? 7.008 17.493 -10.177 1.00 74.56 349 LYS A C 1
ATOM 2778 O O . LYS A 1 349 ? 6.422 18.363 -10.820 1.00 74.56 349 LYS A O 1
ATOM 2783 N N . ASN A 1 350 ? 8.192 16.997 -10.528 1.00 83.00 350 ASN A N 1
ATOM 2784 C CA . ASN A 1 350 ? 8.841 17.309 -11.799 1.00 83.00 350 ASN A CA 1
ATOM 2785 C C . ASN A 1 350 ? 8.581 16.160 -12.786 1.00 83.00 350 ASN A C 1
ATOM 2787 O O . ASN A 1 350 ? 9.165 15.088 -12.619 1.00 83.00 350 ASN A O 1
ATOM 2791 N N . PRO A 1 351 ? 7.691 16.329 -13.781 1.00 88.75 351 PRO A N 1
ATOM 2792 C CA . PRO A 1 351 ? 7.372 15.253 -14.712 1.00 88.75 351 PRO A CA 1
ATOM 2793 C C . PRO A 1 351 ? 8.558 14.965 -15.635 1.00 88.75 351 PRO A C 1
ATOM 2795 O O . PRO A 1 351 ? 9.259 15.882 -16.068 1.00 88.75 351 PRO A O 1
ATOM 2798 N N . VAL A 1 352 ? 8.750 13.691 -15.976 1.00 92.50 352 VAL A N 1
ATOM 2799 C CA . VAL A 1 352 ? 9.730 13.290 -16.994 1.00 92.50 352 VAL A CA 1
ATOM 2800 C C . VAL A 1 352 ? 9.303 13.817 -18.357 1.00 92.50 352 VAL A C 1
ATOM 2802 O O . VAL A 1 352 ? 8.127 13.748 -18.718 1.00 92.50 352 VAL A O 1
ATOM 2805 N N . CYS A 1 353 ? 10.266 14.302 -19.137 1.00 93.12 353 CYS A N 1
ATOM 2806 C CA . CYS A 1 353 ? 10.041 14.775 -20.492 1.00 93.12 353 CYS A CA 1
ATOM 2807 C C . CYS A 1 353 ? 10.854 13.986 -21.532 1.00 93.12 353 CYS A C 1
ATOM 2809 O O . CYS A 1 353 ?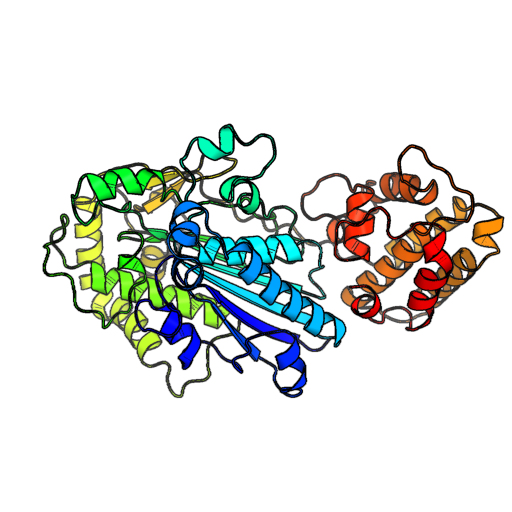 11.800 13.256 -21.231 1.00 93.12 353 CYS A O 1
ATOM 2811 N N . LYS A 1 354 ? 10.488 14.157 -22.807 1.00 94.88 354 LYS A N 1
ATOM 2812 C CA . LYS A 1 354 ? 11.168 13.533 -23.956 1.00 94.88 354 LYS A CA 1
ATOM 2813 C C . LYS A 1 354 ? 12.667 13.858 -24.005 1.00 94.88 354 LYS A C 1
ATOM 2815 O O . LYS A 1 354 ? 13.456 12.989 -24.372 1.00 94.88 354 LYS A O 1
ATOM 2820 N N . ALA A 1 355 ? 13.059 15.081 -23.640 1.00 94.19 355 ALA A N 1
ATOM 2821 C CA . ALA A 1 355 ? 14.461 15.498 -23.655 1.00 94.19 355 ALA A CA 1
ATOM 2822 C C . ALA A 1 355 ? 15.308 14.682 -22.665 1.00 94.19 355 ALA A C 1
ATOM 2824 O O . ALA A 1 355 ? 16.389 14.229 -23.040 1.00 94.19 355 ALA A O 1
ATOM 2825 N N . ASP A 1 356 ? 14.775 14.399 -21.471 1.00 94.44 356 ASP A N 1
ATOM 2826 C CA . ASP A 1 356 ? 15.463 13.595 -20.453 1.00 94.44 356 ASP A CA 1
ATOM 2827 C C . ASP A 1 356 ? 15.771 12.185 -20.980 1.00 94.44 356 ASP A C 1
ATOM 2829 O O . ASP A 1 356 ? 16.877 11.667 -20.815 1.00 94.44 356 ASP A O 1
ATOM 2833 N N . LEU A 1 357 ? 14.805 11.559 -21.664 1.00 96.56 357 LEU A N 1
ATOM 2834 C CA . LEU A 1 357 ? 14.970 10.209 -22.213 1.00 96.56 357 LEU A CA 1
ATOM 2835 C C . LEU A 1 357 ? 15.942 10.175 -23.397 1.00 96.56 357 LEU A C 1
ATOM 2837 O O . LEU A 1 357 ? 16.753 9.253 -23.498 1.00 96.56 357 LEU A O 1
ATOM 2841 N N . LEU A 1 358 ? 15.892 11.176 -24.281 1.00 96.62 358 LEU A N 1
ATOM 2842 C CA . LEU A 1 358 ? 16.830 11.292 -25.401 1.00 96.62 358 LEU A CA 1
ATOM 2843 C C . LEU A 1 358 ? 18.269 11.469 -24.910 1.00 96.62 358 LEU A C 1
ATOM 2845 O O . LEU A 1 358 ? 19.171 10.786 -25.400 1.00 96.62 358 LEU A O 1
ATOM 2849 N N . GLU A 1 359 ? 18.479 12.338 -23.919 1.00 95.62 359 GLU A N 1
ATOM 2850 C CA . GLU A 1 359 ? 19.792 12.535 -23.304 1.00 95.62 359 GLU A CA 1
ATOM 2851 C C . GLU A 1 359 ? 20.294 11.240 -22.650 1.00 95.62 359 GLU A C 1
ATOM 2853 O O . GLU A 1 359 ? 21.443 10.839 -22.859 1.00 95.62 359 GLU A O 1
ATOM 2858 N N . LEU A 1 360 ? 19.420 10.532 -21.927 1.00 95.50 360 LEU A N 1
ATOM 2859 C CA . LEU A 1 360 ? 19.757 9.251 -21.314 1.00 95.50 360 LEU A CA 1
ATOM 2860 C C . LEU A 1 360 ? 20.201 8.213 -22.360 1.00 95.50 360 LEU A C 1
ATOM 2862 O O . LEU A 1 360 ? 21.216 7.543 -22.157 1.00 95.50 360 LEU A O 1
ATOM 2866 N N . ILE A 1 361 ? 19.492 8.095 -23.491 1.00 95.25 361 ILE A N 1
ATOM 2867 C CA . ILE A 1 361 ? 19.871 7.173 -24.575 1.00 95.25 361 ILE A CA 1
ATOM 2868 C C . ILE A 1 361 ? 21.249 7.523 -25.140 1.00 95.25 361 ILE A C 1
ATOM 2870 O O . ILE A 1 361 ? 22.063 6.617 -25.328 1.00 95.25 361 ILE A O 1
ATOM 2874 N N . ILE A 1 362 ? 21.531 8.806 -25.387 1.00 94.38 362 ILE A N 1
ATOM 2875 C CA . ILE A 1 362 ? 22.834 9.255 -25.903 1.00 94.38 362 ILE A CA 1
ATOM 2876 C C . ILE A 1 362 ? 23.951 8.821 -24.953 1.00 94.38 362 ILE A C 1
ATOM 2878 O O . ILE A 1 362 ? 24.896 8.156 -25.380 1.00 94.38 362 ILE A O 1
ATOM 2882 N N . ILE A 1 363 ? 23.799 9.093 -23.654 1.00 92.31 363 ILE A N 1
ATOM 2883 C CA . ILE A 1 363 ? 24.789 8.713 -22.640 1.00 92.31 363 ILE A CA 1
ATOM 2884 C C . ILE A 1 363 ? 24.987 7.191 -22.606 1.00 92.31 363 ILE A C 1
ATOM 2886 O O . ILE A 1 363 ? 26.124 6.715 -22.536 1.00 92.31 363 ILE A O 1
ATOM 2890 N N . ILE A 1 364 ? 23.909 6.402 -22.681 1.00 91.19 364 ILE A N 1
ATOM 2891 C CA . ILE A 1 364 ? 24.006 4.936 -22.741 1.00 91.19 364 ILE A CA 1
ATOM 2892 C C . ILE A 1 364 ? 24.801 4.515 -23.981 1.00 91.19 364 ILE A C 1
ATOM 2894 O O . ILE A 1 364 ? 25.756 3.745 -23.861 1.00 91.19 364 ILE A O 1
ATOM 2898 N N . GLN A 1 365 ? 24.439 5.027 -25.159 1.00 90.38 365 GLN A N 1
ATOM 2899 C CA . GLN A 1 365 ? 25.073 4.676 -26.428 1.00 90.38 365 GLN A CA 1
ATOM 2900 C C . GLN A 1 365 ? 26.550 5.067 -26.466 1.00 90.38 365 GLN A C 1
ATOM 2902 O O . GLN A 1 365 ? 27.359 4.281 -26.952 1.00 90.38 365 GLN A O 1
ATOM 2907 N N . GLU A 1 366 ? 26.944 6.225 -25.939 1.00 90.31 366 GLU A N 1
ATOM 2908 C CA . GLU A 1 366 ? 28.349 6.650 -25.858 1.00 90.31 366 GLU A CA 1
ATOM 2909 C C . GLU A 1 366 ? 29.199 5.665 -25.049 1.00 90.31 366 GLU A C 1
ATOM 2911 O O . GLU A 1 366 ? 30.321 5.346 -25.446 1.00 90.31 366 GLU A O 1
ATOM 2916 N N . ASN A 1 367 ? 28.617 5.094 -23.994 1.00 86.25 367 ASN A N 1
ATOM 2917 C CA . ASN A 1 367 ? 29.285 4.206 -23.047 1.00 86.25 367 ASN A CA 1
ATOM 2918 C C . ASN A 1 367 ? 29.133 2.701 -23.353 1.00 86.25 367 ASN A C 1
ATOM 2920 O O . ASN A 1 367 ? 29.630 1.852 -22.608 1.00 86.25 367 ASN A O 1
ATOM 2924 N N . MET A 1 368 ? 28.442 2.336 -24.434 1.00 84.94 368 MET A N 1
ATOM 2925 C CA . MET A 1 368 ? 28.336 0.949 -24.894 1.00 84.94 368 MET A CA 1
ATOM 2926 C C . MET A 1 368 ? 29.607 0.481 -25.616 1.00 84.94 368 MET A C 1
ATOM 2928 O O . MET A 1 368 ? 30.290 1.257 -26.282 1.00 84.94 368 MET A O 1
ATOM 2932 N N . THR A 1 369 ? 29.895 -0.824 -25.560 1.00 84.19 369 THR A N 1
ATOM 2933 C CA . THR A 1 369 ? 30.949 -1.424 -26.399 1.00 84.19 369 THR A CA 1
ATOM 2934 C C . THR A 1 369 ? 30.535 -1.411 -27.873 1.00 84.19 369 THR A C 1
ATOM 2936 O O . THR A 1 369 ? 29.340 -1.483 -28.161 1.00 84.19 369 THR A O 1
ATOM 2939 N N . ALA A 1 370 ? 31.491 -1.391 -28.811 1.00 85.56 370 ALA A N 1
ATOM 2940 C CA . ALA A 1 370 ? 31.199 -1.442 -30.252 1.00 85.56 370 ALA A CA 1
ATOM 2941 C C . ALA A 1 370 ? 30.271 -2.618 -30.614 1.00 85.56 370 ALA A C 1
ATOM 2943 O O . ALA A 1 370 ? 29.231 -2.425 -31.237 1.00 85.56 370 ALA A O 1
ATOM 2944 N N . LYS A 1 371 ? 30.551 -3.810 -30.070 1.00 84.62 371 LYS A N 1
ATOM 2945 C CA . LYS A 1 371 ? 29.716 -5.008 -30.247 1.00 84.62 371 LYS A CA 1
ATOM 2946 C C . LYS A 1 371 ? 28.283 -4.830 -29.734 1.00 84.62 371 LYS A C 1
ATOM 2948 O O . LYS A 1 371 ? 27.347 -5.362 -30.324 1.00 84.62 371 LYS A O 1
ATOM 2953 N N . SER A 1 372 ? 28.094 -4.128 -28.616 1.00 85.12 372 SER A N 1
ATOM 2954 C CA . SER A 1 372 ? 26.753 -3.851 -28.089 1.00 85.12 372 SER A CA 1
ATOM 2955 C C . SER A 1 372 ? 26.012 -2.835 -28.969 1.00 85.12 372 SER A C 1
ATOM 2957 O O . SER A 1 372 ? 24.800 -2.972 -29.120 1.00 85.12 372 SER A O 1
ATOM 2959 N N . LYS A 1 373 ? 26.722 -1.836 -29.526 1.00 87.75 373 LYS A N 1
ATO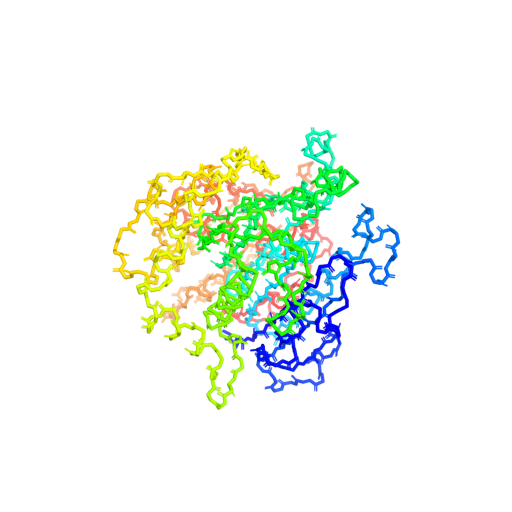M 2960 C CA . LYS A 1 373 ? 26.160 -0.802 -30.418 1.00 87.75 373 LYS A CA 1
ATOM 2961 C C . LYS A 1 373 ? 25.742 -1.374 -31.775 1.00 87.75 373 LYS A C 1
ATOM 2963 O O . LYS A 1 373 ? 24.685 -1.020 -32.270 1.00 87.75 373 LYS A O 1
ATOM 2968 N N . GLU A 1 374 ? 26.541 -2.272 -32.341 1.00 89.31 374 GLU A N 1
ATOM 2969 C CA . GLU A 1 374 ? 26.259 -2.934 -33.627 1.00 89.31 374 GLU A CA 1
ATOM 2970 C C . GLU A 1 374 ? 25.270 -4.102 -33.499 1.00 89.31 374 GLU A C 1
ATOM 2972 O O . GLU A 1 374 ? 24.736 -4.588 -34.490 1.00 89.31 374 GLU A O 1
ATOM 2977 N N . GLY A 1 375 ? 25.041 -4.588 -32.278 1.00 89.81 375 GLY A N 1
ATOM 2978 C CA . GLY A 1 375 ? 24.087 -5.658 -32.010 1.00 89.81 375 GLY A CA 1
ATOM 2979 C C . GLY A 1 375 ? 22.675 -5.157 -31.695 1.00 89.81 375 G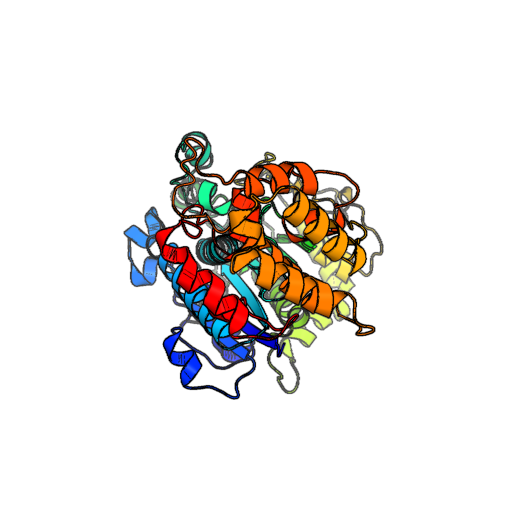LY A C 1
ATOM 2980 O O . GLY A 1 375 ? 22.409 -3.963 -31.578 1.00 89.81 375 GLY A O 1
ATOM 2981 N N . ARG A 1 376 ? 21.787 -6.114 -31.402 1.00 91.56 376 ARG A N 1
ATOM 2982 C CA . ARG A 1 376 ? 20.362 -5.897 -31.082 1.00 91.56 376 ARG A CA 1
ATOM 2983 C C . ARG A 1 376 ? 20.089 -4.834 -30.007 1.00 91.56 376 ARG A C 1
ATOM 2985 O O . ARG A 1 376 ? 19.077 -4.152 -30.054 1.00 91.56 376 ARG A O 1
ATOM 2992 N N . LYS A 1 377 ? 20.995 -4.658 -29.032 1.00 91.12 377 LYS A N 1
ATOM 2993 C CA . LYS A 1 377 ? 20.857 -3.602 -28.008 1.00 91.12 377 LYS A CA 1
ATOM 2994 C C . LYS A 1 377 ? 20.918 -2.204 -28.628 1.00 91.12 377 LYS A C 1
ATOM 2996 O O . LYS A 1 377 ? 20.102 -1.353 -28.291 1.00 91.12 377 LYS A O 1
ATOM 3001 N N . GLY A 1 378 ? 21.908 -1.957 -29.486 1.00 92.00 378 GLY A N 1
ATOM 3002 C CA . GLY A 1 378 ? 22.070 -0.667 -30.147 1.00 92.00 378 GLY A CA 1
ATOM 3003 C C . GLY A 1 378 ? 20.962 -0.392 -31.154 1.00 92.00 378 GLY A C 1
ATOM 3004 O O . GLY A 1 378 ? 20.467 0.731 -31.201 1.00 92.00 378 GLY A O 1
ATOM 3005 N N . GLU A 1 379 ? 20.516 -1.417 -31.882 1.00 94.75 379 GLU A N 1
ATOM 3006 C CA . GLU A 1 379 ? 19.365 -1.336 -32.791 1.00 94.75 379 GLU A CA 1
ATOM 3007 C C . GLU A 1 379 ? 18.076 -0.924 -32.062 1.00 94.75 379 GLU A C 1
ATOM 3009 O O . GLU A 1 379 ? 17.415 0.032 -32.474 1.00 94.75 379 GLU A O 1
ATOM 3014 N N . LEU A 1 380 ? 17.761 -1.562 -30.928 1.00 95.38 380 LEU A N 1
ATOM 3015 C CA . LEU A 1 380 ? 16.579 -1.223 -30.128 1.00 95.38 380 LEU A CA 1
ATOM 3016 C C . LEU A 1 380 ? 16.647 0.195 -29.558 1.00 95.38 380 LEU A C 1
ATOM 3018 O O . LEU A 1 380 ? 15.693 0.956 -29.697 1.00 95.38 380 LEU A O 1
ATOM 3022 N N . LEU A 1 381 ? 17.784 0.594 -28.980 1.00 95.62 381 LEU A N 1
ATOM 3023 C CA . LEU A 1 381 ? 17.954 1.961 -28.470 1.00 95.62 381 LEU A CA 1
ATOM 3024 C C . LEU A 1 381 ? 17.862 3.009 -29.584 1.00 95.62 381 LEU A C 1
ATOM 3026 O O . LEU A 1 381 ? 17.304 4.081 -29.364 1.00 95.62 381 LEU A O 1
ATOM 3030 N N . SER A 1 382 ? 18.376 2.703 -30.777 1.00 96.12 382 SER A N 1
ATOM 3031 C CA . SER A 1 382 ? 18.279 3.600 -31.934 1.00 96.12 382 SER A CA 1
ATOM 3032 C C . SER A 1 382 ? 16.838 3.705 -32.424 1.00 96.12 382 SER A C 1
ATOM 3034 O O . SER A 1 382 ? 16.369 4.802 -32.701 1.00 96.12 382 SER A O 1
ATOM 3036 N N . THR A 1 383 ? 16.105 2.590 -32.435 1.00 95.56 383 THR A N 1
ATOM 3037 C CA . THR A 1 383 ? 14.676 2.563 -32.763 1.00 95.56 383 THR A CA 1
ATOM 3038 C C . THR A 1 383 ? 13.867 3.402 -31.774 1.00 95.56 383 THR A C 1
ATOM 3040 O O . THR A 1 383 ? 13.086 4.254 -32.198 1.00 95.56 383 THR A O 1
ATOM 3043 N N . ILE A 1 384 ? 14.078 3.226 -30.465 1.00 96.12 384 ILE A N 1
ATOM 3044 C CA . ILE A 1 384 ? 13.412 4.033 -29.429 1.00 96.12 384 ILE A CA 1
ATOM 3045 C C . ILE A 1 384 ? 13.751 5.516 -29.613 1.00 96.12 384 ILE A C 1
ATOM 3047 O O . ILE A 1 384 ? 12.847 6.349 -29.634 1.00 96.12 384 ILE A O 1
ATOM 3051 N N . LYS A 1 385 ? 15.032 5.849 -29.816 1.00 96.94 385 LYS A N 1
ATOM 3052 C CA . LYS A 1 385 ? 15.491 7.225 -30.043 1.00 96.94 385 LYS A CA 1
ATOM 3053 C C . LYS A 1 385 ? 14.813 7.868 -31.252 1.00 96.94 385 LYS A C 1
ATOM 3055 O O . LYS A 1 385 ? 14.253 8.949 -31.118 1.00 96.94 385 LYS A O 1
ATOM 3060 N N . THR A 1 386 ? 14.810 7.200 -32.403 1.00 95.50 386 THR A N 1
ATOM 3061 C CA . THR A 1 386 ? 14.186 7.724 -33.625 1.00 95.50 386 THR A CA 1
ATOM 3062 C C . THR A 1 386 ? 12.680 7.920 -33.459 1.00 95.50 386 THR A C 1
ATOM 3064 O O . THR A 1 386 ? 12.142 8.891 -33.980 1.00 95.50 386 THR A O 1
ATOM 3067 N N . ASN A 1 387 ? 11.984 7.038 -32.731 1.00 94.31 387 ASN A N 1
ATOM 3068 C CA . ASN A 1 387 ? 10.559 7.229 -32.434 1.00 94.31 387 ASN A CA 1
ATOM 3069 C C . ASN A 1 387 ? 10.325 8.388 -31.462 1.00 94.31 387 ASN A C 1
ATOM 3071 O O . ASN A 1 387 ? 9.401 9.169 -31.674 1.00 94.31 387 ASN A O 1
ATOM 3075 N N . LEU A 1 388 ? 11.175 8.537 -30.441 1.00 94.25 388 LEU A N 1
ATOM 3076 C CA . LEU A 1 388 ? 11.128 9.693 -29.555 1.00 94.25 388 LEU A CA 1
ATOM 3077 C C . LEU A 1 388 ? 11.343 10.981 -30.343 1.00 94.25 388 LEU A C 1
ATOM 3079 O O . LEU A 1 388 ? 10.595 11.911 -30.116 1.00 94.25 388 LEU A O 1
ATOM 3083 N N . GLU A 1 389 ? 12.298 11.052 -31.274 1.00 94.19 389 GLU A N 1
ATOM 3084 C CA . GLU A 1 389 ? 12.617 12.259 -32.059 1.00 94.19 389 GLU A CA 1
ATOM 3085 C C . GLU A 1 389 ? 11.470 12.752 -32.957 1.00 94.19 389 GLU A C 1
ATOM 3087 O O . GLU A 1 389 ? 11.410 13.953 -33.225 1.00 94.19 389 GLU A O 1
ATOM 3092 N N . ARG A 1 390 ? 10.526 11.883 -33.348 1.00 91.56 390 ARG A N 1
ATOM 3093 C CA . ARG A 1 390 ? 9.331 12.269 -34.123 1.00 91.56 390 ARG A CA 1
ATOM 3094 C C . ARG A 1 390 ? 8.493 13.323 -33.398 1.00 91.56 390 ARG A C 1
ATOM 3096 O O . ARG A 1 390 ? 8.547 13.446 -32.173 1.00 91.56 390 ARG A O 1
ATOM 3103 N N . ASP A 1 391 ? 7.691 14.063 -34.159 1.00 76.38 391 ASP A N 1
ATOM 3104 C CA . ASP A 1 391 ? 6.810 15.130 -33.657 1.00 76.38 391 ASP A CA 1
ATOM 3105 C C . ASP A 1 391 ? 5.520 14.580 -33.006 1.00 76.38 391 ASP A C 1
ATOM 3107 O O . ASP A 1 391 ? 4.418 15.087 -33.194 1.00 76.38 391 ASP A O 1
ATOM 3111 N N . GLU A 1 392 ? 5.653 13.473 -32.273 1.00 85.25 392 GLU A N 1
ATOM 3112 C CA . GLU A 1 392 ? 4.578 12.834 -31.521 1.00 85.25 392 GLU A CA 1
ATOM 3113 C C . GLU A 1 392 ? 4.644 13.271 -30.051 1.00 85.25 392 GLU A C 1
ATOM 3115 O O . GLU A 1 392 ? 5.714 13.306 -29.433 1.00 85.25 392 GLU A O 1
ATOM 3120 N N . SER A 1 393 ? 3.489 13.600 -29.471 1.00 88.31 393 SER A N 1
ATOM 3121 C CA . SER A 1 393 ? 3.371 13.906 -28.045 1.00 88.31 393 SER A CA 1
ATOM 3122 C C . SER A 1 393 ? 3.173 12.625 -27.237 1.00 88.31 393 SER A C 1
ATOM 3124 O O . SER A 1 393 ? 2.217 11.888 -27.480 1.00 88.31 393 SER A O 1
ATOM 3126 N N . TYR A 1 394 ? 4.013 12.409 -26.227 1.00 93.38 394 TYR A N 1
ATOM 3127 C CA . TYR A 1 394 ? 3.861 11.319 -25.265 1.00 93.38 394 TYR A CA 1
ATOM 3128 C C . TYR A 1 394 ? 3.343 11.858 -23.931 1.00 93.38 394 TYR A C 1
ATOM 3130 O O . TYR A 1 394 ? 3.827 12.876 -23.433 1.00 93.38 394 TYR A O 1
ATOM 3138 N N . SER A 1 395 ? 2.376 11.163 -23.336 1.00 93.75 395 SER A N 1
ATOM 3139 C CA . SER A 1 395 ? 1.995 11.384 -21.937 1.00 93.75 395 SER A CA 1
ATOM 3140 C C . SER A 1 395 ? 3.109 10.933 -20.982 1.00 93.75 395 SER A C 1
ATOM 3142 O O . SER A 1 395 ? 3.962 10.127 -21.351 1.00 93.75 395 SER A O 1
ATOM 3144 N N . GLU A 1 396 ? 3.085 11.403 -19.731 1.00 92.69 396 GLU A N 1
ATOM 3145 C CA . GLU A 1 396 ? 4.044 10.960 -18.704 1.00 92.69 396 GLU A CA 1
ATOM 3146 C C . GLU A 1 396 ? 3.985 9.435 -18.474 1.00 92.69 396 GLU A C 1
ATOM 3148 O O . GLU A 1 396 ? 5.022 8.798 -18.301 1.00 92.69 396 GLU A O 1
ATOM 3153 N N . GLU A 1 397 ? 2.787 8.837 -18.555 1.00 93.19 397 GLU A N 1
ATOM 3154 C CA . GLU A 1 397 ? 2.578 7.378 -18.509 1.00 93.19 397 GLU A CA 1
ATOM 3155 C C . GLU A 1 397 ? 3.379 6.682 -19.620 1.00 93.19 397 GLU A C 1
ATOM 3157 O O . GLU A 1 397 ? 4.175 5.781 -19.354 1.00 93.19 397 GLU A O 1
ATOM 3162 N N . GLN A 1 398 ? 3.251 7.155 -20.860 1.00 94.81 398 GLN A N 1
ATOM 3163 C CA . GLN A 1 398 ? 3.980 6.582 -21.991 1.00 94.81 398 GLN A CA 1
ATOM 3164 C C . GLN A 1 398 ? 5.491 6.815 -21.878 1.00 94.81 398 GLN A C 1
ATOM 3166 O O . GLN A 1 398 ? 6.268 5.916 -22.187 1.00 94.81 398 GLN A O 1
ATOM 3171 N N . LEU A 1 399 ? 5.932 7.983 -21.397 1.00 95.88 399 LEU A N 1
ATOM 3172 C CA . LEU A 1 399 ? 7.353 8.261 -21.157 1.00 95.88 399 LEU A CA 1
ATOM 3173 C C . LEU A 1 399 ? 7.943 7.340 -20.077 1.00 95.88 399 LEU A C 1
ATOM 3175 O O . LEU A 1 399 ? 9.081 6.897 -20.212 1.00 95.88 399 LEU A O 1
ATOM 3179 N N . SER A 1 400 ? 7.170 6.990 -19.046 1.00 94.19 400 SER A N 1
ATOM 3180 C CA . SER A 1 400 ? 7.550 5.988 -18.040 1.00 94.19 400 SER A CA 1
ATOM 3181 C C . SER A 1 400 ? 7.715 4.591 -18.656 1.00 94.19 400 SER A C 1
ATOM 3183 O O . SER A 1 400 ? 8.669 3.877 -18.337 1.00 94.19 400 SER A O 1
ATOM 3185 N N . PHE A 1 401 ? 6.851 4.202 -19.599 1.00 94.69 401 PHE A N 1
ATOM 3186 C CA . PHE A 1 401 ? 7.001 2.932 -20.325 1.00 94.69 401 PHE A CA 1
ATOM 3187 C C . PHE A 1 401 ? 8.244 2.937 -21.216 1.00 94.69 401 PHE A C 1
ATOM 3189 O O . PHE A 1 401 ? 9.046 2.009 -21.165 1.00 94.69 401 PHE A O 1
ATOM 3196 N N . ILE A 1 402 ? 8.484 4.034 -21.934 1.00 95.88 402 ILE A N 1
ATOM 3197 C CA . ILE A 1 402 ? 9.685 4.193 -22.762 1.00 95.88 402 ILE A CA 1
ATOM 3198 C C . ILE A 1 402 ? 10.955 4.146 -21.903 1.00 95.88 402 ILE A C 1
ATOM 3200 O O . ILE A 1 402 ? 11.924 3.475 -22.260 1.00 95.88 402 ILE A O 1
ATOM 3204 N N . LEU A 1 403 ? 10.962 4.815 -20.745 1.00 96.06 403 LEU A N 1
ATOM 3205 C CA . LEU A 1 403 ? 12.060 4.737 -19.780 1.00 96.06 403 LEU A CA 1
ATOM 3206 C C . LEU A 1 403 ? 12.320 3.289 -19.354 1.00 96.06 403 LEU A C 1
ATOM 3208 O O . LEU A 1 403 ? 13.474 2.865 -19.270 1.00 96.06 403 LEU A O 1
ATOM 3212 N N . ARG A 1 404 ? 11.260 2.517 -19.104 1.00 94.50 404 ARG A N 1
ATOM 3213 C CA . ARG A 1 404 ? 11.373 1.103 -18.745 1.00 94.50 404 ARG A CA 1
ATOM 3214 C C . ARG A 1 404 ? 12.056 0.288 -19.832 1.00 94.50 404 ARG A C 1
ATOM 3216 O O . ARG A 1 404 ? 12.955 -0.482 -19.498 1.00 94.50 404 ARG A O 1
ATOM 3223 N N . ASP A 1 405 ? 11.703 0.500 -21.095 1.00 94.94 405 ASP A N 1
ATOM 3224 C CA . ASP A 1 405 ? 12.330 -0.183 -22.231 1.00 94.94 405 ASP A CA 1
ATOM 3225 C C . ASP A 1 405 ? 13.807 0.188 -22.363 1.00 94.94 405 ASP A C 1
ATOM 3227 O O . ASP A 1 405 ? 14.667 -0.689 -22.483 1.00 94.94 405 ASP A O 1
ATOM 3231 N N . ILE A 1 406 ? 14.129 1.483 -22.255 1.00 95.19 406 ILE A N 1
ATOM 3232 C CA . ILE A 1 406 ? 15.513 1.982 -22.271 1.00 95.19 406 ILE A CA 1
ATOM 3233 C C . ILE A 1 406 ? 16.336 1.276 -21.187 1.00 95.19 406 ILE A C 1
ATOM 3235 O O . ILE A 1 406 ? 17.424 0.757 -21.463 1.00 95.19 406 ILE A O 1
ATOM 3239 N N . LEU A 1 407 ? 15.813 1.215 -19.959 1.00 94.00 407 LEU A N 1
ATOM 3240 C CA . LEU A 1 407 ? 16.478 0.558 -18.838 1.00 94.00 407 LEU A CA 1
ATOM 3241 C C . LEU A 1 407 ? 16.569 -0.960 -19.039 1.00 94.00 407 LEU A C 1
ATOM 3243 O O . LEU A 1 407 ? 17.631 -1.530 -18.796 1.00 94.00 407 LEU A O 1
ATOM 3247 N N . ALA A 1 408 ? 15.519 -1.619 -19.532 1.00 91.88 408 ALA A N 1
ATOM 3248 C CA . ALA A 1 408 ? 15.520 -3.053 -19.814 1.00 91.88 408 ALA A CA 1
ATOM 3249 C C . ALA A 1 408 ? 16.610 -3.430 -20.833 1.00 91.88 408 ALA A C 1
ATOM 3251 O O . ALA A 1 408 ? 17.383 -4.366 -20.598 1.00 91.88 408 ALA A O 1
ATOM 3252 N N . VAL A 1 409 ? 16.749 -2.657 -21.919 1.00 91.94 409 VAL A N 1
ATOM 3253 C CA . VAL A 1 409 ? 17.836 -2.842 -22.892 1.00 91.94 409 VAL A CA 1
ATOM 3254 C C . VAL A 1 409 ? 19.193 -2.573 -22.241 1.00 91.94 409 VAL A C 1
ATOM 3256 O O . VAL A 1 409 ? 20.125 -3.374 -22.377 1.00 91.94 409 VAL A O 1
ATOM 3259 N N . ALA A 1 410 ? 19.340 -1.458 -21.526 1.00 90.50 410 ALA A N 1
ATOM 3260 C CA . ALA A 1 410 ? 20.626 -1.029 -20.987 1.00 90.50 410 ALA A CA 1
ATOM 3261 C C . ALA A 1 410 ? 21.169 -1.976 -19.901 1.00 90.50 410 ALA A C 1
ATOM 3263 O O . ALA A 1 410 ? 22.360 -2.313 -19.923 1.00 90.50 410 ALA A O 1
ATOM 3264 N N . LEU A 1 411 ? 20.303 -2.460 -19.005 1.00 89.00 411 LEU A N 1
ATOM 3265 C CA . LEU A 1 411 ? 20.646 -3.385 -17.921 1.00 89.00 411 LEU A CA 1
ATOM 3266 C C . LEU A 1 411 ? 21.031 -4.781 -18.428 1.00 89.00 411 LEU A C 1
ATOM 3268 O O . LEU A 1 411 ? 21.809 -5.470 -17.764 1.00 89.00 411 LEU A O 1
ATOM 3272 N N . GLN A 1 412 ? 20.548 -5.185 -19.608 1.00 88.56 412 GLN A N 1
ATOM 3273 C CA . GLN A 1 412 ? 20.793 -6.508 -20.173 1.00 88.56 412 GLN A CA 1
ATOM 3274 C C . GLN A 1 412 ? 22.288 -6.786 -20.413 1.00 88.56 412 GLN A C 1
ATOM 3276 O O . GLN A 1 412 ? 22.957 -6.078 -21.176 1.00 88.56 412 GLN A O 1
ATOM 3281 N N . ARG A 1 413 ? 22.812 -7.860 -19.804 1.00 82.12 413 ARG A N 1
ATOM 3282 C CA . ARG A 1 413 ? 24.213 -8.298 -19.948 1.00 82.12 413 ARG A CA 1
ATOM 3283 C C . ARG A 1 413 ? 24.512 -8.878 -21.321 1.00 82.12 413 ARG A C 1
ATOM 3285 O O . ARG A 1 413 ? 23.727 -9.660 -21.861 1.00 82.12 413 ARG A O 1
ATOM 3292 N N . ASP A 1 414 ? 25.703 -8.569 -21.827 1.00 71.88 414 ASP A N 1
ATOM 3293 C CA . ASP A 1 414 ? 26.286 -9.255 -22.975 1.00 71.88 414 ASP A CA 1
ATOM 3294 C C . ASP A 1 414 ? 26.942 -10.577 -22.547 1.00 71.88 414 ASP A C 1
ATOM 3296 O O . ASP A 1 414 ? 27.401 -10.742 -21.412 1.00 71.88 414 ASP A O 1
ATOM 3300 N N . ARG A 1 415 ? 26.973 -11.558 -23.460 1.00 58.16 415 ARG A N 1
ATOM 3301 C CA . ARG A 1 415 ? 27.678 -12.831 -23.245 1.00 58.16 415 ARG A CA 1
ATOM 3302 C C . ARG A 1 415 ? 29.139 -12.474 -22.926 1.00 58.16 415 ARG A C 1
ATOM 3304 O O . ARG A 1 415 ? 29.748 -11.757 -23.713 1.00 58.16 415 ARG A O 1
ATOM 3311 N N . TYR A 1 416 ? 29.650 -12.934 -21.778 1.00 52.78 416 TYR A N 1
ATOM 3312 C CA . TYR A 1 416 ? 31.006 -12.695 -21.239 1.00 52.78 416 TYR A CA 1
ATOM 3313 C C . TYR A 1 416 ? 31.259 -11.417 -20.412 1.00 52.78 416 TYR A C 1
ATOM 3315 O O . TYR A 1 416 ? 32.393 -11.212 -19.988 1.00 52.78 416 TYR A O 1
ATOM 3323 N N . SER A 1 417 ? 30.249 -10.602 -20.072 1.00 54.25 417 SER A N 1
ATOM 3324 C CA . SER A 1 417 ? 30.438 -9.548 -19.057 1.00 54.25 417 SER A CA 1
ATOM 3325 C C . SER A 1 417 ? 30.425 -10.156 -17.643 1.00 54.25 417 SER A C 1
ATOM 3327 O O . SER A 1 417 ? 29.386 -10.184 -16.976 1.00 54.25 417 SER A O 1
ATOM 3329 N N . TYR A 1 418 ? 31.552 -10.713 -17.195 1.00 46.75 418 TYR A N 1
ATOM 3330 C CA . TYR A 1 418 ? 31.714 -11.128 -15.802 1.00 46.75 418 TYR A CA 1
ATOM 3331 C C . TYR A 1 418 ? 31.986 -9.886 -14.947 1.00 46.75 418 TYR A C 1
ATOM 3333 O O . TYR A 1 418 ? 32.942 -9.155 -15.190 1.00 46.75 418 TYR A O 1
ATOM 3341 N N . SER A 1 419 ? 31.132 -9.636 -13.958 1.00 52.56 419 SER A N 1
ATOM 3342 C CA . SER A 1 419 ? 31.338 -8.609 -12.939 1.00 52.56 419 SER A CA 1
ATOM 3343 C C . SER A 1 419 ? 31.229 -9.280 -11.585 1.00 52.56 419 SER A C 1
ATOM 3345 O O . SER A 1 419 ? 30.196 -9.875 -11.272 1.00 52.56 419 SER A O 1
ATOM 3347 N N . PHE A 1 420 ? 32.289 -9.166 -10.785 1.00 47.06 420 PHE A N 1
ATOM 3348 C CA . PHE A 1 420 ? 32.318 -9.641 -9.401 1.00 47.06 420 PHE A CA 1
ATOM 3349 C C . PHE A 1 420 ? 31.245 -8.948 -8.537 1.00 47.06 420 PHE A C 1
ATOM 3351 O O . PHE A 1 420 ? 30.800 -9.496 -7.537 1.00 47.06 420 PHE A O 1
ATOM 3358 N N . TYR A 1 421 ? 30.784 -7.768 -8.964 1.00 48.12 421 TYR A N 1
ATOM 3359 C CA . TYR A 1 421 ? 29.813 -6.932 -8.257 1.00 48.12 421 TYR A CA 1
ATOM 3360 C C . TYR A 1 421 ? 28.356 -7.203 -8.642 1.00 48.12 421 TYR A C 1
ATOM 3362 O O . TYR A 1 421 ? 27.465 -6.508 -8.169 1.00 48.12 421 TYR A O 1
ATOM 3370 N N . GLY A 1 422 ? 28.083 -8.166 -9.531 1.00 53.75 422 GLY A N 1
ATOM 3371 C CA . GLY A 1 422 ? 26.708 -8.452 -9.939 1.00 53.75 422 GLY A CA 1
ATOM 3372 C C . GLY A 1 422 ? 26.029 -7.299 -10.697 1.00 53.75 422 GLY A C 1
ATOM 3373 O O . GLY A 1 422 ? 24.804 -7.227 -10.697 1.00 53.75 422 GLY A O 1
ATOM 3374 N N . THR A 1 423 ? 26.791 -6.442 -11.388 1.00 55.94 423 THR A N 1
ATOM 3375 C CA . THR A 1 423 ? 26.301 -5.289 -12.179 1.00 55.94 423 THR A CA 1
ATOM 3376 C C . THR A 1 423 ? 26.957 -5.221 -13.571 1.00 55.94 423 THR A C 1
ATOM 3378 O O . THR A 1 423 ? 28.005 -5.824 -13.795 1.00 55.94 423 THR A O 1
ATOM 3381 N N . THR A 1 424 ? 26.355 -4.520 -14.543 1.00 64.56 424 THR A N 1
ATOM 3382 C CA . THR A 1 424 ? 26.978 -4.228 -15.858 1.00 64.56 424 THR A CA 1
ATOM 3383 C C . THR A 1 424 ? 27.768 -2.922 -15.823 1.00 64.56 424 THR A C 1
ATOM 3385 O O . THR A 1 424 ? 27.411 -2.019 -15.072 1.00 64.56 424 THR A O 1
ATOM 3388 N N . THR A 1 425 ? 28.772 -2.754 -16.696 1.00 67.19 425 THR A N 1
ATOM 3389 C CA . THR A 1 425 ? 29.417 -1.443 -16.926 1.00 67.19 425 THR A CA 1
ATOM 3390 C C . THR A 1 425 ? 28.373 -0.373 -17.259 1.00 67.19 425 THR A C 1
ATOM 3392 O O . THR A 1 425 ? 28.377 0.696 -16.662 1.00 67.19 425 THR A O 1
ATOM 3395 N N . SER A 1 426 ? 27.403 -0.697 -18.123 1.00 68.50 426 SER A N 1
ATOM 3396 C CA . SER A 1 426 ? 26.266 0.181 -18.427 1.00 68.50 426 SER A CA 1
ATOM 3397 C C . SER A 1 426 ? 25.382 0.456 -17.204 1.00 68.50 426 SER A C 1
ATOM 3399 O O . SER A 1 426 ? 24.941 1.580 -17.023 1.00 68.50 426 SER A O 1
ATOM 3401 N N . GLY A 1 427 ? 25.162 -0.527 -16.328 1.00 76.81 427 GLY A N 1
ATOM 3402 C CA . GLY A 1 427 ? 24.388 -0.372 -15.094 1.00 76.81 427 GLY A CA 1
ATOM 3403 C C . GLY A 1 427 ? 25.062 0.531 -14.061 1.00 76.81 427 GLY A C 1
ATOM 3404 O O . GLY A 1 427 ? 24.396 1.367 -13.462 1.00 76.81 427 GLY A O 1
ATOM 3405 N N . LEU A 1 428 ? 26.382 0.420 -13.888 1.00 79.19 428 LEU A N 1
ATOM 3406 C CA . LEU A 1 428 ? 27.151 1.328 -13.026 1.00 79.19 428 LEU A CA 1
ATOM 3407 C C . LEU A 1 428 ? 27.130 2.765 -13.560 1.00 79.19 428 LEU A C 1
ATOM 3409 O O . LEU A 1 428 ? 27.022 3.717 -12.790 1.00 79.19 428 LEU A O 1
ATOM 3413 N N . ILE A 1 429 ? 27.198 2.920 -14.883 1.00 83.69 429 ILE A N 1
ATOM 3414 C CA . ILE A 1 429 ? 27.105 4.226 -15.539 1.00 83.69 429 ILE A CA 1
ATOM 3415 C C . ILE A 1 429 ? 25.706 4.812 -15.363 1.00 83.69 429 ILE A C 1
ATOM 3417 O O . ILE A 1 429 ? 25.602 5.972 -14.985 1.00 83.69 429 ILE A O 1
ATOM 3421 N N . LEU A 1 430 ? 24.647 4.017 -15.538 1.00 89.06 430 LEU A N 1
ATOM 3422 C CA . LEU A 1 430 ? 23.272 4.447 -15.270 1.00 89.06 430 LEU A CA 1
ATOM 3423 C C . LEU A 1 430 ? 23.096 4.924 -13.832 1.00 89.06 430 LEU A C 1
ATOM 3425 O O . LEU A 1 430 ? 22.596 6.021 -13.626 1.00 89.06 430 LEU A O 1
ATOM 3429 N N . VAL A 1 431 ? 23.565 4.155 -12.846 1.00 91.44 431 VAL A N 1
ATOM 3430 C CA . VAL A 1 431 ? 23.533 4.568 -11.435 1.00 91.44 431 VAL A CA 1
ATOM 3431 C C . VAL A 1 431 ? 24.256 5.903 -11.243 1.00 91.44 431 VAL A C 1
ATOM 3433 O O . VAL A 1 431 ? 23.722 6.812 -10.616 1.00 91.44 431 VAL A O 1
ATOM 3436 N N . LYS A 1 432 ? 25.450 6.075 -11.820 1.00 90.88 432 LYS A N 1
ATOM 3437 C CA . LYS A 1 432 ? 26.196 7.339 -11.723 1.00 90.88 432 LYS A CA 1
ATOM 3438 C C . LYS A 1 432 ? 25.454 8.514 -12.373 1.00 90.88 432 LYS A C 1
ATOM 3440 O O . LYS A 1 432 ? 25.486 9.619 -11.841 1.00 90.88 432 LYS A O 1
ATOM 3445 N N . VAL A 1 433 ? 24.842 8.291 -13.532 1.00 92.00 433 VAL A N 1
ATOM 3446 C CA . VAL A 1 433 ? 24.184 9.322 -14.347 1.00 92.00 433 VAL A CA 1
ATOM 3447 C C . VAL A 1 433 ? 22.855 9.739 -13.729 1.00 92.00 433 VAL A C 1
ATOM 3449 O O . VAL A 1 433 ? 22.625 10.929 -13.550 1.00 92.00 433 VAL A O 1
ATOM 3452 N N . LEU A 1 434 ? 22.018 8.779 -13.337 1.00 94.62 434 LEU A N 1
ATOM 3453 C CA . LEU A 1 434 ? 20.681 9.030 -12.793 1.00 94.62 434 LEU A CA 1
ATOM 3454 C C . LEU A 1 434 ? 20.698 9.703 -11.416 1.00 94.62 434 LEU A C 1
ATOM 3456 O O . LEU A 1 434 ? 19.703 10.287 -11.018 1.00 94.62 434 LEU A O 1
ATOM 3460 N N . ASN A 1 435 ? 21.833 9.676 -10.716 1.00 94.25 435 ASN A N 1
ATOM 3461 C CA . ASN A 1 435 ? 22.042 10.417 -9.470 1.00 94.25 435 ASN A CA 1
ATOM 3462 C C . ASN A 1 435 ? 22.510 11.873 -9.680 1.00 94.25 435 ASN A C 1
ATOM 3464 O O . ASN A 1 435 ? 22.849 12.561 -8.718 1.00 94.25 435 ASN A O 1
ATOM 3468 N N . GLN A 1 436 ? 22.576 12.354 -10.924 1.00 93.19 436 GLN A N 1
ATOM 3469 C CA . GLN A 1 436 ? 22.866 13.755 -11.234 1.00 93.19 436 GLN A CA 1
ATOM 3470 C C . GLN A 1 436 ? 21.574 14.579 -11.226 1.00 93.19 436 GLN A C 1
ATOM 3472 O O . GLN A 1 436 ? 20.542 14.123 -11.708 1.00 93.19 436 GLN A O 1
ATOM 3477 N N . SER A 1 437 ? 21.645 15.831 -10.766 1.00 90.19 437 SER A N 1
ATOM 3478 C CA . SER A 1 437 ? 20.477 16.720 -10.611 1.00 90.19 437 SER A CA 1
ATOM 3479 C C . SER A 1 437 ? 19.640 16.902 -11.883 1.00 90.19 437 SER A C 1
ATOM 3481 O O . SER A 1 437 ? 18.416 17.015 -11.803 1.00 90.19 437 SER A O 1
ATOM 3483 N N . ARG A 1 438 ? 20.282 16.883 -13.057 1.00 91.62 438 ARG A N 1
ATOM 3484 C CA . ARG A 1 438 ? 19.612 16.970 -14.365 1.00 91.62 438 ARG A CA 1
ATOM 3485 C C . ARG A 1 438 ? 18.664 15.801 -14.667 1.00 91.62 438 ARG A C 1
ATOM 3487 O O . ARG A 1 438 ? 17.757 15.975 -15.459 1.00 91.62 438 ARG A O 1
ATOM 3494 N N . PHE A 1 439 ? 18.831 14.650 -14.011 1.00 93.44 439 PHE A N 1
ATOM 3495 C CA . PHE A 1 439 ? 17.952 13.481 -14.151 1.00 93.44 439 PHE A CA 1
ATOM 3496 C C . PHE A 1 439 ? 17.007 13.302 -12.956 1.00 93.44 439 PHE A C 1
ATOM 3498 O O . PHE A 1 439 ? 16.469 12.215 -12.757 1.00 93.44 439 PHE A O 1
ATOM 3505 N N . SER A 1 440 ? 16.779 14.357 -12.167 1.00 90.75 440 SER A N 1
ATOM 3506 C CA . SER A 1 440 ? 15.926 14.308 -10.970 1.00 90.75 440 SER A CA 1
ATOM 3507 C C . SER A 1 440 ? 14.513 13.780 -11.245 1.00 90.75 440 SER A C 1
ATOM 3509 O O . SER A 1 440 ? 14.027 12.960 -10.475 1.00 90.75 440 SER A O 1
ATOM 3511 N N . ALA A 1 441 ? 13.889 14.149 -12.368 1.00 91.44 441 ALA A N 1
ATOM 3512 C CA . ALA A 1 441 ? 12.575 13.625 -12.755 1.00 91.44 441 ALA A CA 1
ATOM 3513 C C . ALA A 1 441 ? 12.591 12.095 -12.968 1.00 91.44 441 ALA A C 1
ATOM 3515 O O . ALA A 1 441 ? 11.723 11.374 -12.478 1.00 91.44 441 ALA A O 1
ATOM 3516 N N . ILE A 1 442 ? 13.623 11.571 -13.645 1.00 94.19 442 ILE A N 1
ATOM 3517 C CA . ILE A 1 442 ? 13.802 10.122 -13.839 1.00 94.19 442 ILE A CA 1
ATOM 3518 C C . ILE A 1 442 ? 14.108 9.435 -12.503 1.00 94.19 442 ILE A C 1
ATOM 3520 O O . ILE A 1 442 ? 13.565 8.367 -12.214 1.00 94.19 442 ILE A O 1
ATOM 3524 N N . GLN A 1 443 ? 14.959 10.046 -11.675 1.00 92.31 443 GLN A N 1
ATOM 3525 C CA . GLN A 1 443 ? 15.267 9.554 -10.335 1.00 92.31 443 GLN A CA 1
ATOM 3526 C C . GLN A 1 443 ? 13.997 9.413 -9.493 1.00 92.31 443 GLN A C 1
ATOM 3528 O O . GLN A 1 443 ? 13.820 8.369 -8.876 1.00 92.31 443 GLN A O 1
ATOM 3533 N N . GLU A 1 444 ? 13.099 10.400 -9.510 1.00 88.38 444 GLU A N 1
ATOM 3534 C CA . GLU A 1 444 ? 11.844 10.377 -8.749 1.00 88.38 444 GLU A CA 1
ATOM 3535 C C . GLU A 1 444 ? 10.882 9.267 -9.204 1.00 88.38 444 GLU A C 1
ATOM 3537 O O . GLU A 1 444 ? 10.194 8.677 -8.369 1.00 88.38 444 GLU A O 1
ATOM 3542 N N . LEU A 1 445 ? 10.868 8.910 -10.497 1.00 89.75 445 LEU A N 1
ATOM 3543 C CA . LEU A 1 445 ? 10.106 7.747 -10.983 1.00 89.75 445 LEU A CA 1
ATOM 3544 C C . LEU A 1 445 ? 10.686 6.412 -10.492 1.00 89.75 445 LEU A C 1
ATOM 3546 O O . LEU A 1 445 ? 9.950 5.447 -10.255 1.00 89.75 445 LEU A O 1
ATOM 3550 N N . ILE A 1 446 ? 12.010 6.331 -10.365 1.00 90.56 446 ILE A N 1
ATOM 3551 C CA . ILE A 1 446 ? 12.716 5.099 -9.999 1.00 90.56 446 ILE A CA 1
ATOM 3552 C C . ILE A 1 446 ? 12.783 4.926 -8.477 1.00 90.56 446 ILE A C 1
ATOM 3554 O O . ILE A 1 446 ? 12.667 3.797 -7.999 1.00 90.56 446 ILE A O 1
ATOM 3558 N N . GLN A 1 447 ? 12.943 6.011 -7.721 1.00 85.19 447 GLN A N 1
ATOM 3559 C CA . GLN A 1 447 ? 13.164 6.027 -6.277 1.00 85.19 447 GLN A CA 1
ATOM 3560 C C . GLN A 1 447 ? 12.426 7.212 -5.627 1.00 85.19 447 GLN A C 1
ATOM 3562 O O . GLN A 1 447 ? 12.697 8.372 -5.918 1.00 85.19 447 GLN A O 1
ATOM 3567 N N . SER A 1 448 ? 11.521 6.916 -4.692 1.00 71.88 448 SER A N 1
ATOM 3568 C CA . SER A 1 448 ? 10.587 7.878 -4.086 1.00 71.88 448 SER A CA 1
ATOM 3569 C C . SER A 1 448 ? 11.065 8.508 -2.766 1.00 71.88 448 SER A C 1
ATOM 3571 O O . SER A 1 448 ? 10.376 9.366 -2.215 1.00 71.88 448 SER A O 1
ATOM 3573 N N . ASN A 1 449 ? 12.227 8.098 -2.239 1.00 73.62 449 ASN A N 1
ATOM 3574 C CA . ASN A 1 449 ? 12.691 8.464 -0.889 1.00 73.62 449 ASN A CA 1
ATOM 3575 C C . ASN A 1 449 ? 13.788 9.533 -0.818 1.00 73.62 449 ASN A C 1
ATOM 3577 O O . ASN A 1 449 ? 14.421 9.678 0.229 1.00 73.62 449 ASN A O 1
ATOM 3581 N N . ASP A 1 450 ? 14.058 10.245 -1.914 1.00 77.25 450 ASP A N 1
ATOM 3582 C CA . ASP A 1 450 ? 15.203 11.167 -2.038 1.00 77.25 450 ASP A CA 1
ATOM 3583 C C . ASP A 1 450 ? 16.560 10.497 -1.723 1.00 77.25 450 ASP A C 1
ATOM 3585 O O . ASP A 1 450 ? 17.540 11.154 -1.368 1.00 77.25 450 ASP A O 1
ATOM 3589 N N . LYS A 1 451 ? 16.620 9.164 -1.832 1.00 87.06 451 LYS A N 1
ATOM 3590 C CA . LYS A 1 451 ? 17.859 8.394 -1.742 1.00 87.06 451 LYS A CA 1
ATOM 3591 C C . LYS A 1 451 ? 18.533 8.341 -3.115 1.00 87.06 451 LYS A C 1
ATOM 3593 O O . LYS A 1 451 ? 17.841 8.432 -4.136 1.00 87.06 451 LYS A O 1
ATOM 3598 N N . PRO A 1 452 ? 19.862 8.152 -3.157 1.00 91.06 452 PRO A N 1
ATOM 3599 C CA . PRO A 1 452 ? 20.531 7.820 -4.400 1.00 91.06 452 PRO A CA 1
ATOM 3600 C C . PRO A 1 452 ? 19.921 6.563 -5.030 1.00 91.06 452 PRO A C 1
ATOM 3602 O O . PRO A 1 452 ? 19.626 5.602 -4.324 1.00 91.06 452 PRO A O 1
ATOM 3605 N N . VAL A 1 453 ? 19.745 6.573 -6.349 1.00 92.31 453 VAL A N 1
ATOM 3606 C CA . VAL A 1 453 ? 19.328 5.405 -7.129 1.00 92.31 453 VAL A CA 1
ATOM 3607 C C . VAL A 1 453 ? 20.416 4.346 -7.054 1.00 92.31 453 VAL A C 1
ATOM 3609 O O . VAL A 1 453 ? 21.569 4.621 -7.395 1.00 92.31 453 VAL A O 1
ATOM 3612 N N . GLU A 1 454 ? 20.044 3.130 -6.675 1.00 91.06 454 GLU A N 1
ATOM 3613 C CA . GLU A 1 454 ? 20.920 1.963 -6.709 1.00 91.06 454 GLU A CA 1
ATOM 3614 C C . GLU A 1 454 ? 20.600 1.044 -7.899 1.00 91.06 454 GLU A C 1
ATOM 3616 O O . GLU A 1 454 ? 19.551 1.131 -8.536 1.00 91.06 454 GLU A O 1
ATOM 3621 N N . TYR A 1 455 ? 21.501 0.109 -8.216 1.00 87.94 455 TYR A N 1
ATOM 3622 C CA . TYR A 1 455 ? 21.270 -0.855 -9.303 1.00 87.94 455 TYR A CA 1
ATOM 3623 C C . TYR A 1 455 ? 20.029 -1.731 -9.053 1.00 87.94 455 TYR A C 1
ATOM 3625 O O . TYR A 1 455 ? 19.281 -2.044 -9.978 1.00 87.94 455 TYR A O 1
ATOM 3633 N N . SER A 1 456 ? 19.796 -2.098 -7.792 1.00 87.56 456 SER A N 1
ATOM 3634 C CA . SER A 1 456 ? 18.603 -2.815 -7.331 1.00 87.56 456 SER A CA 1
ATOM 3635 C C . SER A 1 456 ? 17.314 -2.046 -7.635 1.00 87.56 456 SER A C 1
ATOM 3637 O O . SER A 1 456 ? 16.338 -2.670 -8.050 1.00 87.56 456 SER A O 1
ATOM 3639 N N . ASP A 1 457 ? 17.320 -0.715 -7.504 1.00 90.50 457 ASP A N 1
ATOM 3640 C CA . ASP A 1 457 ? 16.172 0.142 -7.815 1.00 90.50 457 ASP A CA 1
ATOM 3641 C C . ASP A 1 457 ? 15.858 0.145 -9.313 1.00 90.50 457 ASP A C 1
ATOM 3643 O O . ASP A 1 457 ? 14.687 0.092 -9.691 1.00 90.50 457 ASP A O 1
ATOM 3647 N N . LEU A 1 458 ? 16.889 0.140 -10.168 1.00 91.62 458 LEU A N 1
ATOM 3648 C CA . LEU A 1 458 ? 16.728 0.035 -11.623 1.00 91.62 458 LEU A CA 1
ATOM 3649 C C . LEU A 1 458 ? 16.078 -1.297 -12.009 1.00 91.62 458 LEU A C 1
ATOM 3651 O O . LEU A 1 458 ? 15.095 -1.319 -12.750 1.00 91.62 458 LEU A O 1
ATOM 3655 N N . CYS A 1 459 ? 16.587 -2.411 -11.474 1.00 89.62 459 CYS A N 1
ATOM 3656 C CA . CYS A 1 459 ? 15.998 -3.730 -11.709 1.00 89.62 459 CYS A CA 1
ATOM 3657 C C . CYS A 1 459 ? 14.559 -3.802 -11.183 1.00 89.62 459 CYS A C 1
ATOM 3659 O O . CYS A 1 459 ? 13.676 -4.299 -11.881 1.00 89.62 459 CYS A O 1
ATOM 3661 N N . ALA A 1 460 ? 14.311 -3.270 -9.984 1.00 89.88 460 ALA A N 1
ATOM 3662 C CA . ALA A 1 460 ? 12.986 -3.248 -9.384 1.00 89.88 460 ALA A CA 1
ATOM 3663 C C . ALA A 1 460 ? 12.005 -2.372 -10.164 1.00 89.88 460 ALA A C 1
ATOM 3665 O O . ALA A 1 460 ? 10.855 -2.764 -10.308 1.00 89.88 460 ALA A O 1
ATOM 3666 N N . TYR A 1 461 ? 12.441 -1.232 -10.702 1.00 91.69 461 TYR A N 1
ATOM 3667 C CA . TYR A 1 461 ? 11.607 -0.396 -11.560 1.00 91.69 461 TYR A CA 1
ATOM 3668 C C . TYR A 1 461 ? 11.220 -1.128 -12.845 1.00 91.69 461 TYR A C 1
ATOM 3670 O O . TYR A 1 461 ? 10.054 -1.107 -13.208 1.00 91.69 461 TYR A O 1
ATOM 3678 N N . VAL A 1 462 ? 12.145 -1.838 -13.499 1.00 91.56 462 VAL A N 1
ATOM 3679 C CA . VAL A 1 462 ? 11.818 -2.551 -14.745 1.00 91.56 462 VAL A CA 1
ATOM 3680 C C . VAL A 1 462 ? 10.915 -3.765 -14.507 1.00 91.56 462 VAL A C 1
ATOM 3682 O O . VAL A 1 462 ? 9.974 -3.999 -15.263 1.00 91.56 462 VAL A O 1
ATOM 3685 N N . LEU A 1 463 ? 11.181 -4.538 -13.453 1.00 89.38 463 LEU A N 1
ATOM 3686 C CA . LEU A 1 463 ? 10.534 -5.835 -13.217 1.00 89.38 463 LEU A CA 1
ATOM 3687 C C . LEU A 1 463 ? 9.356 -5.768 -12.239 1.00 89.38 463 LEU A C 1
ATOM 3689 O O . LEU A 1 463 ? 8.621 -6.742 -12.088 1.00 89.38 463 LEU A O 1
ATOM 3693 N 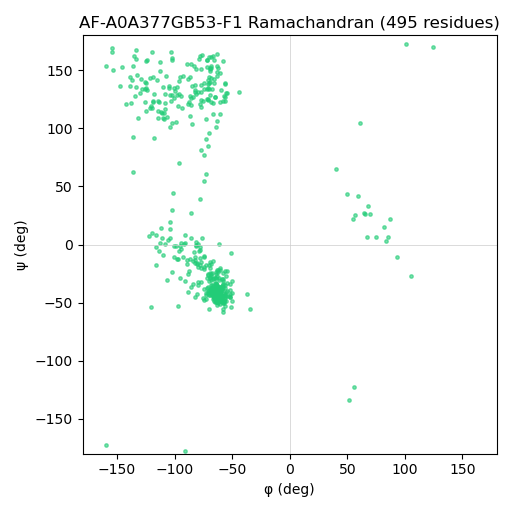N . GLY A 1 464 ? 9.199 -4.656 -11.519 1.00 87.38 464 GLY A N 1
ATOM 3694 C CA . GLY A 1 464 ? 8.318 -4.533 -10.353 1.00 87.38 464 GLY A CA 1
ATOM 3695 C C . GLY A 1 464 ? 8.603 -5.542 -9.243 1.00 87.38 464 GLY A C 1
ATOM 3696 O O . GLY A 1 464 ? 7.707 -5.895 -8.479 1.00 87.38 464 GLY A O 1
ATOM 3697 N N . ARG A 1 465 ? 9.838 -6.048 -9.166 1.00 86.31 465 ARG A N 1
ATOM 3698 C CA . ARG A 1 465 ? 10.324 -6.939 -8.105 1.00 86.31 465 ARG A CA 1
ATOM 3699 C C . ARG A 1 465 ? 11.832 -6.797 -7.933 1.00 86.31 465 ARG A C 1
ATOM 3701 O O . ARG A 1 465 ? 12.544 -6.549 -8.904 1.00 86.31 465 ARG A O 1
ATOM 3708 N N . LYS A 1 466 ? 12.333 -7.008 -6.713 1.00 83.00 466 LYS A N 1
ATOM 3709 C CA . LYS A 1 466 ? 13.778 -7.066 -6.441 1.00 83.00 466 LYS A CA 1
ATOM 3710 C C . LYS A 1 466 ? 14.354 -8.379 -6.989 1.00 83.00 466 LYS A C 1
ATOM 3712 O O . LYS A 1 466 ? 14.374 -9.389 -6.296 1.00 83.00 466 LYS A O 1
ATOM 3717 N N . ASP A 1 467 ? 14.805 -8.359 -8.242 1.00 84.38 467 ASP A N 1
ATOM 3718 C CA . ASP A 1 467 ? 15.466 -9.486 -8.913 1.00 84.38 467 ASP A CA 1
ATOM 3719 C C . ASP A 1 467 ? 16.693 -8.990 -9.696 1.00 84.38 467 ASP A C 1
ATOM 3721 O O . ASP A 1 467 ? 16.608 -8.563 -10.848 1.00 84.38 467 ASP A O 1
ATOM 3725 N N . ALA A 1 468 ? 17.858 -9.024 -9.045 1.00 74.44 468 ALA A N 1
ATOM 3726 C CA . ALA A 1 468 ? 19.114 -8.539 -9.621 1.00 74.44 468 ALA A CA 1
ATOM 3727 C C . ALA A 1 468 ? 19.748 -9.515 -10.633 1.00 74.44 468 ALA A C 1
ATOM 3729 O O . ALA A 1 468 ? 20.693 -9.149 -11.336 1.00 74.44 468 ALA A O 1
ATOM 3730 N N . VAL A 1 469 ? 19.261 -10.761 -10.713 1.00 80.12 469 VAL A N 1
ATOM 3731 C CA . VAL A 1 469 ? 19.824 -11.797 -11.597 1.00 80.12 469 VAL A CA 1
ATOM 3732 C C . VAL A 1 469 ? 19.066 -11.925 -12.918 1.00 80.12 469 VAL A C 1
ATOM 3734 O O . VAL A 1 469 ? 19.594 -12.525 -13.855 1.00 80.12 469 VAL A O 1
ATOM 3737 N N . HIS A 1 470 ? 17.881 -11.317 -13.029 1.00 82.44 470 HIS A N 1
ATOM 3738 C CA . HIS A 1 470 ? 17.025 -11.370 -14.215 1.00 82.44 470 HIS A CA 1
ATOM 3739 C C . HIS A 1 470 ? 17.737 -11.000 -15.527 1.00 82.44 470 HIS A C 1
ATOM 3741 O O . HIS A 1 470 ? 17.579 -11.672 -16.546 1.00 82.44 470 HIS A O 1
ATOM 3747 N N . PHE A 1 471 ? 18.565 -9.951 -15.500 1.00 84.62 471 PHE A N 1
ATOM 3748 C CA . PHE A 1 471 ? 19.282 -9.428 -16.671 1.00 84.62 471 PHE A CA 1
ATOM 3749 C C . PHE A 1 471 ? 20.613 -10.146 -16.944 1.00 84.62 471 PHE A C 1
ATOM 3751 O O . PHE A 1 471 ? 21.546 -9.571 -17.518 1.00 84.62 471 PHE A O 1
ATOM 3758 N N . ASN A 1 472 ? 20.730 -11.412 -16.533 1.00 81.94 472 ASN A N 1
ATOM 3759 C CA . ASN A 1 472 ? 21.871 -12.253 -16.873 1.00 81.94 472 ASN A CA 1
ATOM 3760 C C . ASN A 1 472 ? 21.971 -12.496 -18.395 1.00 81.94 472 ASN A C 1
ATOM 3762 O O . ASN A 1 472 ? 21.036 -12.264 -19.161 1.00 81.94 472 ASN A O 1
ATOM 3766 N N . SER A 1 473 ? 23.129 -12.967 -18.857 1.00 80.69 473 SER A N 1
ATOM 3767 C CA . SER A 1 473 ? 23.381 -13.171 -20.290 1.00 80.69 473 SER A CA 1
ATOM 3768 C C . SER A 1 473 ? 22.591 -14.334 -20.905 1.00 80.69 473 SER A C 1
ATOM 3770 O O . SER A 1 473 ? 22.457 -14.375 -22.127 1.00 80.69 473 SER A O 1
ATOM 3772 N N . GLN A 1 474 ? 22.061 -15.256 -20.094 1.00 83.00 474 GLN A N 1
ATOM 3773 C CA . GLN A 1 474 ? 21.270 -16.402 -20.559 1.00 83.00 474 GLN A CA 1
ATOM 3774 C C . GLN A 1 474 ? 19.869 -15.961 -21.002 1.00 83.00 474 GLN A C 1
ATOM 3776 O O . GLN A 1 474 ? 19.385 -16.410 -22.037 1.00 83.00 474 GLN A O 1
ATOM 3781 N N . SER A 1 475 ? 19.269 -15.007 -20.287 1.00 83.00 475 SER A N 1
ATOM 3782 C CA . SER A 1 475 ? 17.947 -14.449 -20.599 1.00 83.00 475 SER A CA 1
ATOM 3783 C C . SER A 1 475 ? 17.971 -13.366 -21.684 1.00 83.00 475 SER A C 1
ATOM 3785 O O . SER A 1 475 ? 16.917 -12.856 -22.056 1.00 83.00 475 SER A O 1
ATOM 3787 N N . LYS A 1 476 ? 19.147 -13.016 -22.235 1.00 86.38 476 LYS A N 1
ATOM 3788 C CA . LYS A 1 476 ? 19.317 -11.874 -23.153 1.00 86.38 476 LYS A CA 1
ATOM 3789 C C . LYS A 1 476 ? 18.335 -11.876 -24.316 1.00 86.38 476 LYS A C 1
ATOM 3791 O O . LYS A 1 476 ? 17.667 -10.876 -24.552 1.00 86.38 476 LYS A O 1
ATOM 3796 N N . ASN A 1 477 ? 18.276 -12.973 -25.065 1.00 87.31 477 ASN A N 1
ATOM 3797 C CA . ASN A 1 477 ? 17.455 -13.014 -26.273 1.00 87.31 477 ASN A CA 1
ATOM 3798 C C . ASN A 1 477 ? 15.965 -12.931 -25.939 1.00 87.31 477 ASN A C 1
ATOM 3800 O O . ASN A 1 477 ? 15.235 -12.249 -26.646 1.00 87.31 477 ASN A O 1
ATOM 3804 N N . MET A 1 478 ? 15.534 -13.574 -24.854 1.00 88.00 478 MET A N 1
ATOM 3805 C CA . MET A 1 478 ? 14.150 -13.516 -24.387 1.00 88.00 478 MET A CA 1
ATOM 3806 C C . MET A 1 478 ? 13.777 -12.093 -23.958 1.00 88.00 478 MET A C 1
ATOM 3808 O O . MET A 1 478 ? 12.787 -11.556 -24.438 1.00 88.00 478 MET A O 1
ATOM 3812 N N . ASN A 1 479 ? 14.603 -11.454 -23.125 1.00 87.94 479 ASN A N 1
ATOM 3813 C CA . ASN A 1 479 ? 14.329 -10.117 -22.599 1.00 87.94 479 ASN A CA 1
ATOM 3814 C C . ASN A 1 479 ? 14.277 -9.057 -23.706 1.00 87.94 479 ASN A C 1
ATOM 3816 O O . ASN A 1 479 ? 13.385 -8.221 -23.696 1.00 87.94 479 ASN A O 1
ATOM 3820 N N . LEU A 1 480 ? 15.194 -9.114 -24.680 1.00 90.56 480 LEU A N 1
ATOM 3821 C CA . LEU A 1 480 ? 15.171 -8.183 -25.813 1.00 90.56 480 LEU A CA 1
ATOM 3822 C C . LEU A 1 480 ? 13.993 -8.442 -26.763 1.00 90.56 480 LEU A C 1
ATOM 3824 O O . LEU A 1 480 ? 13.478 -7.491 -27.332 1.00 90.56 480 LEU A O 1
ATOM 3828 N N . SER A 1 481 ? 13.542 -9.695 -26.909 1.00 90.62 481 SER A N 1
ATOM 3829 C CA . SER A 1 481 ? 12.375 -10.002 -27.755 1.00 90.62 481 SER A CA 1
ATOM 3830 C C . SER A 1 481 ? 11.086 -9.434 -27.172 1.00 90.62 481 SER A C 1
ATOM 3832 O O . SER A 1 481 ? 10.296 -8.883 -27.920 1.00 90.62 481 SER A O 1
ATOM 3834 N N . LYS A 1 482 ? 10.917 -9.463 -25.844 1.00 88.56 482 LYS A N 1
ATOM 3835 C CA . LYS A 1 482 ? 9.739 -8.869 -25.193 1.00 88.56 482 LYS A CA 1
ATOM 3836 C C . LYS A 1 482 ? 9.569 -7.378 -25.496 1.00 88.56 482 LYS A C 1
ATOM 3838 O O . LYS A 1 482 ? 8.444 -6.925 -25.627 1.00 88.56 482 LYS A O 1
ATOM 3843 N N . ILE A 1 483 ? 10.672 -6.641 -25.638 1.00 89.94 483 ILE A N 1
ATOM 3844 C CA . ILE A 1 483 ? 10.654 -5.203 -25.960 1.00 89.94 483 ILE A CA 1
ATOM 3845 C C . ILE A 1 483 ? 10.224 -4.965 -27.418 1.00 89.94 483 ILE A C 1
ATOM 3847 O O . ILE A 1 483 ? 9.646 -3.938 -27.743 1.00 89.94 483 ILE A O 1
ATOM 3851 N N . GLU A 1 484 ? 10.486 -5.919 -28.314 1.00 90.31 484 GLU A N 1
ATOM 3852 C CA . GLU A 1 484 ? 10.084 -5.841 -29.727 1.00 90.31 484 GLU A CA 1
ATOM 3853 C C . GLU A 1 484 ? 8.617 -6.218 -29.961 1.00 90.31 484 GLU A C 1
ATOM 3855 O O . GLU A 1 484 ? 8.065 -5.918 -31.018 1.00 90.31 484 GLU A O 1
ATOM 3860 N N . GLU A 1 485 ? 7.979 -6.886 -28.997 1.00 90.06 485 GLU A N 1
ATOM 3861 C CA . GLU A 1 485 ? 6.593 -7.351 -29.115 1.00 90.06 485 GLU A CA 1
ATOM 3862 C C . GLU A 1 485 ? 5.561 -6.215 -28.995 1.00 90.06 485 GLU A C 1
ATOM 3864 O O . GLU A 1 485 ? 4.381 -6.433 -29.282 1.00 90.06 485 GLU A O 1
ATOM 3869 N N . HIS A 1 486 ? 5.979 -5.008 -28.604 1.00 89.88 486 HIS A N 1
ATOM 3870 C CA . HIS A 1 486 ? 5.110 -3.842 -28.452 1.00 89.88 486 HIS A CA 1
ATOM 3871 C C . HIS A 1 486 ? 5.728 -2.574 -29.053 1.00 89.88 486 HIS A C 1
ATOM 3873 O O . HIS A 1 486 ? 6.924 -2.495 -29.338 1.00 89.88 486 HIS A O 1
ATOM 3879 N N . ARG A 1 487 ? 4.891 -1.559 -29.291 1.00 91.38 487 ARG A N 1
ATOM 3880 C CA . ARG A 1 487 ? 5.348 -0.269 -29.827 1.00 91.38 487 ARG A CA 1
ATOM 3881 C C . ARG A 1 487 ? 5.970 0.591 -28.726 1.00 91.38 487 ARG A C 1
ATOM 3883 O O . ARG A 1 487 ? 5.698 0.417 -27.539 1.00 91.38 487 ARG A O 1
ATOM 3890 N N . VAL A 1 488 ? 6.779 1.566 -29.139 1.00 91.56 488 VAL A N 1
ATOM 3891 C CA . VAL A 1 488 ? 7.359 2.576 -28.241 1.00 91.56 488 VAL A CA 1
ATOM 3892 C C . VAL A 1 488 ? 6.229 3.330 -27.535 1.00 91.56 488 VAL A C 1
ATOM 3894 O O . VAL A 1 488 ? 5.349 3.887 -28.189 1.00 91.56 488 VAL A O 1
ATOM 3897 N N . GLY A 1 489 ? 6.243 3.328 -26.201 1.00 89.94 489 GLY A N 1
ATOM 3898 C CA . GLY A 1 489 ? 5.197 3.950 -25.383 1.00 89.94 489 GLY A CA 1
ATOM 3899 C C . GLY A 1 489 ? 3.959 3.083 -25.138 1.00 89.94 489 GLY A C 1
ATOM 3900 O O . GLY A 1 489 ? 3.028 3.559 -24.492 1.00 89.94 489 GLY A O 1
ATOM 3901 N N . GLU A 1 490 ? 3.924 1.833 -25.609 1.00 92.50 490 GLU A N 1
ATOM 3902 C CA . GLU A 1 490 ? 2.944 0.841 -25.150 1.00 92.50 490 GLU A CA 1
ATOM 3903 C C . GLU A 1 490 ? 3.408 0.164 -23.851 1.00 92.50 490 GLU A C 1
ATOM 3905 O O . GLU A 1 490 ? 4.601 0.065 -23.570 1.00 92.50 490 GLU A O 1
ATOM 3910 N N . ASP A 1 491 ? 2.452 -0.318 -23.052 1.00 89.88 491 ASP A N 1
ATOM 3911 C CA . ASP A 1 491 ? 2.734 -1.074 -21.829 1.00 89.88 491 ASP A CA 1
ATOM 3912 C C . ASP A 1 491 ? 3.317 -2.462 -22.168 1.00 89.88 491 ASP A C 1
ATOM 3914 O O . ASP A 1 491 ? 2.591 -3.432 -22.426 1.00 89.88 491 ASP A O 1
ATOM 3918 N N . GLY A 1 492 ? 4.650 -2.538 -22.149 1.00 85.81 492 GLY A N 1
ATOM 3919 C CA . GLY A 1 492 ? 5.419 -3.783 -22.147 1.00 85.81 492 GLY A CA 1
ATOM 3920 C C . GLY A 1 492 ? 5.573 -4.415 -20.762 1.00 85.81 492 GLY A C 1
ATOM 3921 O O . GLY A 1 492 ? 5.950 -5.583 -20.637 1.00 85.81 492 GLY A O 1
ATOM 3922 N N . TYR A 1 493 ? 5.259 -3.685 -19.690 1.00 84.69 493 TYR A N 1
ATOM 3923 C CA . TYR A 1 493 ? 5.438 -4.167 -18.326 1.00 84.69 493 TYR A CA 1
ATOM 3924 C C . TYR A 1 493 ? 4.533 -5.357 -18.003 1.00 84.69 493 TYR A C 1
ATOM 3926 O O . TYR A 1 493 ? 4.986 -6.315 -17.368 1.00 84.69 493 TYR A O 1
ATOM 3934 N N . ARG A 1 494 ? 3.301 -5.372 -18.519 1.00 81.69 494 ARG A N 1
ATOM 3935 C CA . ARG A 1 494 ? 2.394 -6.531 -18.412 1.00 81.69 494 ARG A CA 1
ATOM 3936 C C . ARG A 1 494 ? 2.986 -7.851 -18.932 1.00 81.69 494 ARG A C 1
ATOM 3938 O O . ARG A 1 494 ? 2.544 -8.916 -18.513 1.00 81.69 494 ARG A O 1
ATOM 3945 N N . MET A 1 495 ? 3.991 -7.803 -19.814 1.00 78.44 495 MET A N 1
ATOM 3946 C CA . MET A 1 495 ? 4.700 -8.982 -20.343 1.00 78.44 495 MET A CA 1
ATOM 3947 C C . MET A 1 495 ? 5.874 -9.428 -19.448 1.00 78.44 495 MET A C 1
ATOM 3949 O O . MET A 1 495 ? 6.455 -10.504 -19.645 1.00 78.44 495 MET A O 1
ATOM 3953 N N . LEU A 1 496 ? 6.267 -8.595 -18.481 1.00 69.25 496 LEU A N 1
ATOM 3954 C CA . LEU A 1 496 ? 7.442 -8.769 -17.623 1.00 69.25 496 LEU A CA 1
ATOM 3955 C C . LEU A 1 496 ? 7.095 -9.171 -16.180 1.00 69.25 496 LEU A C 1
ATOM 3957 O O . LEU A 1 496 ? 7.905 -9.863 -15.546 1.00 69.25 496 LEU A O 1
ATOM 3961 N N . ILE A 1 497 ? 5.935 -8.739 -15.670 1.00 69.19 497 ILE A N 1
ATOM 3962 C CA . ILE A 1 497 ? 5.523 -8.923 -14.268 1.00 69.19 497 ILE A CA 1
ATOM 3963 C C . ILE A 1 497 ? 5.111 -10.352 -13.914 1.00 69.19 497 ILE A C 1
ATOM 3965 O O . ILE A 1 497 ? 4.326 -10.973 -14.666 1.00 69.19 497 ILE A O 1
#

Secondary structure (DSSP, 8-state):
-EEEEEEEEE--TT--TTSTTSHHHHIIIIIB-SEE-SSTTGGGG-TT-SEEEEEE--HHHHHHHHHHHT-TTHHHHHHHHHHHHHHHHHTTEEEEEEEEEETHHHHHHHHHHHHHTTS-TTTEEEEEEEES------TTTGGG-TT--SHHHHHSB-TT-SSEEEEEEEEEEEPTTTTT--HHHHHHHTT-PPB-PBPPTTSEEEEEEEEEETTGGGS-TTS---SSPPTTSS--HHHHHHHHHHHHHHHHHHTT-B---S--HHHHHHHHHHHHTHHHHHHHHHHHHHH-----EE-B-TT--EEEE-TT-SBSSHHHHHHTT-----GGGBSEEEESPPPP--PPP----HHHHHHHHHHHHHTS-HHHHHSHHHHHHHHHHHHHHSS----HHHHHHHHHHHHHHHHPPPTT---TTS--HHHHHHHHHHTSGGGHHHHHHH-SSSPPPPHHHHHHHHHSS--SSTTSSSSHHHHHHHHHTS-TTS--GGGT-

Sequence (497 aa):
MKEITLTAIFEGTIYSIESPNTHLHRVLTEDAKGVRITSSADVDKHQDTTHFKMGFNGCAIENGVKGVLFGVGVEEQSDQVVAVVKKLIQKGYKVKFNGIGLSRGGIAAILAAIKLSHIDHFHLETNLLLLDPVPGNLFYTPLLDFFNYSLANRAVNLSESKNLNYVETLYPYLEVGDDTGKYLDQVLAKFHIPIRPTYPKHARVNEEVILGAHLKAFQDVDKESDEVPLRYGVDIIPVIRKLSKALMYQFLSRVGSLADSKENVEQSQIINEFQRDREKWTRTLQGIIKNLDPKNRYLHSQNGSKITVSNSAQYLNKTHREISNSDSIDVHELCLKVEPERINFEKPKNPVCKADLLELIIIIQENMTAKSKEGRKGELLSTIKTNLERDESYSEEQLSFILRDILAVALQRDRYSYSFYGTTTSGLILVKVLNQSRFSAIQELIQSNDKPVEYSDLCAYVLGRKDAVHFNSQSKNMNLSKIEEHRVGEDGYRMLI

Foldseek 3Di:
DAAAEEEEQAEAQAFALCDQFFVSVCCQPPWFDWDEDDALVCCVVCVPTRYYYYYYGHQCVVVPPCCVQQVPPLQVLLVRVLRNLLSCVLVVHQYEYEQEAAASSLLSLLLNQVLLQLEAQLRYAYEYEYQQHAQLDALCVVVVCPPQPGSLSSRQESQSRNRHAEYEYEAEPDFQCLFVVDPVRVVSSRSSAGHDHDHHLNHHYHYKYAYDYRSLLGRALPPDDDPDDGQQRDPCSNVSNLVVVLVVSVRCVVSVGTDPDPDPVSNCCSLVVCLVCVVVVQVVQLSRLQRDDWDWRWHSHPVGKIKTFDSPANAQIDVRCVSVVHPDPDPRNHGIDMPPDDDRDDDDADFDDLVLLLVLLVLLLVQDDPVCCPDLLVVLSVQLNVVSPDPDDADSLLVLQLVLLNLLSQFADAPPQDDPVLGHSSLVSCLVVCQDPSNVNVVCSQGRRPDRDDSQSSVSNNQVDRDSCCRYNVCRVVSSVLSVVDDRSDPSNSVRD